Protein AF-A0A3D5L5N9-F1 (afdb_monomer_lite)

Sequence (390 aa):
MADEEMLSGPALQAQKVKDTEEERAFYRDQTAMYDISSMKTAFNGYDRKAVRDYVTKLLEQQTEQEKSAGKVIDELRSQIASLKRDKEESIAKYNKLLLAKLSTNDASGSDGSDADAARFRKESEELQKKVLMLSGQLSVAKTEKTRAQKQIDDLTEQLQELRAENERMATENIDSSTFSDAKQVFQQKIKELSDQIEKLNAQKQSVQDSMQKAEQERDDAQKELEVLRPKCESLKKDLDEANGKLEDIDAKNKEQVDALQQQVQDLTGENKKLREMTEYTEDIKKALVRSTAAEKEASAARSALEGKVRALGMKSDAMEKENEQLRISVGSLQSAIDESRIYNEKIEQELHNLYAAQLGEAAQPEEQQEEKAAETAEQAETEMNEAVGA

Secondary structure (DSSP, 8-state):
---------TTSSTTSS-S-HHHHHHHHHHHHHHHHHHHHHHHTTS-HHHHHHHHHHHHHHHHHHHHHHHHHHHHHHHHHHHHHHHHHHHHHHHHHHHHHHHHHHTTSSSSHHHHHHHHHHHHHHHHHHHHHHHHHHHHHHHHHHHHHHHHHHHHHHHHHHHHHHHHHHHHS----HHHHHHHHHHHHHHHHHHHHHHHHHHHHHHHHHHHHHHHHHHHHHHHHHHHHHHHHHHHHHHHHHHHHHHHHHHHHHHHHHHHHHHHHHHHHHHHHHHHHHHHHHHHHHHHHHHHHHHHHHHHHHHHHHHHHHHHHHHHHHHHHHHHHHHHHHHHHHHHHHHHHHHHHHHHHHHHHHHHHHHHSSS----------SS-SS---S---------

Radius of gyration: 79.28 Å; chains: 1; bounding box: 158×86×242 Å

Structure (mmCIF, N/CA/C/O backbone):
data_AF-A0A3D5L5N9-F1
#
_entry.id   AF-A0A3D5L5N9-F1
#
loop_
_atom_site.group_PDB
_atom_site.id
_atom_site.type_symbol
_atom_site.label_atom_id
_atom_site.label_alt_id
_atom_site.label_comp_id
_atom_site.label_asym_id
_atom_site.label_entity_id
_atom_site.label_seq_id
_atom_site.pdbx_PDB_ins_code
_atom_site.Cartn_x
_atom_site.Cartn_y
_atom_site.Cartn_z
_atom_site.occupancy
_atom_site.B_iso_or_equiv
_atom_site.auth_seq_id
_atom_site.auth_comp_id
_atom_site.auth_asym_id
_atom_site.auth_atom_id
_atom_site.pdbx_PDB_model_num
ATOM 1 N N . MET A 1 1 ? -35.870 28.210 -36.699 1.00 44.06 1 MET A N 1
ATOM 2 C CA . MET A 1 1 ? -34.464 28.336 -37.126 1.00 44.06 1 MET A CA 1
ATOM 3 C C . MET A 1 1 ? -33.646 27.713 -36.003 1.00 44.06 1 MET A C 1
ATOM 5 O O . MET A 1 1 ? -33.248 28.427 -35.102 1.00 44.06 1 MET A O 1
ATOM 9 N N . ALA A 1 2 ? -33.723 26.402 -35.779 1.00 38.84 2 ALA A N 1
ATOM 10 C CA . ALA A 1 2 ? -33.391 25.288 -36.675 1.00 38.84 2 ALA A CA 1
ATOM 11 C C . ALA A 1 2 ? -31.891 25.275 -37.011 1.00 38.84 2 ALA A C 1
ATOM 13 O O . ALA A 1 2 ? -31.436 26.124 -37.770 1.00 38.84 2 ALA A O 1
ATOM 14 N N . ASP A 1 3 ? -31.231 24.300 -36.384 1.00 41.53 3 ASP A N 1
ATOM 15 C CA . ASP A 1 3 ? -30.128 23.472 -36.871 1.00 41.53 3 ASP A CA 1
ATOM 16 C C . ASP A 1 3 ? -28.753 24.106 -37.109 1.00 41.53 3 ASP A C 1
ATOM 18 O O . ASP A 1 3 ? -28.474 24.613 -38.187 1.00 41.53 3 ASP A O 1
ATOM 22 N N . GLU A 1 4 ? -27.857 23.937 -36.128 1.00 43.91 4 GLU A N 1
ATOM 23 C CA . GLU A 1 4 ? -26.472 23.500 -36.383 1.00 43.91 4 GLU A CA 1
ATOM 24 C C . GLU A 1 4 ? -25.826 22.970 -35.086 1.00 43.91 4 GLU A C 1
ATOM 26 O O . GLU A 1 4 ? -24.857 23.496 -34.545 1.00 43.91 4 GLU A O 1
ATOM 31 N N . GLU A 1 5 ? -26.409 21.894 -34.555 1.00 51.44 5 GLU A N 1
ATOM 32 C CA . GLU A 1 5 ? -25.686 20.951 -33.706 1.00 51.44 5 GLU A CA 1
ATOM 33 C C . GLU A 1 5 ? -25.346 19.731 -34.577 1.00 51.44 5 GLU A C 1
ATOM 35 O O . GLU A 1 5 ? -26.191 19.258 -35.335 1.00 51.44 5 GLU A O 1
ATOM 40 N N . MET A 1 6 ? -24.129 19.207 -34.408 1.00 48.50 6 MET A N 1
ATOM 41 C CA . MET A 1 6 ? -23.634 17.909 -34.892 1.00 48.50 6 MET A CA 1
ATOM 42 C C . MET A 1 6 ? -23.038 17.842 -36.305 1.00 48.50 6 MET A C 1
ATOM 44 O O . MET A 1 6 ? -23.734 17.591 -37.280 1.00 48.50 6 MET A O 1
ATOM 48 N N . LEU A 1 7 ? -21.698 17.861 -36.363 1.00 42.53 7 LEU A N 1
ATOM 49 C CA . LEU A 1 7 ? -20.899 16.925 -37.171 1.00 42.53 7 LEU A CA 1
ATOM 50 C C . LEU A 1 7 ? -19.437 16.877 -36.668 1.00 42.53 7 LEU A C 1
ATOM 52 O O . LEU A 1 7 ? -18.651 17.780 -36.918 1.00 42.53 7 LEU A O 1
ATOM 56 N N . SER A 1 8 ? -19.124 15.793 -35.938 1.00 39.59 8 SER A N 1
ATOM 57 C CA . SER A 1 8 ? -17.871 14.997 -35.939 1.00 39.59 8 SER A CA 1
ATOM 58 C C . SER A 1 8 ? -16.518 15.737 -36.010 1.00 39.59 8 SER A C 1
ATOM 60 O O . SER A 1 8 ? -16.219 16.390 -36.997 1.00 39.59 8 SER A O 1
ATOM 62 N N . GLY A 1 9 ? -15.556 15.594 -35.097 1.00 37.38 9 GLY A N 1
ATOM 63 C CA . GLY A 1 9 ? -15.062 14.394 -34.415 1.00 37.38 9 GLY A CA 1
ATOM 64 C C . GLY A 1 9 ? -13.529 14.524 -34.195 1.00 37.38 9 GLY A C 1
ATOM 65 O O . GLY A 1 9 ? -12.939 15.515 -34.632 1.00 37.38 9 GLY A O 1
ATOM 66 N N . PRO A 1 10 ? -12.848 13.554 -33.551 1.00 43.03 10 PRO A N 1
ATOM 67 C CA . PRO A 1 10 ? -11.460 13.652 -33.045 1.00 43.03 10 PRO A CA 1
ATOM 68 C C . PRO A 1 10 ? -10.335 13.659 -34.106 1.00 43.03 10 PRO A C 1
ATOM 70 O O . PRO A 1 10 ? -9.226 13.196 -33.849 1.00 43.03 10 PRO A O 1
ATOM 73 N N . ALA A 1 11 ? -10.586 14.156 -35.318 1.00 43.94 11 ALA A N 1
ATOM 74 C CA . ALA A 1 11 ? -9.652 14.062 -36.443 1.00 43.94 11 ALA A CA 1
ATOM 75 C C . ALA A 1 11 ? -8.598 15.188 -36.485 1.00 43.94 11 ALA A C 1
ATOM 77 O O . ALA A 1 11 ? -7.550 15.026 -37.105 1.00 43.94 11 ALA A O 1
ATOM 78 N N . LEU A 1 12 ? -8.827 16.309 -35.791 1.00 44.00 12 LEU A N 1
ATOM 79 C CA . LEU A 1 12 ? -7.951 17.490 -35.860 1.00 44.00 12 LEU A CA 1
ATOM 80 C C . LEU A 1 12 ? -6.798 17.504 -34.840 1.00 44.00 12 LEU A C 1
ATOM 82 O O . LEU A 1 12 ? -5.857 18.277 -35.004 1.00 44.00 12 LEU A O 1
ATOM 86 N N . GLN A 1 13 ? -6.803 16.621 -33.836 1.00 42.97 13 GLN A N 1
ATOM 87 C CA . GLN A 1 13 ? -5.651 16.432 -32.934 1.00 42.97 13 GLN A CA 1
ATOM 88 C C . GLN A 1 13 ? -4.706 15.302 -33.378 1.00 42.97 13 GLN A C 1
ATOM 90 O O . GLN A 1 13 ? -3.547 15.288 -32.975 1.00 42.97 13 GLN A O 1
ATOM 95 N N . ALA A 1 14 ? -5.142 14.419 -34.282 1.00 44.75 14 ALA A N 1
ATOM 96 C CA . ALA A 1 14 ? -4.306 13.357 -34.852 1.00 44.75 14 ALA A CA 1
ATOM 97 C C . ALA A 1 14 ? -3.440 13.818 -36.044 1.00 44.75 14 ALA A C 1
ATOM 99 O O . ALA A 1 14 ? -2.575 13.076 -36.504 1.00 44.75 14 ALA A O 1
ATOM 100 N N . GLN A 1 15 ? -3.644 15.041 -36.548 1.00 42.44 15 GLN A N 1
ATOM 101 C CA . GLN A 1 15 ? -2.941 15.551 -37.732 1.00 42.44 15 GLN A CA 1
ATOM 102 C C . GLN A 1 15 ? -1.665 16.350 -37.406 1.00 42.44 15 GLN A C 1
ATOM 104 O O . GLN A 1 15 ? -0.919 16.687 -38.316 1.00 42.44 15 GLN A O 1
ATOM 109 N N . LYS A 1 16 ? -1.376 16.606 -36.120 1.00 46.00 16 LYS A N 1
ATOM 110 C CA . LYS A 1 16 ? -0.110 17.213 -35.650 1.00 46.00 16 LYS A CA 1
ATOM 111 C C . LYS A 1 16 ? 0.852 16.231 -34.968 1.00 46.00 16 LYS A C 1
ATOM 113 O O . LYS A 1 16 ? 1.927 16.633 -34.550 1.00 46.00 16 LYS A O 1
ATOM 118 N N . VAL A 1 17 ? 0.483 14.953 -34.858 1.00 48.56 17 VAL A N 1
ATOM 119 C CA . VAL A 1 17 ? 1.338 13.882 -34.292 1.00 48.56 17 VAL A CA 1
ATOM 120 C C . VAL A 1 17 ? 1.722 12.854 -35.370 1.00 48.56 17 VAL A C 1
ATOM 122 O O . VAL A 1 17 ? 2.219 11.773 -35.080 1.00 48.56 17 VAL A O 1
ATOM 125 N N . LYS A 1 18 ? 1.516 13.205 -36.645 1.00 46.59 18 LYS A N 1
ATOM 126 C CA . LYS A 1 18 ? 2.044 12.484 -37.810 1.00 46.59 18 LYS A CA 1
ATOM 127 C C . LYS A 1 18 ? 3.350 13.097 -38.332 1.00 46.59 18 LYS A C 1
ATOM 129 O O . LYS A 1 18 ? 3.673 12.912 -39.495 1.00 46.59 18 LYS A O 1
ATOM 134 N N . ASP A 1 19 ? 4.127 13.737 -37.458 1.00 53.72 19 ASP A N 1
ATOM 135 C CA . ASP A 1 19 ? 5.588 13.747 -37.604 1.00 53.72 19 ASP A CA 1
ATOM 136 C C . ASP A 1 19 ? 6.043 12.330 -37.254 1.00 53.72 19 ASP A C 1
ATOM 138 O O . ASP A 1 19 ? 6.420 12.008 -36.121 1.00 53.72 19 ASP A O 1
ATOM 142 N N . THR A 1 20 ? 5.816 11.439 -38.211 1.00 58.28 20 THR A N 1
ATOM 143 C CA . THR A 1 20 ? 6.005 10.005 -38.096 1.00 58.28 20 THR A CA 1
ATOM 144 C C . THR A 1 20 ? 7.432 9.721 -37.653 1.00 58.28 20 THR A C 1
ATOM 146 O O . THR A 1 20 ? 8.383 10.370 -38.085 1.00 58.28 20 THR A O 1
ATOM 149 N N . GLU A 1 21 ? 7.596 8.716 -36.797 1.00 57.34 21 GLU A N 1
ATOM 150 C CA . GLU A 1 21 ? 8.898 8.148 -36.421 1.00 57.34 21 GLU A CA 1
ATOM 151 C C . GLU A 1 21 ? 9.771 7.881 -37.672 1.00 57.34 21 GLU A C 1
ATOM 153 O O . GLU A 1 21 ? 10.989 7.985 -37.598 1.00 57.34 21 GLU A O 1
ATOM 158 N N . GLU A 1 22 ? 9.134 7.680 -38.834 1.00 57.06 22 GLU A N 1
ATOM 159 C CA . GLU A 1 22 ? 9.708 7.610 -40.183 1.00 57.06 22 GLU A CA 1
ATOM 160 C C . GLU A 1 22 ? 10.427 8.886 -40.658 1.00 57.06 22 GLU A C 1
ATOM 162 O O . GLU A 1 22 ? 11.503 8.775 -41.234 1.00 57.06 22 GLU A O 1
ATOM 167 N N . GLU A 1 23 ? 9.916 10.094 -40.396 1.00 60.69 23 GLU A N 1
ATOM 168 C CA . GLU A 1 23 ? 10.625 11.341 -40.739 1.00 60.69 23 GLU A CA 1
ATOM 169 C C . GLU A 1 23 ? 11.836 11.535 -39.828 1.00 60.69 23 GLU A C 1
ATOM 171 O O . GLU A 1 23 ? 12.919 11.900 -40.282 1.00 60.69 23 GLU A O 1
ATOM 176 N N . ARG A 1 24 ? 11.700 11.225 -38.534 1.00 64.69 24 ARG A N 1
ATOM 177 C CA . ARG A 1 24 ? 12.841 11.272 -37.607 1.00 64.69 24 ARG A CA 1
ATOM 178 C C . ARG A 1 24 ? 13.886 10.214 -37.947 1.00 64.69 24 ARG A C 1
ATOM 180 O O . ARG A 1 24 ? 15.073 10.497 -37.819 1.00 64.69 24 ARG A O 1
ATOM 187 N N . ALA A 1 25 ? 13.466 9.029 -38.385 1.00 60.12 25 ALA A N 1
ATOM 188 C CA . ALA A 1 25 ? 14.354 7.992 -38.894 1.00 60.12 25 ALA A CA 1
ATOM 189 C C . ALA A 1 25 ? 15.042 8.447 -40.188 1.00 60.12 25 ALA A C 1
ATOM 191 O O . ALA A 1 25 ? 16.259 8.342 -40.280 1.00 60.12 25 ALA A O 1
ATOM 192 N N . PHE A 1 26 ? 14.308 9.065 -41.119 1.00 68.31 26 PHE A N 1
ATOM 193 C CA . PHE A 1 26 ? 14.855 9.627 -42.355 1.00 68.31 26 PHE A CA 1
ATOM 194 C C . PHE A 1 26 ? 15.930 10.689 -42.083 1.00 68.31 26 PHE A C 1
ATOM 196 O O . PHE A 1 26 ? 17.012 10.633 -42.663 1.00 68.31 26 PHE A O 1
ATOM 203 N N . TYR A 1 27 ? 15.692 11.616 -41.148 1.00 63.78 27 TYR A N 1
ATOM 204 C CA . TYR A 1 27 ? 16.692 12.625 -40.786 1.00 63.78 27 TYR A CA 1
ATOM 205 C C . TYR A 1 27 ? 17.887 12.046 -40.011 1.00 63.78 27 TYR A C 1
ATOM 207 O O . TYR A 1 27 ? 19.001 12.547 -40.172 1.00 63.78 27 TYR A O 1
ATOM 215 N N . ARG A 1 28 ? 17.710 10.982 -39.210 1.00 65.69 28 ARG A N 1
ATOM 216 C CA . ARG A 1 28 ? 18.836 10.260 -38.581 1.00 65.69 28 ARG A CA 1
ATOM 217 C C . ARG A 1 28 ? 19.698 9.554 -39.624 1.00 65.69 28 ARG A C 1
ATOM 219 O O . ARG A 1 28 ? 20.914 9.720 -39.592 1.00 65.69 28 ARG A O 1
ATOM 226 N N . ASP A 1 29 ? 19.076 8.861 -40.573 1.00 56.34 29 ASP A N 1
ATOM 227 C CA . ASP A 1 29 ? 19.765 8.190 -41.680 1.00 56.34 29 ASP A CA 1
ATOM 228 C C . ASP A 1 29 ? 20.492 9.190 -42.580 1.00 56.34 29 ASP A C 1
ATOM 230 O O . ASP A 1 29 ? 21.642 8.975 -42.964 1.00 56.34 29 ASP A O 1
ATOM 234 N N . GLN A 1 30 ? 19.862 10.329 -42.874 1.00 58.94 30 GLN A N 1
ATOM 235 C CA . GLN A 1 30 ? 20.477 11.378 -43.677 1.00 58.94 30 GLN A CA 1
ATOM 236 C C . GLN A 1 30 ? 21.663 12.021 -42.944 1.00 58.94 30 GLN A C 1
ATOM 238 O O . GLN A 1 30 ? 22.712 12.229 -43.552 1.00 58.94 30 GLN A O 1
ATOM 243 N N . THR A 1 31 ? 21.545 12.268 -41.636 1.00 63.59 31 THR A N 1
ATOM 244 C CA . THR A 1 31 ? 22.651 12.790 -40.814 1.00 63.59 31 THR A CA 1
ATOM 245 C C . THR A 1 31 ? 23.804 11.784 -40.741 1.00 63.59 31 THR A C 1
ATOM 247 O O . THR A 1 31 ? 24.951 12.153 -40.985 1.00 63.59 31 THR A O 1
ATOM 250 N N . ALA A 1 32 ? 23.509 10.495 -40.541 1.00 55.28 32 ALA A N 1
ATOM 251 C CA . ALA A 1 32 ? 24.508 9.428 -40.556 1.00 55.28 32 ALA A CA 1
ATOM 252 C C . ALA A 1 32 ? 25.195 9.294 -41.928 1.00 55.28 32 ALA A C 1
ATOM 254 O O . ALA A 1 32 ? 26.409 9.104 -42.000 1.00 55.28 32 ALA A O 1
ATOM 255 N N . MET A 1 33 ? 24.461 9.454 -43.035 1.00 52.19 33 MET A N 1
ATOM 256 C CA . MET A 1 33 ? 25.046 9.462 -44.381 1.00 52.19 33 MET A CA 1
ATOM 257 C C . MET A 1 33 ? 25.952 10.669 -44.637 1.00 52.19 33 MET A C 1
ATOM 259 O O . MET A 1 33 ? 26.974 10.525 -45.321 1.00 52.19 33 MET A O 1
ATOM 263 N N . TYR A 1 34 ? 25.611 11.843 -44.098 1.00 54.00 34 TYR A N 1
ATOM 264 C CA . TYR A 1 34 ? 26.468 13.027 -44.167 1.00 54.00 34 TYR A CA 1
ATOM 265 C C . TYR A 1 34 ? 27.736 12.855 -43.327 1.00 54.00 34 TYR A C 1
ATOM 267 O O . TYR A 1 34 ? 28.815 13.192 -43.814 1.00 54.00 34 TYR A O 1
ATOM 275 N N . ASP A 1 35 ? 27.652 12.234 -42.150 1.00 56.69 35 ASP A N 1
ATOM 276 C CA . ASP A 1 35 ? 28.821 11.924 -41.319 1.00 56.69 35 ASP A CA 1
ATOM 277 C C . ASP A 1 35 ? 29.727 10.867 -41.968 1.00 56.69 35 ASP A C 1
ATOM 279 O O . ASP A 1 35 ? 30.948 11.032 -42.013 1.00 56.69 35 ASP A O 1
ATOM 283 N N . ILE A 1 36 ? 29.150 9.827 -42.579 1.00 55.19 36 ILE A N 1
ATOM 284 C CA . ILE A 1 36 ? 29.902 8.812 -43.333 1.00 55.19 36 ILE A CA 1
ATOM 285 C C . ILE A 1 36 ? 30.563 9.435 -44.569 1.00 55.19 36 ILE A C 1
ATOM 287 O O . ILE A 1 36 ? 31.722 9.139 -44.864 1.00 55.19 36 ILE A O 1
ATOM 291 N N . SER A 1 37 ? 29.869 10.318 -45.290 1.00 52.38 37 SER A N 1
ATOM 292 C CA . SER A 1 37 ? 30.425 11.007 -46.466 1.00 52.38 37 SER A CA 1
ATOM 293 C C . SER A 1 37 ? 31.506 12.023 -46.084 1.00 52.38 37 SER A C 1
ATOM 295 O O . SER A 1 37 ? 32.523 12.129 -46.774 1.00 52.38 37 SER A O 1
ATOM 297 N N . SER A 1 38 ? 31.337 12.711 -44.954 1.00 48.44 38 SER A N 1
ATOM 298 C CA . SER A 1 38 ? 32.326 13.602 -44.342 1.00 48.44 38 SER A CA 1
ATOM 299 C C . SER A 1 38 ? 33.590 12.835 -43.936 1.00 48.44 38 SER A C 1
ATOM 301 O O . SER A 1 38 ? 34.692 13.189 -44.361 1.00 48.44 38 SER A O 1
ATOM 303 N N . MET A 1 39 ? 33.444 11.698 -43.244 1.00 56.44 39 MET A N 1
ATOM 304 C CA . MET A 1 39 ? 34.565 10.817 -42.900 1.00 56.44 39 MET A CA 1
ATOM 305 C C . MET A 1 39 ? 35.259 10.262 -44.145 1.00 56.44 39 MET A C 1
ATOM 307 O O . MET A 1 39 ? 36.484 10.269 -44.226 1.00 56.44 39 MET A O 1
ATOM 311 N N . LYS A 1 40 ? 34.501 9.827 -45.156 1.00 55.09 40 LYS A N 1
ATOM 312 C CA . LYS A 1 40 ? 35.048 9.292 -46.412 1.00 55.09 40 LYS A CA 1
ATOM 313 C C . LYS A 1 40 ? 35.859 10.337 -47.184 1.00 55.09 40 LYS A C 1
ATOM 315 O O . LYS A 1 40 ? 36.862 9.999 -47.809 1.00 55.09 40 LYS A O 1
ATOM 320 N N . THR A 1 41 ? 35.455 11.604 -47.104 1.00 55.97 41 THR A N 1
ATOM 321 C CA . THR A 1 41 ? 36.179 12.730 -47.708 1.00 55.97 41 THR A CA 1
ATOM 322 C C . THR A 1 41 ? 37.433 13.076 -46.905 1.00 55.97 41 THR A C 1
ATOM 324 O O . THR A 1 41 ? 38.491 13.275 -47.499 1.00 55.97 41 THR A O 1
ATOM 327 N N . ALA A 1 42 ? 37.359 13.042 -45.570 1.00 55.31 42 ALA A N 1
ATOM 328 C CA . ALA A 1 42 ? 38.527 13.180 -44.704 1.00 55.31 42 ALA A CA 1
ATOM 329 C C . ALA A 1 42 ? 39.553 12.051 -44.935 1.00 55.31 42 ALA A C 1
ATOM 331 O O . ALA A 1 42 ? 40.748 12.316 -44.991 1.00 55.31 42 ALA A O 1
ATOM 332 N N . PHE A 1 43 ? 39.113 10.809 -45.167 1.00 53.66 43 PHE A N 1
ATOM 333 C CA . PHE A 1 43 ? 39.990 9.645 -45.359 1.00 53.66 43 PHE A CA 1
ATOM 334 C C . PHE A 1 43 ? 40.765 9.613 -46.685 1.00 53.66 43 PHE A C 1
ATOM 336 O O . PHE A 1 43 ? 41.788 8.933 -46.766 1.00 53.66 43 PHE A O 1
ATOM 343 N N . ASN A 1 44 ? 40.345 10.361 -47.710 1.00 58.47 44 ASN A N 1
ATOM 344 C CA . ASN A 1 44 ? 41.016 10.363 -49.016 1.00 58.47 44 ASN A CA 1
ATOM 345 C C . ASN A 1 44 ? 42.386 11.076 -49.021 1.00 58.47 44 ASN A C 1
ATOM 347 O O . ASN A 1 44 ? 43.122 10.934 -49.997 1.00 58.47 44 ASN A O 1
ATOM 351 N N . GLY A 1 45 ? 42.739 11.809 -47.956 1.00 57.25 45 GLY A N 1
ATOM 352 C CA . GLY A 1 45 ? 44.019 12.522 -47.828 1.00 57.25 45 GLY A CA 1
ATOM 353 C C . GLY A 1 45 ? 45.035 11.914 -46.852 1.00 57.25 45 GLY A C 1
ATOM 354 O O . GLY A 1 45 ? 46.182 12.355 -46.839 1.00 57.25 45 GLY A O 1
ATOM 355 N N . TYR A 1 46 ? 44.656 10.920 -46.041 1.00 57.78 46 TYR A N 1
ATOM 356 C CA . TYR A 1 46 ? 45.538 10.341 -45.017 1.00 57.78 46 TYR A CA 1
ATOM 357 C C . TYR A 1 46 ? 46.166 9.017 -45.466 1.00 57.78 46 TYR A C 1
ATOM 359 O O . TYR A 1 46 ? 45.585 8.252 -46.237 1.00 57.78 46 TYR A O 1
ATOM 367 N N . ASP A 1 47 ? 47.364 8.732 -44.949 1.00 65.06 47 ASP A N 1
ATOM 368 C CA . ASP A 1 47 ? 48.056 7.461 -45.155 1.00 65.06 47 ASP A CA 1
ATOM 369 C C . ASP A 1 47 ? 47.162 6.298 -44.687 1.00 65.06 47 ASP A C 1
ATOM 371 O O . ASP A 1 47 ? 46.870 6.142 -43.497 1.00 65.06 47 ASP A O 1
ATOM 375 N N . ARG A 1 48 ? 46.713 5.469 -45.640 1.00 66.62 48 ARG A N 1
ATOM 376 C CA . ARG A 1 48 ? 45.78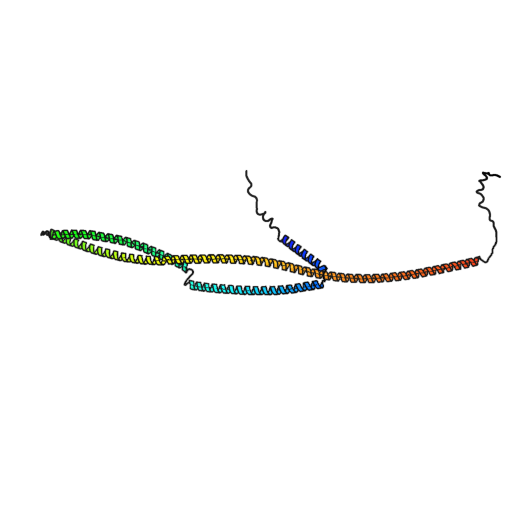2 4.352 -45.398 1.00 66.62 48 ARG A CA 1
ATOM 377 C C . ARG A 1 48 ? 46.287 3.384 -44.334 1.00 66.62 48 ARG A C 1
ATOM 379 O O . ARG A 1 48 ? 45.474 2.711 -43.700 1.00 66.62 48 ARG A O 1
ATOM 386 N N . LYS A 1 49 ? 47.606 3.292 -44.132 1.00 70.31 49 LYS A N 1
ATOM 387 C CA . LYS A 1 49 ? 48.186 2.461 -43.076 1.00 70.31 49 LYS A CA 1
ATOM 388 C C . LYS A 1 49 ? 47.890 3.040 -41.690 1.00 70.31 49 LYS A C 1
ATOM 390 O O . LYS A 1 49 ? 47.385 2.315 -40.842 1.00 70.31 49 LYS A O 1
ATOM 395 N N . ALA A 1 50 ? 48.083 4.345 -41.503 1.00 69.44 50 ALA A N 1
ATOM 396 C CA . ALA A 1 50 ? 47.770 5.037 -40.252 1.00 69.44 50 ALA A CA 1
ATOM 397 C C . ALA A 1 50 ? 46.269 4.980 -39.921 1.00 69.44 50 ALA A C 1
ATOM 399 O O . ALA A 1 50 ? 45.888 4.788 -38.770 1.00 69.44 50 ALA A O 1
ATOM 400 N N . VAL A 1 51 ? 45.417 5.074 -40.945 1.00 68.75 51 VAL A N 1
ATOM 401 C CA . VAL A 1 51 ? 43.961 4.909 -40.824 1.00 68.75 51 VAL A CA 1
ATOM 402 C C . VAL A 1 51 ? 43.596 3.504 -40.350 1.00 68.75 51 VAL A C 1
ATOM 404 O O . VAL A 1 51 ? 42.813 3.349 -39.415 1.00 68.75 51 VAL A O 1
ATOM 407 N N . ARG A 1 52 ? 44.172 2.472 -40.973 1.00 74.50 52 ARG A N 1
ATOM 408 C CA . ARG A 1 52 ? 43.924 1.077 -40.597 1.00 74.50 52 ARG A CA 1
ATOM 409 C C . ARG A 1 52 ? 44.405 0.789 -39.176 1.00 74.50 52 ARG A C 1
ATOM 411 O O . ARG A 1 52 ? 43.676 0.153 -38.419 1.00 74.50 52 ARG A O 1
ATOM 418 N N . ASP A 1 53 ? 45.583 1.281 -38.805 1.00 71.69 53 ASP A N 1
ATOM 419 C CA . ASP A 1 53 ? 46.145 1.104 -37.463 1.00 71.69 53 ASP A CA 1
ATOM 420 C C . ASP A 1 53 ? 45.285 1.823 -36.407 1.00 71.69 53 ASP A C 1
ATOM 422 O O . ASP A 1 53 ? 45.005 1.263 -35.348 1.00 71.69 53 ASP A O 1
ATOM 426 N N . TYR A 1 54 ? 44.771 3.020 -36.715 1.00 73.19 54 TYR A N 1
ATOM 427 C CA . TYR A 1 54 ? 43.851 3.755 -35.841 1.00 73.19 54 TYR A CA 1
ATOM 428 C C . TYR A 1 54 ? 42.502 3.041 -35.668 1.00 73.19 54 TYR A C 1
ATOM 430 O O . TYR A 1 54 ? 42.028 2.894 -34.543 1.00 73.19 54 TYR A O 1
ATOM 438 N N . VAL A 1 55 ? 41.911 2.533 -36.754 1.00 73.00 55 VAL A N 1
ATOM 439 C CA . VAL A 1 55 ? 40.663 1.747 -36.709 1.00 73.00 55 VAL A CA 1
ATOM 440 C C . VAL A 1 55 ? 40.856 0.439 -35.939 1.00 73.00 55 VAL A C 1
ATOM 442 O O . VAL A 1 55 ? 39.991 0.057 -35.157 1.00 73.00 55 VAL A O 1
ATOM 445 N N . THR A 1 56 ? 42.003 -0.225 -36.104 1.00 77.94 56 THR A N 1
ATOM 446 C CA . THR A 1 56 ? 42.342 -1.446 -35.352 1.00 77.94 56 THR A CA 1
ATOM 447 C C . THR A 1 56 ? 42.461 -1.151 -33.858 1.00 77.94 56 THR A C 1
ATOM 449 O O . THR A 1 56 ? 41.909 -1.880 -33.041 1.00 77.94 56 THR A O 1
ATOM 452 N N . LYS A 1 57 ? 43.094 -0.031 -33.493 1.00 84.06 57 LYS A N 1
ATOM 453 C CA . LYS A 1 57 ? 43.216 0.408 -32.099 1.00 84.06 57 LYS A CA 1
ATOM 454 C C . LYS A 1 57 ? 41.865 0.791 -31.478 1.00 84.06 57 LYS A C 1
ATOM 456 O O . LYS A 1 57 ? 41.622 0.489 -30.313 1.00 84.06 57 LYS A O 1
ATOM 461 N N . LEU A 1 58 ? 40.979 1.421 -32.253 1.00 75.25 58 LEU A N 1
ATOM 462 C CA . LEU A 1 58 ? 39.593 1.701 -31.858 1.00 75.25 58 LEU A CA 1
ATOM 463 C C . LEU A 1 58 ? 38.795 0.413 -31.632 1.00 75.25 58 LEU A C 1
ATOM 465 O O . LEU A 1 58 ? 38.069 0.320 -30.649 1.00 75.25 58 LEU A O 1
ATOM 469 N N . LEU A 1 59 ? 38.968 -0.591 -32.496 1.00 73.44 59 LEU A N 1
ATOM 470 C CA . LEU A 1 59 ? 38.364 -1.918 -32.336 1.00 73.44 59 LEU A CA 1
ATOM 471 C C . LEU A 1 59 ? 38.860 -2.619 -31.070 1.00 73.44 59 LEU A C 1
ATOM 473 O O . LEU A 1 59 ? 38.052 -3.146 -30.312 1.00 73.44 59 LEU A O 1
ATOM 477 N N . GLU A 1 60 ? 40.167 -2.602 -30.807 1.00 81.56 60 GLU A N 1
ATOM 478 C CA . GLU A 1 60 ? 40.730 -3.165 -29.577 1.00 81.56 60 GLU A CA 1
ATOM 479 C C . GLU A 1 60 ? 40.154 -2.467 -28.338 1.00 81.56 60 GLU A C 1
ATOM 481 O O . GLU A 1 60 ? 39.634 -3.144 -27.450 1.00 81.56 60 GLU A O 1
ATOM 486 N N . GLN A 1 61 ? 40.115 -1.129 -28.323 1.00 82.06 61 GLN A N 1
ATOM 487 C CA . GLN A 1 61 ? 39.484 -0.362 -27.242 1.00 82.06 61 GLN A CA 1
ATOM 488 C C . GLN A 1 61 ? 37.995 -0.684 -27.079 1.00 82.06 61 GLN A C 1
ATOM 490 O O . GLN A 1 61 ? 37.522 -0.826 -25.952 1.00 82.06 61 GLN A O 1
ATOM 495 N N . GLN A 1 62 ? 37.257 -0.836 -28.178 1.00 73.44 62 GLN A N 1
ATOM 496 C CA . GLN A 1 62 ? 35.839 -1.176 -28.138 1.00 73.44 62 GLN A CA 1
ATOM 497 C C . GLN A 1 62 ? 35.625 -2.592 -27.589 1.00 73.44 62 GLN A C 1
ATOM 499 O O . GLN A 1 62 ? 34.775 -2.788 -26.727 1.00 73.44 62 GLN A O 1
ATOM 504 N N . THR A 1 63 ? 36.442 -3.571 -27.991 1.00 79.69 63 THR A N 1
ATOM 505 C CA . THR A 1 63 ? 36.359 -4.933 -27.436 1.00 79.69 63 THR A CA 1
ATOM 506 C C . THR A 1 63 ? 36.749 -4.997 -25.958 1.00 79.69 63 THR A C 1
ATOM 508 O O . THR A 1 63 ? 36.195 -5.803 -25.210 1.00 79.69 63 THR A O 1
ATOM 511 N N . GLU A 1 64 ? 37.675 -4.152 -25.498 1.00 83.81 64 GLU A N 1
ATOM 512 C CA . GLU A 1 64 ? 37.980 -4.011 -24.071 1.00 83.81 64 GLU A CA 1
ATOM 513 C C . GLU A 1 64 ? 36.829 -3.358 -23.298 1.00 83.81 64 GLU A C 1
ATOM 515 O O . GLU A 1 64 ? 36.505 -3.820 -22.201 1.00 83.81 64 GLU A O 1
ATOM 520 N N . GLN A 1 65 ? 36.173 -2.344 -23.872 1.00 77.62 65 GLN A N 1
ATOM 521 C CA . GLN A 1 65 ? 34.975 -1.725 -23.298 1.00 77.62 65 GLN A CA 1
ATOM 522 C C . GLN A 1 65 ? 33.786 -2.691 -23.248 1.00 77.62 65 GLN A C 1
ATOM 524 O O . GLN A 1 65 ? 33.090 -2.749 -22.242 1.00 77.62 65 GLN A O 1
ATOM 529 N N . GLU A 1 66 ? 33.572 -3.507 -24.278 1.00 76.25 66 GLU A N 1
ATOM 530 C CA . GLU A 1 66 ? 32.529 -4.539 -24.279 1.00 76.25 66 GLU A CA 1
ATOM 531 C C . GLU A 1 66 ? 32.815 -5.626 -23.238 1.00 76.25 66 GLU A C 1
ATOM 533 O O . GLU A 1 66 ? 31.911 -6.062 -22.526 1.00 76.25 66 GLU A O 1
ATOM 538 N N . LYS A 1 67 ? 34.081 -6.036 -23.083 1.00 85.00 67 LYS A N 1
ATOM 539 C CA . LYS A 1 67 ? 34.486 -6.978 -22.028 1.00 85.00 67 LYS A CA 1
ATOM 540 C C . LYS A 1 67 ? 34.303 -6.388 -20.632 1.00 85.00 67 LYS A C 1
ATOM 542 O O . LYS A 1 67 ? 33.899 -7.116 -19.727 1.00 85.00 67 LYS A O 1
ATOM 547 N N . SER A 1 68 ? 34.615 -5.108 -20.425 1.00 84.69 68 SER A N 1
ATOM 548 C CA . SER A 1 68 ? 34.424 -4.455 -19.125 1.00 84.69 68 SER A CA 1
ATOM 549 C C . SER A 1 68 ? 32.940 -4.238 -18.818 1.00 84.69 68 SER A C 1
ATOM 551 O O . SER A 1 68 ? 32.505 -4.573 -17.719 1.00 84.69 68 SER A O 1
ATOM 553 N N . ALA A 1 69 ? 32.140 -3.812 -19.798 1.00 71.50 69 ALA A N 1
ATOM 554 C CA . ALA A 1 69 ? 30.687 -3.718 -19.685 1.00 71.50 69 ALA A CA 1
ATOM 555 C C . ALA A 1 69 ? 30.046 -5.090 -19.426 1.00 71.50 69 ALA A C 1
ATOM 557 O O . ALA A 1 69 ? 29.167 -5.201 -18.578 1.00 71.50 69 ALA A O 1
ATOM 558 N N . GLY A 1 70 ? 30.531 -6.150 -20.081 1.00 82.56 70 GLY A N 1
ATOM 559 C CA . GLY A 1 70 ? 30.109 -7.529 -19.827 1.00 82.56 70 GLY A CA 1
ATOM 560 C C . GLY A 1 70 ? 30.353 -7.955 -18.379 1.00 82.56 70 GLY A C 1
ATOM 561 O O . GLY A 1 70 ? 29.440 -8.463 -17.735 1.00 82.56 70 GLY A O 1
ATOM 562 N N . LYS A 1 71 ? 31.537 -7.653 -17.825 1.00 87.50 71 LYS A N 1
ATOM 563 C CA . LYS A 1 71 ? 31.836 -7.895 -16.402 1.00 87.50 71 LYS A CA 1
ATOM 564 C C . LYS A 1 71 ? 30.894 -7.128 -15.474 1.00 87.50 71 LYS A C 1
ATOM 566 O O . LYS A 1 71 ? 30.398 -7.712 -14.518 1.00 87.50 71 LYS A O 1
ATOM 571 N N . VAL A 1 72 ? 30.611 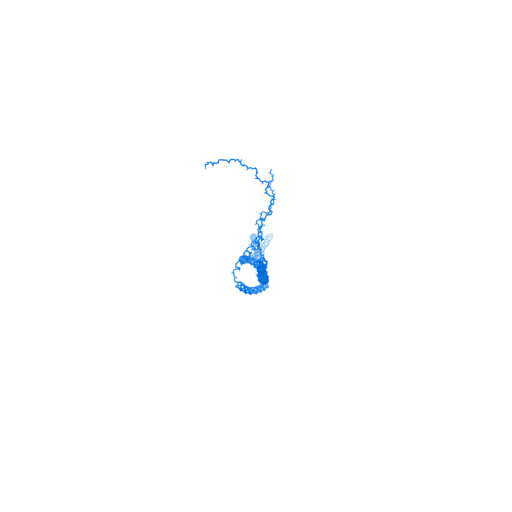-5.857 -15.770 1.00 82.19 72 VAL A N 1
ATOM 572 C CA . VAL A 1 72 ? 29.668 -5.042 -14.983 1.00 82.19 72 VAL A CA 1
ATOM 573 C C . VAL A 1 72 ? 28.250 -5.612 -15.062 1.00 82.19 72 VAL A C 1
ATOM 575 O O . VAL A 1 72 ? 27.569 -5.695 -14.047 1.00 82.19 72 VAL A O 1
ATOM 578 N N . ILE A 1 73 ? 27.804 -6.057 -16.239 1.00 77.44 73 ILE A N 1
ATOM 579 C CA . ILE A 1 73 ? 26.497 -6.703 -16.416 1.00 77.44 73 ILE A CA 1
ATOM 580 C C . ILE A 1 73 ? 26.421 -8.009 -15.621 1.00 77.44 73 ILE A C 1
ATOM 582 O O . ILE A 1 73 ? 25.407 -8.260 -14.972 1.00 77.44 73 ILE A O 1
ATOM 586 N N . ASP A 1 74 ? 27.466 -8.833 -15.647 1.00 86.88 74 ASP A N 1
ATOM 587 C CA . ASP A 1 74 ? 27.508 -10.084 -14.885 1.00 86.88 74 ASP A CA 1
ATOM 588 C C . ASP A 1 74 ? 27.537 -9.828 -13.371 1.00 86.88 74 ASP A C 1
ATOM 590 O O . ASP A 1 74 ? 26.862 -10.525 -12.611 1.00 86.88 74 ASP A O 1
ATOM 594 N N . GLU A 1 75 ? 28.230 -8.779 -12.928 1.00 88.19 75 GLU A N 1
ATOM 595 C CA . GLU A 1 75 ? 28.245 -8.347 -11.532 1.00 88.19 75 GLU A CA 1
ATOM 596 C C . GLU A 1 75 ? 26.881 -7.802 -11.087 1.00 88.19 75 GLU A C 1
ATOM 598 O O . GLU A 1 75 ? 26.370 -8.212 -10.046 1.00 88.19 75 GLU A O 1
ATOM 603 N N . LEU A 1 76 ? 26.217 -6.988 -11.914 1.00 79.38 76 LEU A N 1
ATOM 604 C CA . LEU A 1 76 ? 24.846 -6.528 -11.674 1.00 79.38 76 LEU A CA 1
ATOM 605 C C . LEU A 1 76 ? 23.850 -7.692 -11.663 1.00 79.38 76 LEU A C 1
ATOM 607 O O . LEU A 1 76 ? 22.960 -7.731 -10.818 1.00 79.38 76 LEU A O 1
ATOM 611 N N . ARG A 1 77 ? 23.998 -8.680 -12.552 1.00 86.31 77 ARG A N 1
ATOM 612 C CA . ARG A 1 77 ? 23.175 -9.902 -12.540 1.00 86.31 77 ARG A CA 1
ATOM 613 C C . ARG A 1 77 ? 23.388 -10.708 -11.263 1.00 86.31 77 ARG A C 1
ATOM 615 O O . ARG A 1 77 ? 22.411 -11.192 -10.695 1.00 86.31 77 ARG A O 1
ATOM 622 N N . SER A 1 78 ? 24.633 -10.824 -10.801 1.00 87.19 78 SER A N 1
ATOM 623 C CA . SER A 1 78 ? 24.973 -11.473 -9.532 1.00 87.19 78 SER A CA 1
ATOM 624 C C . SER A 1 78 ? 24.362 -10.728 -8.339 1.00 87.19 78 SER A C 1
ATOM 626 O O . SER A 1 78 ? 23.725 -11.354 -7.494 1.00 87.19 78 SER A O 1
ATOM 628 N N . GLN A 1 79 ? 24.446 -9.394 -8.317 1.00 86.12 79 GLN A N 1
ATOM 629 C CA . GLN A 1 79 ? 23.824 -8.550 -7.291 1.00 86.12 79 GLN A CA 1
ATOM 630 C C . GLN A 1 79 ? 22.293 -8.633 -7.314 1.00 86.12 79 GLN A C 1
ATOM 632 O O . GLN A 1 79 ? 21.659 -8.724 -6.268 1.00 86.12 79 GLN A O 1
ATOM 637 N N . ILE A 1 80 ? 21.667 -8.657 -8.492 1.00 80.75 80 ILE A N 1
ATOM 638 C CA . ILE A 1 80 ? 20.218 -8.867 -8.619 1.00 80.75 80 ILE A CA 1
ATOM 639 C C . ILE A 1 80 ? 19.840 -10.256 -8.097 1.00 80.75 80 ILE A C 1
ATOM 641 O O . ILE A 1 80 ? 18.833 -10.395 -7.405 1.00 80.75 80 ILE A O 1
ATOM 645 N N . ALA A 1 81 ? 20.638 -11.285 -8.393 1.00 85.25 81 ALA A N 1
ATOM 646 C CA . ALA A 1 81 ? 20.404 -12.633 -7.892 1.00 85.25 81 ALA A CA 1
ATOM 647 C C . ALA A 1 81 ? 20.562 -12.714 -6.365 1.00 85.25 81 ALA A C 1
ATOM 649 O O . ALA A 1 81 ? 19.727 -13.344 -5.714 1.00 85.25 81 ALA A O 1
ATOM 650 N N . SER A 1 82 ? 21.571 -12.055 -5.783 1.00 85.88 82 SER A N 1
ATOM 651 C CA . SER A 1 82 ? 21.747 -11.990 -4.329 1.00 85.88 82 SER A CA 1
ATOM 652 C C . SER A 1 82 ? 20.616 -11.208 -3.669 1.00 85.88 82 SER A C 1
ATOM 654 O O . SER A 1 82 ? 19.997 -11.724 -2.751 1.00 85.88 82 SER A O 1
ATOM 656 N N . LEU A 1 83 ? 20.241 -10.041 -4.199 1.00 85.44 83 LEU A N 1
ATOM 657 C CA . LEU A 1 83 ? 19.119 -9.243 -3.694 1.00 85.44 83 LEU A CA 1
ATOM 658 C C . LEU A 1 83 ? 17.783 -9.976 -3.812 1.00 85.44 83 LEU A C 1
ATOM 660 O O . LEU A 1 83 ? 16.930 -9.855 -2.935 1.00 85.44 83 LEU A O 1
ATOM 664 N N . LYS A 1 84 ? 17.579 -10.755 -4.878 1.00 87.25 84 LYS A N 1
ATOM 665 C CA . LYS A 1 84 ? 16.390 -11.598 -5.020 1.00 87.25 84 LYS A CA 1
ATOM 666 C C . LYS A 1 84 ? 16.374 -12.695 -3.956 1.00 87.25 84 LYS A C 1
ATOM 668 O O . LYS A 1 84 ? 15.324 -12.926 -3.364 1.00 87.25 84 LYS A O 1
ATOM 673 N N . ARG A 1 85 ? 17.527 -13.309 -3.674 1.00 87.62 85 ARG A N 1
ATOM 674 C CA . ARG A 1 85 ? 17.688 -14.299 -2.602 1.00 87.62 85 ARG A CA 1
ATOM 675 C C . ARG A 1 85 ? 17.453 -13.678 -1.226 1.00 87.62 85 ARG A C 1
ATOM 677 O O . ARG A 1 85 ? 16.679 -14.226 -0.456 1.00 87.62 85 ARG A O 1
ATOM 684 N N . ASP A 1 86 ? 18.014 -12.503 -0.960 1.00 86.62 86 ASP A N 1
ATOM 685 C CA . ASP A 1 86 ? 17.813 -11.752 0.283 1.00 86.62 86 ASP A CA 1
ATOM 686 C C . ASP A 1 86 ? 16.352 -11.323 0.446 1.00 86.62 86 ASP A C 1
ATOM 688 O O . ASP A 1 86 ? 15.800 -11.386 1.543 1.00 86.62 86 ASP A O 1
ATOM 692 N N . LYS A 1 87 ? 15.684 -10.934 -0.647 1.00 87.44 87 LYS A N 1
ATOM 693 C CA . LYS A 1 87 ? 14.246 -10.651 -0.666 1.00 87.44 87 LYS A CA 1
ATOM 694 C C . LYS A 1 87 ? 13.437 -11.907 -0.366 1.00 87.44 87 LYS A C 1
ATOM 696 O O . LYS A 1 87 ? 12.527 -11.839 0.449 1.00 87.44 87 LYS A O 1
ATOM 701 N N . GLU A 1 88 ? 13.745 -13.038 -0.992 1.00 85.75 88 GLU A N 1
ATOM 702 C CA . GLU A 1 88 ? 13.079 -14.319 -0.730 1.00 85.75 88 GLU A CA 1
ATOM 703 C C . GLU A 1 88 ? 13.317 -14.792 0.710 1.00 85.75 88 GLU A C 1
ATOM 705 O O . GLU A 1 88 ? 12.376 -15.226 1.368 1.00 85.75 88 GLU A O 1
ATOM 710 N N . GLU A 1 89 ? 14.526 -14.631 1.249 1.00 86.44 89 GLU A N 1
ATOM 711 C CA . GLU A 1 89 ? 14.848 -14.916 2.648 1.00 86.44 89 GLU A CA 1
ATOM 712 C C . GLU A 1 89 ? 14.162 -13.951 3.613 1.00 86.44 89 GLU A C 1
ATOM 714 O O . GLU A 1 89 ? 13.709 -14.371 4.675 1.00 86.44 89 GLU A O 1
ATOM 719 N N . SER A 1 90 ? 14.059 -12.670 3.265 1.00 81.62 90 SER A N 1
ATOM 720 C CA . SER A 1 90 ? 13.338 -11.665 4.046 1.00 81.62 90 SER A CA 1
ATOM 721 C C . SER A 1 90 ? 11.836 -11.931 4.023 1.00 81.62 90 SER A C 1
ATOM 723 O O . SER A 1 90 ? 11.209 -11.904 5.073 1.00 81.62 90 SER A O 1
ATOM 725 N N . ILE A 1 91 ? 11.265 -12.305 2.873 1.00 81.94 91 ILE A N 1
ATOM 726 C CA . ILE A 1 91 ? 9.874 -12.760 2.749 1.00 81.94 91 ILE A CA 1
ATOM 727 C C . ILE A 1 91 ? 9.674 -14.050 3.540 1.00 81.94 91 ILE A C 1
ATOM 729 O O . ILE A 1 91 ? 8.688 -14.170 4.250 1.00 81.94 91 ILE A O 1
ATOM 733 N N . ALA A 1 92 ? 10.600 -15.007 3.486 1.00 83.44 92 ALA A N 1
ATOM 734 C CA . ALA A 1 92 ? 10.507 -16.242 4.256 1.00 83.44 92 ALA A CA 1
ATOM 735 C C . ALA A 1 92 ? 10.620 -15.979 5.764 1.00 83.44 92 ALA A C 1
ATOM 737 O O . ALA A 1 92 ? 9.862 -16.556 6.539 1.00 83.44 92 ALA A O 1
ATOM 738 N N . LYS A 1 93 ? 11.514 -15.081 6.194 1.00 85.50 93 LYS A N 1
ATOM 739 C CA . LYS A 1 93 ? 11.625 -14.623 7.585 1.00 85.50 93 LYS A CA 1
ATOM 740 C C . LYS A 1 93 ? 10.377 -13.867 8.008 1.00 85.50 93 LYS A C 1
ATOM 742 O O . LYS A 1 93 ? 9.868 -14.165 9.076 1.00 85.50 93 LYS A O 1
ATOM 747 N N . TYR A 1 94 ? 9.861 -12.959 7.186 1.00 79.88 94 TYR A N 1
ATOM 748 C CA . TYR A 1 94 ? 8.635 -12.211 7.437 1.00 79.88 94 TYR A CA 1
ATOM 749 C C . TYR A 1 94 ? 7.447 -13.156 7.526 1.00 79.88 94 TYR A C 1
ATOM 751 O O . TYR A 1 94 ? 6.771 -13.139 8.535 1.00 79.88 94 TYR A O 1
ATOM 759 N N . ASN A 1 95 ? 7.261 -14.066 6.572 1.00 80.38 95 ASN A N 1
ATOM 760 C CA . ASN A 1 95 ? 6.213 -15.083 6.595 1.00 80.38 95 ASN A CA 1
ATOM 761 C C . ASN A 1 95 ? 6.365 -16.031 7.782 1.00 80.38 95 ASN A C 1
ATOM 763 O O . ASN A 1 95 ? 5.366 -16.396 8.380 1.00 80.38 95 ASN A O 1
ATOM 767 N N . LYS A 1 96 ? 7.588 -16.406 8.173 1.00 82.75 96 LYS A N 1
ATOM 768 C CA . LYS A 1 96 ? 7.839 -17.202 9.383 1.00 82.75 96 LYS A CA 1
ATOM 769 C C . LYS A 1 96 ? 7.544 -16.406 10.650 1.00 82.75 96 LYS A C 1
ATOM 771 O O . LYS A 1 96 ? 7.026 -16.974 11.598 1.00 82.75 96 LYS A O 1
ATOM 776 N N . LEU A 1 97 ? 7.842 -15.111 10.669 1.00 78.00 97 LEU A N 1
ATOM 777 C CA . LEU A 1 97 ? 7.537 -14.202 11.769 1.00 78.00 97 LEU A CA 1
ATOM 778 C C . LEU A 1 97 ? 6.049 -13.853 11.804 1.00 78.00 97 LEU A C 1
ATOM 780 O O . LEU A 1 97 ? 5.534 -13.594 12.875 1.00 78.00 97 LEU A O 1
ATOM 784 N N . LEU A 1 98 ? 5.362 -13.889 10.665 1.00 75.12 98 LEU A N 1
ATOM 785 C CA . LEU A 1 98 ? 3.933 -13.664 10.496 1.00 75.12 98 LEU A CA 1
ATOM 786 C C . LEU A 1 98 ? 3.159 -14.932 10.842 1.00 75.12 98 LEU A C 1
ATOM 788 O O . LEU A 1 98 ? 2.174 -14.836 11.541 1.00 75.12 98 LEU A O 1
ATOM 792 N N . LEU A 1 99 ? 3.655 -16.120 10.494 1.00 74.88 99 LEU A N 1
ATOM 793 C CA . LEU A 1 99 ? 3.167 -17.411 10.989 1.00 74.88 99 LEU A CA 1
ATOM 794 C C . LEU A 1 99 ? 3.454 -17.591 12.477 1.00 74.88 99 LEU A C 1
ATOM 796 O O . LEU A 1 99 ? 2.596 -18.084 13.191 1.00 74.88 99 LEU A O 1
ATOM 800 N N . ALA A 1 100 ? 4.623 -17.170 12.967 1.00 73.25 100 ALA A N 1
ATOM 801 C CA . ALA A 1 100 ? 4.912 -17.142 14.396 1.00 73.25 100 ALA A CA 1
ATOM 802 C C . ALA A 1 100 ? 4.013 -16.125 15.096 1.00 73.25 100 ALA A C 1
ATOM 804 O O . ALA A 1 100 ? 3.440 -16.468 16.115 1.00 73.25 100 ALA A O 1
ATOM 805 N N . LYS A 1 101 ? 3.814 -14.932 14.516 1.00 66.25 101 LYS A N 1
ATOM 806 C CA . LYS A 1 101 ? 2.878 -13.924 15.018 1.00 66.25 101 LYS A CA 1
ATOM 807 C C . LYS A 1 101 ? 1.436 -14.374 14.934 1.00 66.25 101 LYS A C 1
ATOM 809 O O . LYS A 1 101 ? 0.712 -14.016 15.828 1.00 66.25 101 LYS A O 1
ATOM 814 N N . LEU A 1 102 ? 1.014 -15.146 13.937 1.00 53.25 102 LEU A N 1
ATOM 815 C CA . LEU A 1 102 ? -0.330 -15.723 13.838 1.00 53.25 102 LEU A CA 1
ATOM 816 C C . LEU A 1 102 ? -0.494 -16.861 14.848 1.00 53.25 102 LEU A C 1
ATOM 818 O O . LEU A 1 102 ? -1.458 -16.872 15.594 1.00 53.25 102 LEU A O 1
ATOM 822 N N . SER A 1 103 ? 0.514 -17.723 14.986 1.00 53.72 103 SER A N 1
ATOM 823 C CA . SER A 1 103 ? 0.563 -18.772 16.008 1.00 53.72 103 SER A CA 1
ATOM 824 C C . SER A 1 103 ? 0.696 -18.219 17.435 1.00 53.72 103 SER A C 1
ATOM 826 O O . SER A 1 103 ? 0.344 -18.920 18.379 1.00 53.72 103 SER A O 1
ATOM 828 N N . THR A 1 104 ? 1.191 -16.989 17.616 1.00 46.97 104 THR A N 1
ATOM 829 C CA . THR A 1 104 ? 1.144 -16.242 18.884 1.00 46.97 104 THR A CA 1
ATOM 830 C C . THR A 1 104 ? -0.013 -15.239 18.945 1.00 46.97 104 THR A C 1
ATOM 832 O O . THR A 1 104 ? -0.301 -14.756 20.028 1.00 46.97 104 THR A O 1
ATOM 835 N N . ASN A 1 105 ? -0.707 -14.927 17.846 1.00 41.28 105 ASN A N 1
ATOM 836 C CA . ASN A 1 105 ? -1.890 -14.047 17.791 1.00 41.28 105 ASN A CA 1
ATOM 837 C C . ASN A 1 105 ? -3.185 -14.836 17.967 1.00 41.28 105 ASN A C 1
ATOM 839 O O . ASN A 1 105 ? -4.167 -14.238 18.387 1.00 41.28 105 ASN A O 1
ATOM 843 N N . ASP A 1 106 ? -3.158 -16.159 17.791 1.00 42.09 106 ASP A N 1
ATOM 844 C CA . ASP A 1 106 ? -4.106 -17.053 18.462 1.00 42.09 106 ASP A CA 1
ATOM 845 C C . ASP A 1 106 ? -3.970 -16.954 20.002 1.00 42.09 106 ASP A C 1
ATOM 847 O O . ASP A 1 106 ? -4.831 -17.442 20.732 1.00 42.09 106 ASP A O 1
ATOM 851 N N . ALA A 1 107 ? -2.925 -16.275 20.509 1.00 47.16 107 ALA A N 1
ATOM 852 C CA . ALA A 1 107 ? -2.778 -15.892 21.912 1.00 47.16 107 ALA A CA 1
ATOM 853 C C . ALA A 1 107 ? -2.813 -14.366 22.192 1.00 47.16 107 ALA A C 1
ATOM 855 O O . ALA A 1 107 ? -3.236 -14.002 23.285 1.00 47.16 107 ALA A O 1
ATOM 856 N N . SER A 1 108 ? -2.436 -13.457 21.277 1.00 48.31 108 SER A N 1
ATOM 857 C CA . SER A 1 108 ? -2.579 -11.995 21.474 1.00 48.31 108 SER A CA 1
ATOM 858 C C . SER A 1 108 ? -2.109 -11.145 20.278 1.00 48.31 108 SER A C 1
ATOM 860 O O . SER A 1 108 ? -0.908 -11.129 20.026 1.00 48.31 108 SER A O 1
ATOM 862 N N . GLY A 1 109 ? -2.975 -10.317 19.661 1.00 48.22 109 GLY A N 1
ATOM 863 C CA . GLY A 1 109 ? -2.512 -8.960 19.296 1.00 48.22 109 GLY A CA 1
ATOM 864 C C . GLY A 1 109 ? -2.859 -8.293 17.954 1.00 48.22 109 GLY A C 1
ATOM 865 O O . GLY A 1 109 ? -2.302 -7.231 17.710 1.00 48.22 109 GLY A O 1
ATOM 866 N N . SER A 1 110 ? -3.743 -8.807 17.090 1.00 43.84 110 SER A N 1
ATOM 867 C CA . SER A 1 110 ? -4.179 -8.027 15.898 1.00 43.84 110 SER A CA 1
ATOM 868 C C . SER A 1 110 ? -5.691 -7.954 15.715 1.00 43.84 110 SER A C 1
ATOM 870 O O . SER A 1 110 ? -6.182 -6.909 15.316 1.00 43.84 110 SER A O 1
ATOM 872 N N . ASP A 1 111 ? -6.423 -9.003 16.091 1.00 48.69 111 ASP A N 1
ATOM 873 C CA . ASP A 1 111 ? -7.854 -8.892 16.414 1.00 48.69 111 ASP A CA 1
ATOM 874 C C . ASP A 1 111 ? -8.064 -8.418 17.859 1.00 48.69 111 ASP A C 1
ATOM 876 O O . ASP A 1 111 ? -9.161 -8.031 18.234 1.00 48.69 11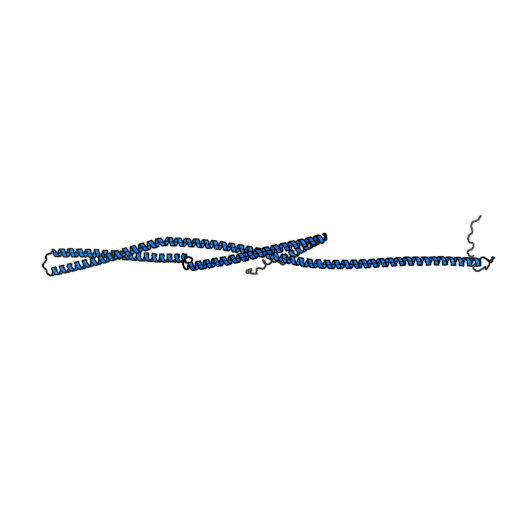1 ASP A O 1
ATOM 880 N N . GLY A 1 112 ? -7.010 -8.430 18.683 1.00 49.31 112 GLY A N 1
ATOM 881 C CA . GLY A 1 112 ? -7.084 -8.147 20.114 1.00 49.31 112 GLY A CA 1
ATOM 882 C C . GLY A 1 112 ? -7.525 -6.724 20.427 1.00 49.31 112 GLY A C 1
ATOM 883 O O . GLY A 1 112 ? -8.450 -6.560 21.191 1.00 49.31 112 GLY A O 1
ATOM 884 N N . SER A 1 113 ? -6.958 -5.678 19.822 1.00 52.84 113 SER A N 1
ATOM 885 C CA . SER A 1 113 ? -7.311 -4.303 20.217 1.00 52.84 113 SER A CA 1
ATOM 886 C C . SER A 1 113 ? -8.744 -3.920 19.848 1.00 52.84 113 SER A C 1
ATOM 888 O O . SER A 1 113 ? -9.413 -3.262 20.641 1.00 52.84 113 SER A O 1
ATOM 890 N N . ASP A 1 114 ? -9.232 -4.359 18.687 1.00 55.47 114 ASP A N 1
ATOM 891 C CA . ASP A 1 114 ? -10.593 -4.063 18.235 1.00 55.47 114 ASP A CA 1
ATOM 892 C C . ASP A 1 114 ? -11.617 -5.013 18.876 1.00 55.47 114 ASP A C 1
ATOM 894 O O . ASP A 1 114 ? -12.686 -4.575 19.300 1.00 55.47 114 ASP A O 1
ATOM 898 N N . ALA A 1 115 ? -11.274 -6.294 19.067 1.00 64.38 115 ALA A N 1
ATOM 899 C CA . ALA A 1 115 ? -12.106 -7.224 19.828 1.00 64.38 115 ALA A CA 1
ATOM 900 C C . ALA A 1 115 ? -12.126 -6.893 21.324 1.00 64.38 115 ALA A C 1
ATOM 902 O O . ALA A 1 115 ? -13.170 -7.048 21.948 1.00 64.38 115 ALA A O 1
ATOM 903 N N . ASP A 1 116 ? -11.031 -6.412 21.908 1.00 65.94 116 ASP A N 1
ATOM 904 C CA . ASP A 1 116 ? -10.954 -5.988 23.307 1.00 65.94 116 ASP A CA 1
ATOM 905 C C . ASP A 1 116 ? -11.659 -4.645 23.490 1.00 65.94 116 ASP A C 1
ATOM 907 O O . ASP A 1 116 ? -12.434 -4.498 24.428 1.00 65.94 116 ASP A O 1
ATOM 911 N N . ALA A 1 117 ? -11.519 -3.692 22.561 1.00 66.94 117 ALA A N 1
ATOM 912 C CA . ALA A 1 117 ? -12.334 -2.478 22.564 1.00 66.94 117 ALA A CA 1
ATOM 913 C C . ALA A 1 117 ? -13.829 -2.800 22.398 1.00 66.94 117 ALA A C 1
ATOM 915 O O . ALA A 1 117 ? -14.664 -2.215 23.090 1.00 66.94 117 ALA A O 1
ATOM 916 N N . ALA A 1 118 ? -14.189 -3.750 21.531 1.00 75.06 118 ALA A N 1
ATOM 917 C CA . ALA A 1 118 ? -15.564 -4.216 21.378 1.00 75.06 118 ALA A CA 1
ATOM 918 C C . ALA A 1 118 ? -16.068 -4.954 22.629 1.00 75.06 118 ALA A C 1
ATOM 920 O O . ALA A 1 118 ? -17.207 -4.741 23.046 1.00 75.06 118 ALA A O 1
ATOM 921 N N . ARG A 1 119 ? -15.225 -5.775 23.267 1.00 79.50 119 ARG A N 1
ATOM 922 C CA . ARG A 1 119 ? -15.526 -6.456 24.535 1.00 79.50 119 ARG A CA 1
ATOM 923 C C . ARG A 1 119 ? -15.738 -5.454 25.660 1.00 79.50 119 ARG A C 1
ATOM 925 O O . ARG A 1 119 ? -16.784 -5.514 26.291 1.00 79.50 119 ARG A O 1
ATOM 932 N N . PHE A 1 120 ? -14.837 -4.492 25.851 1.00 76.12 120 PHE A N 1
ATOM 933 C CA . PHE A 1 120 ? -14.978 -3.459 26.880 1.00 76.12 120 PHE A CA 1
ATOM 934 C C . PHE A 1 120 ? -16.173 -2.537 26.626 1.00 76.12 120 PHE A C 1
ATOM 936 O O . PHE A 1 120 ? -16.837 -2.126 27.574 1.00 76.12 120 PHE A O 1
ATOM 943 N N . ARG A 1 121 ? -16.508 -2.238 25.363 1.00 80.06 121 ARG A N 1
ATOM 944 C CA . ARG A 1 121 ? -17.753 -1.524 25.031 1.00 80.06 121 ARG A CA 1
ATOM 945 C C . ARG A 1 121 ? -18.981 -2.336 25.417 1.00 80.06 121 ARG A C 1
ATOM 947 O O . ARG A 1 121 ? -19.867 -1.800 26.072 1.00 80.06 121 ARG A O 1
ATOM 954 N N . LYS A 1 122 ? -19.016 -3.620 25.062 1.00 83.62 122 LYS A N 1
ATOM 955 C CA . LYS A 1 122 ? -20.126 -4.513 25.403 1.00 83.62 122 LYS A CA 1
ATOM 956 C C . LYS A 1 122 ? -20.275 -4.681 26.919 1.00 83.62 122 LYS A C 1
ATOM 958 O O . LYS A 1 122 ? -21.382 -4.587 27.434 1.00 83.62 122 LYS A O 1
ATOM 963 N N . GLU A 1 123 ? -19.169 -4.856 27.632 1.00 80.62 123 GLU A N 1
ATOM 964 C CA . GLU A 1 123 ? -19.125 -4.944 29.095 1.00 80.62 123 GLU A CA 1
ATOM 965 C C . GLU A 1 123 ? -19.586 -3.632 29.751 1.00 80.62 123 GLU A C 1
ATOM 967 O O . GLU A 1 123 ? -20.403 -3.643 30.667 1.00 80.62 123 GLU A O 1
ATOM 972 N N . SER A 1 124 ? -19.168 -2.482 29.215 1.00 77.25 124 SER A N 1
ATOM 973 C CA . SER A 1 124 ? -19.645 -1.163 29.648 1.00 77.25 124 SER A CA 1
ATOM 974 C C . SER A 1 124 ? -21.151 -0.975 29.407 1.00 77.25 124 SER A C 1
ATOM 976 O O . SER A 1 124 ? -21.866 -0.481 30.279 1.00 77.25 124 SER A O 1
ATOM 978 N N . GLU A 1 125 ? -21.683 -1.424 28.268 1.00 84.50 125 GLU A N 1
ATOM 979 C CA . GLU A 1 125 ? -23.126 -1.401 27.991 1.00 84.50 125 GLU A CA 1
ATOM 980 C C . GLU A 1 125 ? -23.919 -2.325 28.930 1.00 84.50 125 GLU A C 1
ATOM 982 O O . GLU A 1 125 ? -25.003 -1.964 29.399 1.00 84.50 125 GLU A O 1
ATOM 987 N N . GLU A 1 126 ? -23.397 -3.517 29.221 1.00 85.44 126 GLU A N 1
ATOM 988 C CA . GLU A 1 126 ? -24.003 -4.469 30.156 1.00 85.44 126 GLU A CA 1
ATOM 989 C C . GLU A 1 126 ? -24.013 -3.918 31.589 1.00 85.44 126 GLU A C 1
ATOM 991 O O . GLU A 1 126 ? -25.051 -3.959 32.259 1.00 85.44 126 GLU A O 1
ATOM 996 N N . LEU A 1 127 ? -22.911 -3.310 32.035 1.00 81.69 127 LEU A N 1
ATOM 997 C CA . LEU A 1 127 ? -22.821 -2.648 33.336 1.00 81.69 127 LEU A CA 1
ATOM 998 C C . LEU A 1 127 ? -23.735 -1.422 33.424 1.00 81.69 127 LEU A C 1
ATOM 1000 O O . LEU A 1 127 ? -24.423 -1.253 34.431 1.00 81.69 127 LEU A O 1
ATOM 1004 N N . GLN A 1 128 ? -23.836 -0.605 32.370 1.00 82.31 128 GLN A N 1
ATOM 1005 C CA . GLN A 1 128 ? -24.796 0.505 32.325 1.00 82.31 128 GLN A CA 1
ATOM 1006 C C . GLN A 1 128 ? -26.238 0.015 32.464 1.00 82.31 128 GLN A C 1
ATOM 1008 O O . GLN A 1 128 ? -27.008 0.583 33.243 1.00 82.31 128 GLN A O 1
ATOM 1013 N N . LYS A 1 129 ? -26.610 -1.065 31.765 1.00 87.25 129 LYS A N 1
ATOM 1014 C CA . LYS A 1 129 ? -27.935 -1.688 31.913 1.00 87.25 129 LYS A CA 1
ATOM 1015 C C . LYS A 1 129 ? -28.160 -2.192 33.337 1.00 87.25 129 LYS A C 1
ATOM 1017 O O . LYS A 1 129 ? -29.242 -1.979 33.884 1.00 87.25 129 LYS A O 1
ATOM 1022 N N . LYS A 1 130 ? -27.152 -2.821 33.951 1.00 82.62 130 LYS A N 1
ATOM 1023 C CA . LYS A 1 130 ? -27.221 -3.310 35.335 1.00 82.62 130 LYS A CA 1
ATOM 1024 C C . LYS A 1 130 ? -27.421 -2.166 36.332 1.00 82.62 130 LYS A C 1
ATOM 1026 O O . LYS A 1 130 ? -28.319 -2.250 37.165 1.00 82.62 130 LYS A O 1
ATOM 1031 N N . VAL A 1 131 ? -26.669 -1.070 36.206 1.00 81.88 131 VAL A N 1
ATOM 1032 C CA . VAL A 1 131 ? -26.841 0.144 37.027 1.00 81.88 131 VAL A CA 1
ATOM 1033 C C . VAL A 1 131 ? -28.251 0.715 36.871 1.00 81.88 131 VAL A C 1
ATOM 1035 O O . VAL A 1 131 ? -28.893 1.054 37.865 1.00 81.88 131 VAL A O 1
ATOM 1038 N N . LEU A 1 132 ? -28.769 0.778 35.640 1.00 84.94 132 LEU A N 1
ATOM 1039 C CA . LEU A 1 132 ? -30.108 1.299 35.366 1.00 84.94 132 LEU A CA 1
ATOM 1040 C C . LEU A 1 132 ? -31.205 0.419 35.993 1.00 84.94 132 LEU A C 1
ATOM 1042 O O . LEU A 1 132 ? -32.137 0.937 36.607 1.00 84.94 132 LEU A O 1
ATOM 1046 N N . MET A 1 133 ? -31.059 -0.907 35.906 1.00 85.50 133 MET A N 1
ATOM 1047 C CA . MET A 1 133 ? -31.966 -1.874 36.532 1.00 85.50 133 MET A CA 1
ATOM 1048 C C . MET A 1 133 ? -31.944 -1.771 38.063 1.00 85.50 133 MET A C 1
ATOM 1050 O O . MET A 1 133 ? -33.005 -1.662 38.677 1.00 85.50 133 MET A O 1
ATOM 1054 N N . LEU A 1 134 ? -30.756 -1.762 38.677 1.00 80.00 134 LEU A N 1
ATOM 1055 C CA . LEU A 1 134 ? -30.592 -1.652 40.132 1.00 80.00 134 LEU A CA 1
ATOM 1056 C C . LEU A 1 134 ? -31.135 -0.319 40.662 1.00 80.00 134 LEU A C 1
ATOM 1058 O O . LEU A 1 134 ? -31.790 -0.281 41.701 1.00 80.00 134 LEU A O 1
ATOM 1062 N N . SER A 1 135 ? -30.943 0.773 39.918 1.00 77.25 135 SER A N 1
ATOM 1063 C CA . SER A 1 135 ? -31.529 2.080 40.241 1.00 77.25 135 SER A CA 1
ATOM 1064 C C . SER A 1 135 ? -33.065 2.047 40.207 1.00 77.25 135 SER A C 1
ATOM 1066 O O . SER A 1 135 ? -33.726 2.587 41.098 1.00 77.25 135 SER A O 1
ATOM 1068 N N . GLY A 1 136 ? -33.645 1.340 39.230 1.00 81.38 136 GLY A N 1
ATOM 1069 C CA . GLY A 1 136 ? -35.084 1.077 39.167 1.00 81.38 136 GLY A CA 1
ATOM 1070 C C . GLY A 1 136 ? -35.590 0.256 40.358 1.00 81.38 136 GLY A C 1
ATOM 1071 O O . GLY A 1 136 ? -36.567 0.642 40.999 1.00 81.38 136 GLY A O 1
ATOM 1072 N N . GLN A 1 137 ? -34.898 -0.830 40.710 1.00 81.38 137 GLN A N 1
ATOM 1073 C CA . GLN A 1 137 ? -35.234 -1.657 41.878 1.00 81.38 137 GLN A CA 1
ATOM 1074 C C . GLN A 1 137 ? -35.169 -0.858 43.185 1.00 81.38 137 GLN A C 1
ATOM 1076 O O . GLN A 1 137 ? -36.073 -0.955 44.012 1.00 81.38 137 GLN A O 1
ATOM 1081 N N . LEU A 1 138 ? -34.157 -0.003 43.345 1.00 79.06 138 LEU A N 1
ATOM 1082 C CA . LEU A 1 138 ? -34.041 0.911 44.482 1.00 79.06 138 LEU A CA 1
ATOM 1083 C C . LEU A 1 138 ? -35.196 1.906 44.561 1.00 79.06 138 LEU A C 1
ATOM 1085 O O . LEU A 1 138 ? -35.658 2.223 45.656 1.00 79.06 138 LEU A O 1
ATOM 1089 N N . SER A 1 139 ? -35.667 2.407 43.418 1.00 83.25 139 SER A N 1
ATOM 1090 C CA . SER A 1 139 ? -36.831 3.292 43.366 1.00 83.25 139 SER A CA 1
ATOM 1091 C C . SER A 1 139 ? -38.090 2.575 43.862 1.00 83.25 139 SER A C 1
ATOM 1093 O O . SER A 1 139 ? -38.762 3.080 44.763 1.00 83.25 139 SER A O 1
ATOM 1095 N N . VAL A 1 140 ? -38.357 1.365 43.360 1.00 84.31 140 VAL A N 1
ATOM 1096 C CA . VAL A 1 140 ? -39.509 0.551 43.785 1.00 84.31 140 VAL A CA 1
ATOM 1097 C C . VAL A 1 140 ? -39.423 0.228 45.276 1.00 84.31 140 VAL A C 1
ATOM 1099 O O . VAL A 1 140 ? -40.348 0.542 46.024 1.00 84.31 140 VAL A O 1
ATOM 1102 N N . ALA A 1 141 ? -38.285 -0.277 45.746 1.00 77.38 141 ALA A N 1
ATOM 1103 C CA . ALA A 1 141 ? -38.100 -0.634 47.148 1.00 77.38 141 ALA A CA 1
ATOM 1104 C C . ALA A 1 141 ? -38.225 0.580 48.096 1.00 77.38 141 ALA A C 1
ATOM 1106 O O . ALA A 1 141 ? -38.806 0.465 49.178 1.00 77.38 141 ALA A O 1
ATOM 1107 N N . LYS A 1 142 ? -37.784 1.780 47.677 1.00 82.50 142 LYS A N 1
ATOM 1108 C CA . LYS A 1 142 ? -38.041 3.033 48.417 1.00 82.50 142 LYS A CA 1
ATOM 1109 C C . LYS A 1 142 ? -39.534 3.298 48.567 1.00 82.50 142 LYS A C 1
ATOM 1111 O O . LYS A 1 142 ? -39.983 3.602 49.673 1.00 82.50 142 LYS A O 1
ATOM 1116 N N . THR A 1 143 ? -40.303 3.167 47.486 1.00 86.38 143 THR A N 1
ATOM 1117 C CA . THR A 1 143 ? -41.758 3.373 47.543 1.00 86.38 143 THR A CA 1
ATOM 1118 C C . THR A 1 143 ? -42.448 2.340 48.436 1.00 86.38 143 THR A C 1
ATOM 1120 O O . THR A 1 143 ? -43.282 2.708 49.266 1.00 86.38 143 THR A O 1
ATOM 1123 N N . GLU A 1 144 ? -42.043 1.071 48.369 1.00 83.44 144 GLU A N 1
ATOM 1124 C CA . GLU A 1 144 ? -42.572 0.003 49.224 1.00 83.44 144 GLU A CA 1
ATOM 1125 C C . GLU A 1 144 ? -42.269 0.251 50.702 1.00 83.44 144 GLU A C 1
ATOM 1127 O O . GLU A 1 144 ? -43.178 0.192 51.530 1.00 83.44 144 GLU A O 1
ATOM 1132 N N . LYS A 1 145 ? -41.032 0.643 51.036 1.00 84.19 145 LYS A N 1
ATOM 1133 C CA . LYS A 1 145 ? -40.651 1.040 52.397 1.00 84.19 145 LYS A CA 1
ATOM 1134 C C . LYS A 1 145 ? -41.512 2.195 52.914 1.00 84.19 145 LYS A C 1
ATOM 1136 O O . LYS A 1 145 ? -41.969 2.144 54.055 1.00 84.19 145 LYS A O 1
ATOM 1141 N N . THR A 1 146 ? -41.755 3.228 52.100 1.00 85.25 146 THR A N 1
ATOM 1142 C CA . THR A 1 146 ? -42.616 4.355 52.508 1.00 85.25 146 THR A CA 1
ATOM 1143 C C . THR A 1 146 ? -44.074 3.939 52.705 1.00 85.25 146 THR A C 1
ATOM 1145 O O . THR A 1 146 ? -44.723 4.408 53.637 1.00 85.25 146 THR A O 1
ATOM 1148 N N . ARG A 1 147 ? -44.584 3.015 51.882 1.00 86.19 147 ARG A N 1
ATOM 1149 C CA . ARG A 1 147 ? -45.944 2.483 52.009 1.00 86.19 147 ARG A CA 1
ATOM 1150 C C . ARG A 1 147 ? -46.105 1.628 53.265 1.00 86.19 147 ARG A C 1
ATOM 1152 O O . ARG A 1 147 ? -47.078 1.817 53.988 1.00 86.19 147 ARG A O 1
ATOM 1159 N N . ALA A 1 148 ? -45.151 0.737 53.535 1.00 81.62 148 ALA A N 1
ATOM 1160 C CA . ALA A 1 148 ? -45.139 -0.088 54.740 1.00 81.62 148 ALA A CA 1
ATOM 1161 C C . ALA A 1 148 ? -45.042 0.777 56.005 1.00 81.62 148 ALA A C 1
ATOM 1163 O O . ALA A 1 148 ? -45.773 0.534 56.958 1.00 81.62 148 ALA A O 1
ATOM 1164 N N . GLN A 1 149 ? -44.206 1.827 55.992 1.00 86.19 149 GLN A N 1
ATOM 1165 C CA . GLN A 1 149 ? -44.126 2.780 57.101 1.00 86.19 149 GLN A CA 1
ATOM 1166 C C . GLN A 1 149 ? -45.477 3.442 57.375 1.00 86.19 149 GLN A C 1
ATOM 1168 O O . GLN A 1 149 ? -45.934 3.422 58.510 1.00 86.19 149 GLN A O 1
ATOM 1173 N N . LYS A 1 150 ? -46.144 3.954 56.335 1.00 89.44 150 LYS A N 1
ATOM 1174 C CA . LYS A 1 150 ? -47.461 4.579 56.489 1.00 89.44 150 LYS A CA 1
ATOM 1175 C C . LYS A 1 150 ? -48.500 3.608 57.065 1.00 89.44 150 LYS A C 1
ATOM 1177 O O . LYS A 1 150 ? -49.252 3.981 57.949 1.00 89.44 150 LYS A O 1
ATOM 1182 N N . GLN A 1 151 ? -48.508 2.351 56.610 1.00 86.81 151 GLN A N 1
ATOM 1183 C CA . GLN A 1 151 ? -49.402 1.325 57.163 1.00 86.81 151 GLN A CA 1
ATOM 1184 C C . GLN A 1 151 ? -49.111 1.014 58.635 1.00 86.81 151 GLN A C 1
ATOM 1186 O O . GLN A 1 151 ? -50.042 0.795 59.403 1.00 86.81 151 GLN A O 1
ATOM 1191 N N . ILE A 1 152 ? -47.835 0.982 59.031 1.00 86.12 152 ILE A N 1
ATOM 1192 C CA . ILE A 1 152 ? -47.444 0.818 60.436 1.00 86.12 152 ILE A CA 1
ATOM 1193 C C . ILE A 1 152 ? -47.954 1.997 61.265 1.00 86.12 152 ILE A C 1
ATOM 1195 O O . ILE A 1 152 ? -48.509 1.765 62.336 1.00 86.12 152 ILE A O 1
ATOM 1199 N N . ASP A 1 153 ? -47.792 3.228 60.775 1.00 88.56 153 ASP A N 1
ATOM 1200 C CA . ASP A 1 153 ? -48.240 4.439 61.469 1.00 88.56 153 ASP A CA 1
ATOM 1201 C C . ASP A 1 153 ? -49.772 4.427 61.656 1.00 88.56 153 ASP A C 1
ATOM 1203 O O . ASP A 1 153 ? -50.238 4.526 62.791 1.00 88.56 153 ASP A O 1
ATOM 1207 N N . ASP A 1 154 ? -50.538 4.163 60.585 1.00 90.31 154 ASP A N 1
ATOM 1208 C CA . ASP A 1 154 ? -52.009 4.076 60.612 1.00 90.31 154 ASP A CA 1
ATOM 1209 C C . ASP A 1 154 ? -52.507 2.983 61.590 1.00 90.31 154 ASP A C 1
ATOM 1211 O O . ASP A 1 154 ? -53.443 3.191 62.364 1.00 90.31 154 ASP A O 1
ATOM 1215 N N . LEU A 1 155 ? -51.885 1.793 61.585 1.00 87.44 155 LEU A N 1
ATOM 1216 C CA . LEU A 1 155 ? -52.255 0.702 62.500 1.00 87.44 155 LEU A CA 1
ATOM 1217 C C . LEU A 1 155 ? -51.850 1.000 63.947 1.00 87.44 155 LEU A C 1
ATOM 1219 O O . LEU A 1 155 ? -52.546 0.584 64.870 1.00 87.44 155 LEU A O 1
ATOM 1223 N N . THR A 1 156 ? -50.734 1.701 64.159 1.00 86.50 156 THR A N 1
ATOM 1224 C CA . THR A 1 156 ? -50.271 2.091 65.499 1.00 86.50 156 THR A CA 1
ATOM 1225 C C . THR A 1 156 ? -51.234 3.087 66.132 1.00 86.50 156 THR A C 1
ATOM 1227 O O . THR A 1 156 ? -51.544 2.949 67.315 1.00 86.50 156 THR A O 1
ATOM 1230 N N . GLU A 1 157 ? -51.747 4.038 65.350 1.00 91.00 157 GLU A N 1
ATOM 1231 C CA . GLU A 1 157 ? -52.780 4.983 65.782 1.00 91.00 157 GLU A CA 1
ATOM 1232 C C . GLU A 1 157 ? -54.065 4.246 66.197 1.00 91.00 157 GLU A C 1
ATOM 1234 O O . GLU A 1 157 ? -54.500 4.376 67.342 1.00 91.00 157 GLU A O 1
ATOM 1239 N N . GLN A 1 158 ? -54.587 3.349 65.349 1.00 87.62 158 GLN A N 1
ATOM 1240 C CA . GLN A 1 158 ? -55.755 2.514 65.687 1.00 87.62 158 GLN A CA 1
ATOM 1241 C C . GLN A 1 158 ? -55.543 1.680 66.961 1.00 87.62 158 GLN A C 1
ATOM 1243 O O . GLN A 1 158 ? -56.460 1.472 67.757 1.00 87.62 158 GLN A O 1
ATOM 1248 N N . LEU A 1 159 ? -54.325 1.174 67.169 1.00 87.00 159 LEU A N 1
ATOM 1249 C CA . LEU A 1 159 ? -53.979 0.380 68.344 1.00 87.00 159 LEU A CA 1
ATOM 1250 C C . LEU A 1 159 ? -53.940 1.241 69.615 1.00 87.00 159 LEU A C 1
ATOM 1252 O O . LEU A 1 159 ? -54.378 0.782 70.672 1.00 87.00 159 LEU A O 1
ATOM 1256 N N . GLN A 1 160 ? -53.455 2.483 69.526 1.00 87.94 160 GLN A N 1
ATOM 1257 C CA . GLN A 1 160 ? -53.501 3.446 70.629 1.00 87.94 160 GLN A CA 1
ATOM 1258 C C . GLN A 1 160 ? -54.943 3.813 70.997 1.00 87.94 160 GLN A C 1
ATOM 1260 O O . GLN A 1 160 ? -55.275 3.775 72.181 1.00 87.94 160 GLN A O 1
ATOM 1265 N N . GLU A 1 161 ? -55.808 4.074 70.012 1.00 89.31 161 GLU A N 1
ATOM 1266 C CA . GLU A 1 161 ? -57.236 4.345 70.238 1.00 89.31 161 GLU A CA 1
ATOM 1267 C C . GLU A 1 161 ? -57.932 3.172 70.943 1.00 89.31 161 GLU A C 1
ATOM 1269 O O . GLU A 1 161 ? -58.592 3.354 71.966 1.00 89.31 161 GLU A O 1
ATOM 1274 N N . LEU A 1 162 ? -57.726 1.942 70.456 1.00 86.12 162 LEU A N 1
ATOM 1275 C CA . LEU A 1 162 ? -58.312 0.743 71.062 1.00 86.12 162 LEU A CA 1
ATOM 1276 C C . LEU A 1 162 ? -57.775 0.459 72.467 1.00 86.12 162 LEU A C 1
ATOM 1278 O O . LEU A 1 162 ? -58.518 -0.038 73.313 1.00 86.12 162 LEU A O 1
ATOM 1282 N N . ARG A 1 163 ? -56.497 0.751 72.741 1.00 84.81 163 ARG A N 1
ATOM 1283 C CA . ARG A 1 163 ? -55.938 0.647 74.098 1.00 84.81 163 ARG A CA 1
ATOM 1284 C C . ARG A 1 163 ? -56.568 1.667 75.036 1.00 84.81 163 ARG A C 1
ATOM 1286 O O . ARG A 1 163 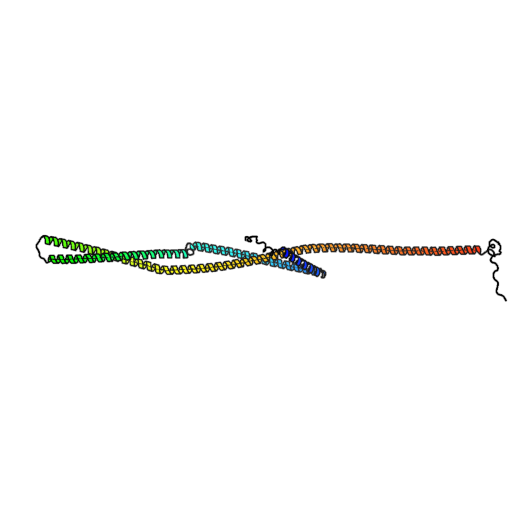? -56.966 1.275 76.127 1.00 84.81 163 ARG A O 1
ATOM 1293 N N . ALA A 1 164 ? -56.705 2.918 74.601 1.00 85.75 164 ALA A N 1
ATOM 1294 C CA . ALA A 1 164 ? -57.343 3.968 75.389 1.00 85.75 164 ALA A CA 1
ATOM 1295 C C . ALA A 1 164 ? -58.813 3.631 75.701 1.00 85.75 164 ALA A C 1
ATOM 1297 O O . ALA A 1 164 ? -59.249 3.779 76.841 1.00 85.75 164 ALA A O 1
ATOM 1298 N N . GLU A 1 165 ? -59.560 3.103 74.728 1.00 83.31 165 GLU A N 1
ATOM 1299 C CA . GLU A 1 165 ? -60.949 2.673 74.935 1.00 83.31 165 GLU A CA 1
ATOM 1300 C C . GLU A 1 165 ? -61.040 1.453 75.868 1.00 83.31 165 GLU A C 1
ATOM 1302 O O . GLU A 1 165 ? -61.885 1.402 76.760 1.00 83.31 165 GLU A O 1
ATOM 1307 N N . ASN A 1 166 ? -60.127 0.485 75.736 1.00 81.31 166 ASN A N 1
ATOM 1308 C CA . ASN A 1 166 ? -60.063 -0.673 76.632 1.00 81.31 166 ASN A CA 1
ATOM 1309 C C . ASN A 1 166 ? -59.683 -0.272 78.072 1.00 81.31 166 ASN A C 1
ATOM 1311 O O . ASN A 1 166 ? -60.216 -0.832 79.028 1.00 81.31 166 ASN A O 1
ATOM 1315 N N . GLU A 1 167 ? -58.801 0.716 78.247 1.00 83.00 167 GLU A N 1
ATOM 1316 C CA . GLU A 1 167 ? -58.477 1.309 79.552 1.00 83.00 167 GLU A CA 1
ATOM 1317 C C . GLU A 1 167 ? -59.675 2.057 80.145 1.00 83.00 167 GLU A C 1
ATOM 1319 O O . GLU A 1 167 ? -59.995 1.861 81.319 1.00 83.00 167 GLU A O 1
ATOM 1324 N N . ARG A 1 168 ? -60.395 2.839 79.332 1.00 82.25 168 ARG A N 1
ATOM 1325 C CA . ARG A 1 168 ? -61.633 3.509 79.746 1.00 82.25 168 ARG A CA 1
ATOM 1326 C C . ARG A 1 168 ? -62.669 2.496 80.227 1.00 82.25 168 ARG A C 1
ATOM 1328 O O . ARG A 1 168 ? -63.177 2.627 81.342 1.00 82.25 168 ARG A O 1
ATOM 1335 N N . MET A 1 169 ? -62.895 1.432 79.457 1.00 75.19 169 MET A N 1
ATOM 1336 C CA . MET A 1 169 ? -63.770 0.338 79.871 1.00 75.19 169 MET A CA 1
ATOM 1337 C C . MET A 1 169 ? -63.243 -0.387 81.120 1.00 75.19 169 MET A C 1
ATOM 1339 O O . MET A 1 169 ? -64.012 -0.758 81.994 1.00 75.19 169 MET A O 1
ATOM 1343 N N . ALA A 1 170 ? -61.932 -0.560 81.293 1.00 73.12 170 ALA A N 1
ATOM 1344 C CA . ALA A 1 170 ? -61.403 -1.153 82.522 1.00 73.12 170 ALA A CA 1
ATOM 1345 C C . ALA A 1 170 ? -61.684 -0.303 83.781 1.00 73.12 170 ALA A C 1
ATOM 1347 O O . ALA A 1 170 ? -61.753 -0.865 84.874 1.00 73.12 170 ALA A O 1
ATOM 1348 N N . THR A 1 171 ? -61.849 1.017 83.639 1.00 73.88 171 THR A N 1
ATOM 1349 C CA . THR A 1 171 ? -62.170 1.936 84.748 1.00 73.88 171 THR A CA 1
ATOM 1350 C C . THR A 1 171 ? -63.669 2.117 85.003 1.00 73.88 1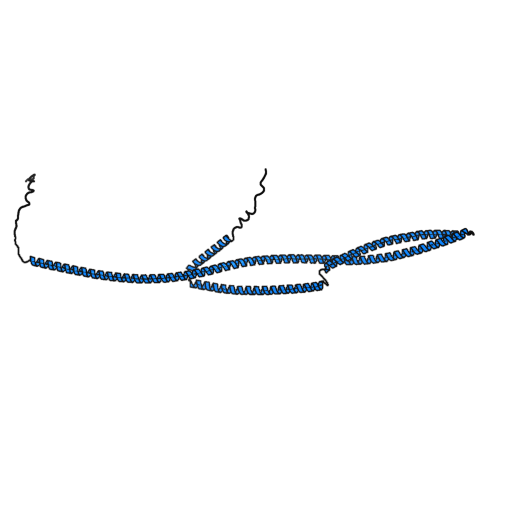71 THR A C 1
ATOM 1352 O O . THR A 1 171 ? -64.071 2.343 86.146 1.00 73.88 171 THR A O 1
ATOM 1355 N N . GLU A 1 172 ? -64.509 1.981 83.975 1.00 68.56 172 GLU A N 1
ATOM 1356 C CA . GLU A 1 172 ? -65.969 1.951 84.103 1.00 68.56 172 GLU A CA 1
ATOM 1357 C C . GLU A 1 172 ? -66.399 0.565 84.628 1.00 68.56 172 GLU A C 1
ATOM 1359 O O . GLU A 1 172 ? -66.648 -0.373 83.879 1.00 68.56 172 GLU A O 1
ATOM 1364 N N . ASN A 1 173 ? -66.425 0.413 85.954 1.00 54.44 173 ASN A N 1
ATOM 1365 C CA . ASN A 1 173 ? -66.653 -0.847 86.674 1.00 54.44 173 ASN A CA 1
ATOM 1366 C C . ASN A 1 173 ? -68.130 -1.315 86.581 1.00 54.44 173 ASN A C 1
ATOM 1368 O O . ASN A 1 173 ? -68.893 -1.217 87.543 1.00 54.44 173 ASN A O 1
ATOM 1372 N N . ILE A 1 174 ? -68.558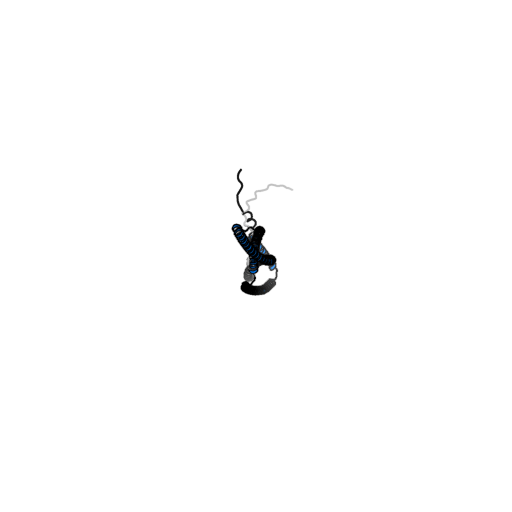 -1.755 85.394 1.00 57.66 174 ILE A N 1
ATOM 1373 C CA . ILE A 1 174 ? -69.925 -2.209 85.098 1.00 57.66 174 ILE A CA 1
ATOM 1374 C C . ILE A 1 174 ? -69.950 -3.744 85.049 1.00 57.66 174 ILE A C 1
ATOM 1376 O O . ILE A 1 174 ? -69.519 -4.353 84.069 1.00 57.66 174 ILE A O 1
ATOM 1380 N N . ASP A 1 175 ? -70.513 -4.375 86.082 1.00 56.12 175 ASP A N 1
ATOM 1381 C CA . ASP A 1 175 ? -70.744 -5.827 86.165 1.00 56.12 175 ASP A CA 1
ATOM 1382 C C . ASP A 1 175 ? -71.889 -6.273 85.226 1.00 56.12 175 ASP A C 1
ATOM 1384 O O . ASP A 1 175 ? -72.974 -6.662 85.661 1.00 56.12 175 ASP A O 1
ATOM 1388 N N . SER A 1 176 ? -71.674 -6.200 83.907 1.00 66.75 176 SER A N 1
ATOM 1389 C CA . SER A 1 176 ? -72.561 -6.807 82.902 1.00 66.75 176 SER A CA 1
ATOM 1390 C C . SER A 1 176 ? -71.798 -7.815 82.041 1.00 66.75 176 SER A C 1
ATOM 1392 O O . SER A 1 176 ? -70.670 -7.560 81.618 1.00 66.75 176 SER A O 1
ATOM 1394 N N . SER A 1 177 ? -72.412 -8.963 81.742 1.00 69.06 177 SER A N 1
ATOM 1395 C CA . SER A 1 177 ? -71.814 -9.995 80.877 1.00 69.06 177 SER A CA 1
ATOM 1396 C C . SER A 1 177 ? -71.447 -9.454 79.490 1.00 69.06 177 SER A C 1
ATOM 1398 O O . SER A 1 177 ? -70.392 -9.781 78.958 1.00 69.06 177 SER A O 1
ATOM 1400 N N . THR A 1 178 ? -72.253 -8.531 78.959 1.00 68.88 178 THR A N 1
ATOM 1401 C CA . THR A 1 178 ? -72.000 -7.812 77.701 1.00 68.88 178 THR A CA 1
ATOM 1402 C C . THR A 1 178 ? -70.703 -6.999 77.707 1.00 68.88 178 THR A C 1
ATOM 1404 O O . THR A 1 178 ? -70.064 -6.846 76.669 1.00 68.88 178 THR A O 1
ATOM 1407 N N . PHE A 1 179 ? -70.285 -6.493 78.868 1.00 72.94 179 PHE A N 1
ATOM 1408 C CA . PHE A 1 179 ? -69.068 -5.695 79.013 1.00 72.94 179 PHE A CA 1
ATOM 1409 C C . PHE A 1 179 ? -67.803 -6.562 79.042 1.00 72.94 179 PHE A C 1
ATOM 1411 O O . PHE A 1 179 ? -66.783 -6.212 78.445 1.00 72.94 179 PHE A O 1
ATOM 1418 N N . SER A 1 180 ? -67.890 -7.735 79.677 1.00 75.81 180 SER A N 1
ATOM 1419 C CA . SER A 1 180 ? -66.829 -8.749 79.651 1.00 75.81 180 SER A CA 1
ATOM 1420 C C . SER A 1 180 ? -66.541 -9.225 78.223 1.00 75.81 180 SER A C 1
ATOM 1422 O O . SER A 1 180 ? -65.379 -9.277 77.815 1.00 75.81 180 SER A O 1
ATOM 1424 N N . ASP A 1 181 ? -67.587 -9.503 77.442 1.00 80.44 181 ASP A N 1
ATOM 1425 C CA . ASP A 1 181 ? -67.449 -9.944 76.051 1.00 80.44 181 ASP A CA 1
ATOM 1426 C C . ASP A 1 181 ? -66.822 -8.848 75.171 1.00 80.44 181 ASP A C 1
ATOM 1428 O O . ASP A 1 181 ? -65.884 -9.113 74.416 1.00 80.44 181 ASP A O 1
ATOM 1432 N N . ALA A 1 182 ? -67.256 -7.589 75.321 1.00 79.44 182 ALA A N 1
ATOM 1433 C CA . ALA A 1 182 ? -66.679 -6.453 74.596 1.00 79.44 182 ALA A CA 1
ATOM 1434 C C . ALA A 1 182 ? -65.186 -6.249 74.919 1.00 79.44 182 ALA A C 1
ATOM 1436 O O . ALA A 1 182 ? -64.368 -6.043 74.019 1.00 79.44 182 ALA A O 1
ATOM 1437 N N . LYS A 1 183 ? -64.799 -6.385 76.193 1.00 79.81 183 LYS A N 1
ATOM 1438 C CA . LYS A 1 183 ? -63.397 -6.320 76.629 1.00 79.81 183 LYS A CA 1
ATOM 1439 C C . LYS A 1 183 ? -62.547 -7.423 75.996 1.00 79.81 183 LYS A C 1
ATOM 1441 O O . LYS A 1 183 ? -61.423 -7.162 75.563 1.00 79.81 183 LYS A O 1
ATOM 1446 N N . GLN A 1 184 ? -63.076 -8.641 75.905 1.00 83.94 184 GLN A N 1
ATOM 1447 C CA . GLN A 1 184 ? -62.378 -9.761 75.274 1.00 83.94 184 GLN A CA 1
ATOM 1448 C C . GLN A 1 184 ? -62.200 -9.543 73.762 1.00 83.94 184 GLN A C 1
ATOM 1450 O O . GLN A 1 184 ? -61.117 -9.806 73.231 1.00 83.94 184 GLN A O 1
ATOM 1455 N N . VAL A 1 185 ? -63.211 -8.987 73.085 1.00 86.75 185 VAL A N 1
ATOM 1456 C CA . VAL A 1 185 ? -63.131 -8.597 71.666 1.00 86.75 185 VAL A CA 1
ATOM 1457 C C . VAL A 1 185 ? -62.058 -7.525 71.446 1.00 86.75 185 VAL A C 1
ATOM 1459 O O . VAL A 1 185 ? -61.225 -7.671 70.550 1.00 86.75 185 VAL A O 1
ATOM 1462 N N . PHE A 1 186 ? -61.997 -6.486 72.286 1.00 82.44 186 PHE A N 1
ATOM 1463 C CA . PHE A 1 186 ? -60.951 -5.462 72.177 1.00 82.44 186 PHE A CA 1
ATOM 1464 C C . PHE A 1 186 ? -59.551 -6.012 72.448 1.00 82.44 186 PHE A C 1
ATOM 1466 O O . PHE A 1 186 ? -58.612 -5.673 71.730 1.00 82.44 186 PHE A O 1
ATOM 1473 N N . GLN A 1 187 ? -59.393 -6.899 73.431 1.00 85.38 187 GLN A N 1
ATOM 1474 C CA . GLN A 1 187 ? -58.111 -7.560 73.687 1.00 85.38 187 GLN A CA 1
ATOM 1475 C C . GLN A 1 187 ? -57.651 -8.407 72.495 1.00 85.38 187 GLN A C 1
ATOM 1477 O O . GLN A 1 187 ? -56.477 -8.346 72.124 1.00 85.38 187 GLN A O 1
ATOM 1482 N N . GLN A 1 188 ? -58.563 -9.153 71.862 1.00 90.25 188 GLN A N 1
ATOM 1483 C CA . GLN A 1 188 ? -58.256 -9.877 70.627 1.00 90.25 188 GLN A CA 1
ATOM 1484 C C . GLN A 1 188 ? -57.854 -8.917 69.504 1.00 90.25 188 GLN A C 1
ATOM 1486 O O . GLN A 1 188 ? -56.824 -9.138 68.871 1.00 90.25 188 GLN A O 1
ATOM 1491 N N . LYS A 1 189 ? -58.585 -7.811 69.308 1.00 89.56 189 LYS A N 1
ATOM 1492 C CA . LYS A 1 189 ? -58.269 -6.824 68.266 1.00 89.56 189 LYS A CA 1
ATOM 1493 C C . LYS A 1 189 ? -56.916 -6.141 68.479 1.00 89.56 189 LYS A C 1
ATOM 1495 O O . LYS A 1 189 ? -56.153 -5.996 67.529 1.00 89.56 189 LYS A O 1
ATOM 1500 N N . ILE A 1 190 ? -56.582 -5.777 69.718 1.00 88.38 190 ILE A N 1
ATOM 1501 C CA . ILE A 1 190 ? -55.272 -5.214 70.082 1.00 88.38 190 ILE A CA 1
ATOM 1502 C C . ILE A 1 190 ? -54.150 -6.206 69.766 1.00 88.38 190 ILE A C 1
ATOM 1504 O O . ILE A 1 190 ? -53.097 -5.798 69.269 1.00 88.38 190 ILE A O 1
ATOM 1508 N N . LYS A 1 191 ? -54.362 -7.499 70.041 1.00 91.31 191 LYS A N 1
ATOM 1509 C CA . LYS A 1 191 ? -53.393 -8.550 69.720 1.00 91.31 191 LYS A CA 1
ATOM 1510 C C . LYS A 1 191 ? -53.238 -8.720 68.209 1.00 91.31 191 LYS A C 1
ATOM 1512 O O . LYS A 1 191 ? -52.117 -8.692 67.723 1.00 91.31 191 LYS A O 1
ATOM 1517 N N . GLU A 1 192 ? -54.339 -8.795 67.462 1.00 91.81 192 GLU A N 1
ATOM 1518 C CA . GLU A 1 192 ? -54.309 -8.867 65.995 1.00 91.81 192 GLU A CA 1
ATOM 1519 C C . GLU A 1 192 ? -53.564 -7.684 65.364 1.00 91.81 192 GLU A C 1
ATOM 1521 O O . GLU A 1 192 ? -52.737 -7.885 64.477 1.00 91.81 192 GLU A O 1
ATOM 1526 N N . LEU A 1 193 ? -53.839 -6.456 65.817 1.00 88.69 193 LEU A N 1
ATOM 1527 C CA . LEU A 1 193 ? -53.162 -5.257 65.318 1.00 88.69 193 LEU A CA 1
ATOM 1528 C C . LEU A 1 193 ? -51.681 -5.239 65.713 1.00 88.69 193 LEU A C 1
ATOM 1530 O O . LEU A 1 193 ? -50.843 -4.859 64.899 1.00 88.69 193 LEU A O 1
ATOM 1534 N N . SER A 1 194 ? -51.342 -5.703 66.922 1.00 88.56 194 SER A N 1
ATOM 1535 C CA . SER A 1 194 ? -49.946 -5.831 67.365 1.00 88.56 194 SER A CA 1
ATOM 1536 C C . SER A 1 194 ? -49.181 -6.818 66.476 1.00 88.56 194 SER A C 1
ATOM 1538 O O . SER A 1 194 ? -48.114 -6.481 65.966 1.00 88.56 194 SER A O 1
ATOM 1540 N N . ASP A 1 195 ? -49.767 -7.989 66.208 1.00 92.38 195 ASP A N 1
ATOM 1541 C CA . ASP A 1 195 ? -49.186 -9.016 65.337 1.00 92.38 195 ASP A CA 1
ATOM 1542 C C . ASP A 1 195 ? -49.033 -8.506 63.886 1.00 92.38 195 ASP A C 1
ATOM 1544 O O . ASP A 1 195 ? -48.071 -8.846 63.191 1.00 92.38 195 ASP A O 1
ATOM 1548 N N . GLN A 1 196 ? -49.968 -7.678 63.396 1.00 89.75 196 GLN A N 1
ATOM 1549 C CA . GLN A 1 196 ? -49.874 -7.045 62.072 1.00 89.75 196 GLN A CA 1
ATOM 1550 C C . GLN A 1 196 ? -48.746 -6.008 61.996 1.00 89.75 196 GLN A C 1
ATOM 1552 O O . GLN A 1 196 ? -47.986 -6.013 61.024 1.00 89.75 196 GLN A O 1
ATOM 1557 N N . ILE A 1 197 ? -48.603 -5.156 63.014 1.00 88.38 197 ILE A N 1
ATOM 1558 C CA . ILE A 1 197 ? -47.513 -4.173 63.103 1.00 88.38 197 ILE A CA 1
ATOM 1559 C C . ILE A 1 197 ? -46.154 -4.880 63.155 1.00 88.38 197 ILE A C 1
ATOM 1561 O O . ILE A 1 197 ? -45.216 -4.452 62.481 1.00 88.38 197 ILE A O 1
ATOM 1565 N N . GLU A 1 198 ? -46.028 -5.978 63.905 1.00 92.50 198 GLU A N 1
ATOM 1566 C CA . GLU A 1 198 ? -44.787 -6.757 63.972 1.00 92.50 198 GLU A CA 1
ATOM 1567 C C . GLU A 1 198 ? -44.420 -7.357 62.603 1.00 92.50 198 GLU A C 1
ATOM 1569 O O . GLU A 1 198 ? -43.284 -7.213 62.142 1.00 92.50 198 GLU A O 1
ATOM 1574 N N . LYS A 1 199 ? -45.397 -7.932 61.884 1.00 91.81 199 LYS A N 1
ATOM 1575 C CA . LYS A 1 199 ? -45.194 -8.449 60.517 1.00 91.81 199 LYS A CA 1
ATOM 1576 C C . LYS A 1 199 ? -44.775 -7.362 59.529 1.00 91.81 199 LYS A C 1
ATOM 1578 O O . LYS A 1 199 ? -43.853 -7.585 58.744 1.00 91.81 199 LYS A O 1
ATOM 1583 N N . LEU A 1 200 ? -45.420 -6.196 59.556 1.00 86.88 200 LEU A N 1
ATOM 1584 C CA . LEU A 1 200 ? -45.059 -5.080 58.677 1.00 86.88 200 LEU A CA 1
ATOM 1585 C C . LEU A 1 200 ? -43.675 -4.515 59.010 1.00 86.88 200 LEU A C 1
ATOM 1587 O O . LEU A 1 200 ? -42.928 -4.171 58.096 1.00 86.88 200 LEU A O 1
ATOM 1591 N N . ASN A 1 201 ? -43.289 -4.469 60.288 1.00 86.19 201 ASN A N 1
ATOM 1592 C CA . ASN A 1 201 ? -41.936 -4.076 60.686 1.00 86.19 201 ASN A CA 1
ATOM 1593 C C . ASN A 1 201 ? -40.879 -5.067 60.180 1.00 86.19 201 ASN A C 1
ATOM 1595 O O . ASN A 1 201 ? -39.852 -4.638 59.652 1.00 86.19 201 ASN A O 1
ATOM 1599 N N . ALA A 1 202 ? -41.144 -6.374 60.259 1.00 90.62 202 ALA A N 1
ATOM 1600 C CA . ALA A 1 202 ? -40.262 -7.391 59.686 1.00 90.62 202 ALA A CA 1
ATOM 1601 C C . ALA A 1 202 ? -40.134 -7.245 58.156 1.00 90.62 202 ALA A C 1
ATOM 1603 O O . ALA A 1 202 ? -39.027 -7.300 57.618 1.00 90.62 202 ALA A O 1
ATOM 1604 N N . GLN A 1 203 ? -41.242 -6.984 57.449 1.00 89.38 203 GLN A N 1
ATOM 1605 C CA . GLN A 1 203 ? -41.222 -6.709 56.006 1.00 89.38 203 GLN A CA 1
ATOM 1606 C C . GLN A 1 203 ? -40.442 -5.433 55.671 1.00 89.38 203 GLN A C 1
ATOM 1608 O O . GLN A 1 203 ? -39.601 -5.448 54.775 1.00 89.38 203 GLN A O 1
ATOM 1613 N N . LYS A 1 204 ? -40.664 -4.342 56.412 1.00 85.94 204 LYS A N 1
ATOM 1614 C CA . LYS A 1 204 ? -39.928 -3.081 56.255 1.00 85.94 204 LYS A CA 1
ATOM 1615 C C . LYS A 1 204 ? -38.421 -3.289 56.429 1.00 85.94 204 LYS A C 1
ATOM 1617 O O . LYS A 1 204 ? -37.651 -2.750 55.635 1.00 85.94 204 LYS A O 1
ATOM 1622 N N . GLN A 1 205 ? -38.004 -4.067 57.431 1.00 90.94 205 GLN A N 1
ATOM 1623 C CA . GLN A 1 205 ? -36.593 -4.389 57.643 1.00 90.94 205 GLN A CA 1
ATOM 1624 C C . GLN A 1 205 ? -36.031 -5.213 56.478 1.00 90.94 205 GLN A C 1
ATOM 1626 O O . GLN A 1 205 ? -34.999 -4.851 55.924 1.00 90.94 205 GLN A O 1
ATOM 1631 N N . SER A 1 206 ? -36.753 -6.241 56.023 1.00 90.44 206 SER A N 1
ATOM 1632 C CA . SER A 1 206 ? -36.339 -7.049 54.869 1.00 90.44 206 SER A CA 1
ATOM 1633 C C . SER A 1 206 ? -36.188 -6.221 53.584 1.00 90.44 206 SER A C 1
ATOM 1635 O O . SER A 1 206 ? -35.239 -6.434 52.830 1.00 90.44 206 SER A O 1
ATOM 1637 N N . VAL A 1 207 ? -37.099 -5.275 53.323 1.00 88.94 207 VAL A N 1
ATOM 1638 C CA . VAL A 1 207 ? -37.003 -4.355 52.174 1.00 88.94 207 VAL A CA 1
ATOM 1639 C C . VAL A 1 207 ? -35.794 -3.434 52.328 1.00 88.94 207 VAL A C 1
ATOM 1641 O O . VAL A 1 207 ? -35.080 -3.185 51.359 1.00 88.94 207 VAL A O 1
ATOM 1644 N N . GLN A 1 208 ? -35.525 -2.953 53.541 1.00 89.75 208 GLN A N 1
ATOM 1645 C CA . GLN A 1 208 ? -34.373 -2.100 53.814 1.00 89.75 208 GLN A CA 1
ATOM 1646 C C . GLN A 1 208 ? -33.036 -2.824 53.599 1.00 89.75 208 GLN A C 1
ATOM 1648 O O . GLN A 1 208 ? -32.138 -2.245 52.988 1.00 89.75 208 GLN A O 1
ATOM 1653 N N . ASP A 1 209 ? -32.923 -4.081 54.021 1.00 89.94 209 ASP A N 1
ATOM 1654 C CA . ASP A 1 209 ? -31.720 -4.890 53.799 1.00 89.94 209 ASP A CA 1
ATOM 1655 C C . ASP A 1 209 ? -31.519 -5.170 52.297 1.00 89.94 209 ASP A C 1
ATOM 1657 O O . ASP A 1 209 ? -30.413 -5.037 51.765 1.00 89.94 209 ASP A O 1
ATOM 1661 N N . SER A 1 210 ? -32.606 -5.472 51.571 1.00 88.19 210 SER A N 1
ATOM 1662 C CA . SER A 1 210 ? -32.566 -5.635 50.111 1.00 88.19 210 SER A CA 1
ATOM 1663 C C . SER A 1 210 ? -32.149 -4.348 49.392 1.00 88.19 210 SER A C 1
ATOM 1665 O O . SER A 1 210 ? -31.406 -4.412 48.412 1.00 88.19 210 SER A O 1
ATOM 1667 N N . MET A 1 211 ? -32.605 -3.181 49.860 1.00 85.56 211 MET A N 1
ATOM 1668 C CA . MET A 1 211 ? -32.179 -1.889 49.318 1.00 85.56 211 MET A CA 1
ATOM 1669 C C . MET A 1 211 ? -30.685 -1.655 49.520 1.00 85.56 211 MET A C 1
ATOM 1671 O O . MET A 1 211 ? -30.015 -1.272 48.569 1.00 85.56 211 MET A O 1
ATOM 1675 N N . GLN A 1 212 ? -30.156 -1.903 50.722 1.00 90.19 212 GLN A N 1
ATOM 1676 C CA . GLN A 1 212 ? -28.727 -1.717 50.998 1.00 90.19 212 GLN A CA 1
ATOM 1677 C C . GLN A 1 212 ? -27.863 -2.597 50.092 1.00 90.19 212 GLN A C 1
ATOM 1679 O O . GLN A 1 212 ? -26.869 -2.129 49.539 1.00 90.19 212 GLN A O 1
ATOM 1684 N N . LYS A 1 213 ? -28.279 -3.850 49.871 1.00 90.88 213 LYS A N 1
ATOM 1685 C CA . LYS A 1 213 ? -27.579 -4.753 48.956 1.00 90.88 213 LYS A CA 1
ATOM 1686 C C . LYS A 1 213 ? -27.609 -4.248 47.507 1.00 90.88 213 LYS A C 1
ATOM 1688 O O . LYS A 1 213 ? -26.570 -4.229 46.855 1.00 90.88 213 LYS A O 1
ATOM 1693 N N . ALA A 1 214 ? -28.766 -3.795 47.019 1.00 82.75 214 ALA A N 1
ATOM 1694 C CA . ALA A 1 214 ? -28.894 -3.239 45.669 1.00 82.75 214 ALA A CA 1
ATOM 1695 C C . ALA A 1 214 ? -28.107 -1.923 45.487 1.00 82.75 214 ALA A C 1
ATOM 1697 O O . ALA A 1 214 ? -27.554 -1.681 44.415 1.00 82.75 214 ALA A O 1
ATOM 1698 N N . GLU A 1 215 ? -28.028 -1.084 46.526 1.00 87.06 215 GLU A N 1
ATOM 1699 C CA . GLU A 1 215 ? -27.180 0.119 46.560 1.00 87.06 215 GLU A CA 1
ATOM 1700 C C . GLU A 1 215 ? -25.700 -0.242 46.425 1.00 87.06 215 GLU A C 1
ATOM 1702 O O . GLU A 1 215 ? -25.005 0.343 45.596 1.00 87.06 215 GLU A O 1
ATOM 1707 N N . GLN A 1 216 ? -25.241 -1.250 47.164 1.00 90.94 216 GLN A N 1
ATOM 1708 C CA . GLN A 1 216 ? -23.854 -1.692 47.101 1.00 90.94 216 GLN A CA 1
ATOM 1709 C C . GLN A 1 216 ? -23.499 -2.311 45.741 1.00 90.94 216 GLN A C 1
ATOM 1711 O O . GLN A 1 216 ? -22.487 -1.947 45.148 1.00 90.94 216 GLN A O 1
ATOM 1716 N N . GLU A 1 217 ? -24.364 -3.166 45.186 1.00 88.19 217 GLU A N 1
ATOM 1717 C CA . GLU A 1 217 ? -24.164 -3.737 43.845 1.00 88.19 217 GLU A CA 1
ATOM 1718 C C . GLU A 1 217 ? -24.151 -2.664 42.742 1.00 88.19 217 GLU A C 1
ATOM 1720 O O . GLU A 1 217 ? -23.416 -2.793 41.758 1.00 88.19 217 GLU A O 1
ATOM 1725 N N . ARG A 1 218 ? -24.943 -1.593 42.896 1.00 86.94 218 ARG A N 1
ATOM 1726 C CA . ARG A 1 218 ? -24.930 -0.446 41.978 1.00 86.94 218 ARG A CA 1
ATOM 1727 C C . ARG A 1 218 ? -23.603 0.304 42.073 1.00 86.94 218 ARG A C 1
ATOM 1729 O O . ARG A 1 218 ? -23.037 0.645 41.038 1.00 86.94 218 ARG A O 1
ATOM 1736 N N . ASP A 1 219 ? -23.122 0.562 43.286 1.00 89.94 219 ASP A N 1
ATOM 1737 C CA . ASP A 1 219 ? -21.873 1.295 43.510 1.00 89.94 219 ASP A CA 1
ATOM 1738 C C . ASP A 1 219 ? -20.658 0.532 42.977 1.00 89.94 219 ASP A C 1
ATOM 1740 O O . ASP A 1 219 ? -19.766 1.135 42.378 1.00 89.94 219 ASP A O 1
ATOM 1744 N N . ASP A 1 220 ? -20.640 -0.792 43.125 1.00 88.75 220 ASP A N 1
ATOM 1745 C CA . ASP A 1 220 ? -19.578 -1.635 42.576 1.00 88.75 220 ASP A CA 1
ATOM 1746 C C . ASP A 1 220 ? -19.593 -1.632 41.037 1.00 88.75 220 ASP A C 1
ATOM 1748 O O . ASP A 1 220 ? -18.555 -1.396 40.415 1.00 88.75 220 ASP A O 1
ATOM 1752 N N . ALA A 1 221 ? -20.770 -1.768 40.409 1.00 83.00 221 ALA A N 1
ATOM 1753 C CA . ALA A 1 221 ? -20.904 -1.670 38.951 1.00 83.00 221 ALA A CA 1
ATOM 1754 C C . ALA A 1 221 ? -20.519 -0.277 38.414 1.00 83.00 221 ALA A C 1
ATOM 1756 O O . ALA A 1 221 ? -19.962 -0.147 37.323 1.00 83.00 221 ALA A O 1
ATOM 1757 N N . GLN A 1 222 ? -20.794 0.782 39.179 1.00 84.88 222 GLN A N 1
ATOM 1758 C CA . GLN A 1 222 ? -20.440 2.145 38.797 1.00 84.88 222 GLN A CA 1
ATOM 1759 C C . GLN A 1 222 ? -18.927 2.400 38.876 1.00 84.88 222 GLN A C 1
ATOM 1761 O O . GLN A 1 222 ? -18.375 3.031 37.974 1.00 84.88 222 GLN A O 1
ATOM 1766 N N . LYS A 1 223 ? -18.234 1.859 39.886 1.00 90.62 223 LYS A N 1
ATOM 1767 C CA . LYS A 1 223 ? -16.761 1.900 39.955 1.00 90.62 223 LYS A CA 1
ATOM 1768 C C . LYS A 1 223 ? -16.117 1.145 38.796 1.00 90.62 223 LYS A C 1
ATOM 1770 O O . LYS A 1 223 ? -15.127 1.604 38.233 1.00 90.62 223 LYS A O 1
ATOM 1775 N N . GLU A 1 224 ? -16.678 0.000 38.420 1.00 90.31 224 GLU A N 1
ATOM 1776 C CA . GLU A 1 224 ? -16.184 -0.782 37.286 1.00 90.31 224 GLU A CA 1
ATOM 1777 C C . GLU A 1 224 ? -16.315 -0.003 35.965 1.00 90.31 224 GLU A C 1
ATOM 1779 O O . GLU A 1 224 ? -15.363 0.071 35.184 1.00 90.31 224 GLU A O 1
ATOM 1784 N N . LEU A 1 225 ? -17.435 0.705 35.772 1.00 85.12 225 LEU A N 1
ATOM 1785 C CA . LEU A 1 225 ? -17.616 1.632 34.649 1.00 85.12 225 LEU A CA 1
ATOM 1786 C C . LEU A 1 225 ? -16.584 2.766 34.631 1.00 85.12 225 LEU A C 1
ATOM 1788 O O . LEU A 1 225 ? -16.072 3.101 33.561 1.00 85.12 225 LEU A O 1
ATOM 1792 N N . GLU A 1 226 ? -16.258 3.354 35.784 1.00 89.75 226 GLU A N 1
ATOM 1793 C CA . GLU A 1 226 ? -15.240 4.410 35.882 1.00 89.75 226 GLU A CA 1
ATOM 1794 C C . GLU A 1 226 ? -13.838 3.920 35.499 1.00 89.75 226 GLU A C 1
ATOM 1796 O O . GLU A 1 226 ? -13.063 4.689 34.933 1.00 89.75 226 GLU A O 1
ATOM 1801 N N . VAL A 1 227 ? -13.519 2.643 35.731 1.00 90.69 227 VAL A N 1
ATOM 1802 C CA . VAL A 1 227 ? -12.238 2.039 35.324 1.00 90.69 227 VAL A CA 1
ATOM 1803 C C . VAL A 1 227 ? -12.221 1.675 33.835 1.00 90.69 227 VAL A C 1
ATOM 1805 O O . VAL A 1 227 ? -11.189 1.822 33.174 1.00 90.69 227 VAL A O 1
ATOM 1808 N N . LEU A 1 228 ? -13.340 1.199 33.284 1.00 85.44 228 LEU A N 1
ATOM 1809 C CA . LEU A 1 228 ? -13.423 0.764 31.884 1.00 85.44 228 LEU A CA 1
ATOM 1810 C C . LEU A 1 228 ? -13.460 1.929 30.886 1.00 85.44 228 LEU A C 1
ATOM 1812 O O . LEU A 1 228 ? -12.920 1.811 29.783 1.00 85.44 228 LEU A O 1
ATOM 1816 N N . ARG A 1 229 ? -14.047 3.069 31.263 1.00 86.19 229 ARG A N 1
ATOM 1817 C CA . ARG A 1 229 ? -14.162 4.256 30.398 1.00 86.19 229 ARG A CA 1
ATOM 1818 C C . ARG A 1 229 ? -12.811 4.793 29.888 1.00 86.19 229 ARG A C 1
ATOM 1820 O O . ARG A 1 229 ? -12.649 4.863 28.669 1.00 86.19 229 ARG A O 1
ATOM 1827 N N . PRO A 1 230 ? -11.816 5.094 30.748 1.00 87.62 230 PRO A N 1
ATOM 1828 C CA . PRO A 1 230 ? -10.518 5.585 30.289 1.00 87.62 230 PRO A CA 1
ATOM 1829 C C . PRO A 1 230 ? -9.741 4.531 29.490 1.00 87.62 230 PRO A C 1
ATOM 1831 O O . PRO A 1 230 ? -9.015 4.882 28.563 1.00 87.62 230 PRO A O 1
ATOM 1834 N N . LYS A 1 231 ? -9.917 3.232 29.783 1.00 86.62 231 LYS A N 1
ATOM 1835 C CA . LYS A 1 231 ? -9.315 2.152 28.981 1.00 86.62 231 LYS A CA 1
ATOM 1836 C C . LYS A 1 231 ? -9.863 2.135 27.554 1.00 86.62 231 LYS A C 1
ATOM 1838 O O . LYS A 1 231 ? -9.084 2.032 26.611 1.00 86.62 231 LYS A O 1
ATOM 1843 N N . CYS A 1 232 ? -11.179 2.285 27.389 1.00 81.12 232 CYS A N 1
ATOM 1844 C CA . CYS A 1 232 ? -11.801 2.383 26.067 1.00 81.12 232 CYS A CA 1
ATOM 1845 C C . CYS A 1 232 ? -11.310 3.611 25.287 1.00 81.12 232 CYS A C 1
ATOM 1847 O O . CYS A 1 232 ? -11.078 3.520 24.083 1.00 81.12 232 CYS A O 1
ATOM 1849 N N . GLU A 1 233 ? -11.154 4.754 25.958 1.00 87.12 233 GLU A N 1
ATOM 1850 C CA . GLU A 1 233 ? -10.643 5.984 25.341 1.00 87.12 233 GLU A CA 1
ATOM 1851 C C . GLU A 1 233 ? -9.174 5.849 24.923 1.00 87.12 233 GLU A C 1
ATOM 1853 O O . GLU A 1 233 ? -8.824 6.234 23.808 1.00 87.12 233 GLU A O 1
ATOM 1858 N N . SER A 1 234 ? -8.336 5.239 25.768 1.00 86.19 234 SER A N 1
ATOM 1859 C CA . SER A 1 234 ? -6.935 4.945 25.442 1.00 86.19 234 SER A CA 1
ATOM 1860 C C . SER A 1 234 ? -6.822 4.026 24.230 1.00 86.19 234 SER A C 1
ATOM 1862 O O . SER A 1 234 ? -6.128 4.366 23.281 1.00 86.19 234 SER A O 1
ATOM 1864 N N . LEU A 1 235 ? -7.555 2.905 24.217 1.00 83.75 235 LEU A N 1
ATOM 1865 C CA . LEU A 1 235 ? -7.528 1.960 23.096 1.00 83.75 235 LEU A CA 1
ATOM 1866 C C . LEU A 1 235 ? -7.999 2.601 21.789 1.00 83.75 235 LEU A C 1
ATOM 1868 O O . LEU A 1 235 ? -7.452 2.310 20.730 1.00 83.75 235 LEU A O 1
ATOM 1872 N N . LYS A 1 236 ? -8.991 3.495 21.854 1.00 85.69 236 LYS A N 1
ATOM 1873 C CA . LYS A 1 236 ? -9.441 4.244 20.678 1.00 85.69 236 LYS A CA 1
ATOM 1874 C C . LYS A 1 236 ? -8.340 5.164 20.148 1.00 85.69 236 LYS A C 1
ATOM 1876 O O . LYS A 1 236 ? -8.113 5.198 18.946 1.00 85.69 236 LYS A O 1
ATOM 1881 N N . LYS A 1 237 ? -7.638 5.869 21.036 1.00 90.56 237 LYS A N 1
ATOM 1882 C CA . LYS A 1 237 ? -6.515 6.727 20.651 1.00 90.56 237 LYS A CA 1
ATOM 1883 C C . LYS A 1 237 ? -5.367 5.918 20.037 1.00 90.56 237 LYS A C 1
ATOM 1885 O O . LYS A 1 237 ? -4.838 6.316 19.005 1.00 90.56 237 LYS A O 1
ATOM 1890 N N . ASP A 1 238 ? -5.020 4.781 20.635 1.00 85.56 238 ASP A N 1
ATOM 1891 C CA . ASP A 1 238 ? -3.971 3.895 20.119 1.00 85.56 238 ASP A CA 1
ATOM 1892 C C . ASP A 1 238 ? -4.335 3.344 18.728 1.00 85.56 238 ASP A C 1
ATOM 1894 O O . ASP A 1 238 ? -3.473 3.250 17.852 1.00 85.56 238 ASP A O 1
ATOM 1898 N N . LEU A 1 239 ? -5.618 3.030 18.502 1.00 85.75 239 LEU A N 1
ATOM 1899 C CA . LEU A 1 239 ? -6.143 2.621 17.197 1.00 85.75 239 LEU A CA 1
ATOM 1900 C C . LEU A 1 239 ? -6.025 3.750 16.159 1.00 85.75 239 LEU A C 1
ATOM 1902 O O . LEU A 1 239 ? -5.547 3.511 15.051 1.00 85.75 239 LEU A O 1
ATOM 1906 N N . ASP A 1 240 ? -6.411 4.975 16.522 1.00 87.69 240 ASP A N 1
ATOM 1907 C CA . ASP A 1 240 ? -6.309 6.146 15.643 1.00 87.69 240 ASP A CA 1
ATOM 1908 C C . ASP A 1 240 ? -4.836 6.443 15.275 1.00 87.69 240 ASP A C 1
ATOM 1910 O O . ASP A 1 240 ? -4.519 6.691 14.110 1.00 87.69 240 ASP A O 1
ATOM 1914 N N . GLU A 1 241 ? -3.905 6.340 16.233 1.00 90.81 241 GLU A N 1
ATOM 1915 C CA . GLU A 1 241 ? -2.463 6.504 15.987 1.00 90.81 241 GLU A CA 1
ATOM 1916 C C . GLU A 1 241 ? -1.872 5.391 15.106 1.00 90.81 241 GLU A C 1
ATOM 1918 O O . GLU A 1 241 ? -0.999 5.653 14.271 1.00 90.81 241 GLU A O 1
ATOM 1923 N N . ALA A 1 242 ? -2.311 4.143 15.291 1.00 85.25 242 ALA A N 1
ATOM 1924 C CA . ALA A 1 242 ? -1.877 3.021 14.465 1.00 85.25 242 ALA A CA 1
ATOM 1925 C C . ALA A 1 242 ? -2.363 3.170 13.016 1.00 85.25 242 ALA A C 1
ATOM 1927 O O . ALA A 1 242 ? -1.575 2.959 12.092 1.00 85.25 242 ALA A O 1
ATOM 1928 N N . ASN A 1 243 ? -3.614 3.595 12.823 1.00 85.25 243 ASN A N 1
ATOM 1929 C CA . ASN A 1 243 ? -4.180 3.858 11.501 1.00 85.25 243 ASN A CA 1
ATOM 1930 C C . ASN A 1 243 ? -3.447 5.000 10.787 1.00 85.25 243 ASN A C 1
ATOM 1932 O O . ASN A 1 243 ? -3.069 4.835 9.630 1.00 85.25 243 ASN A O 1
ATOM 1936 N N . GLY A 1 244 ? -3.140 6.103 11.481 1.00 92.44 244 GLY A N 1
ATOM 1937 C CA . GLY A 1 244 ? -2.364 7.201 10.891 1.00 92.44 244 GLY A CA 1
ATOM 1938 C C . GLY A 1 244 ? -0.972 6.766 10.411 1.00 92.44 244 GLY A C 1
ATOM 1939 O O . GLY A 1 244 ? -0.560 7.087 9.300 1.00 92.44 244 GLY A O 1
ATOM 1940 N N . LYS A 1 245 ? -0.260 5.945 11.198 1.00 92.75 245 LYS A N 1
ATOM 1941 C CA . LYS A 1 245 ? 1.040 5.384 10.776 1.00 92.75 245 LYS A CA 1
ATOM 1942 C C . LYS A 1 245 ? 0.917 4.460 9.564 1.00 92.75 245 LYS A C 1
ATOM 1944 O O . LYS A 1 245 ? 1.856 4.371 8.774 1.00 92.75 245 LYS A O 1
ATOM 1949 N N . LEU A 1 246 ? -0.192 3.734 9.448 1.00 90.81 246 LEU A N 1
ATOM 1950 C CA . LEU A 1 246 ? -0.449 2.835 8.326 1.00 90.81 246 LEU A CA 1
ATOM 1951 C C . LEU A 1 246 ? -0.678 3.641 7.040 1.00 90.81 246 LEU A C 1
ATOM 1953 O O . LEU A 1 246 ? -0.046 3.344 6.029 1.00 90.81 246 LEU A O 1
ATOM 1957 N N . GLU A 1 247 ? -1.461 4.719 7.111 1.00 93.38 247 GLU A N 1
ATOM 1958 C CA . GLU A 1 247 ? -1.658 5.660 6.000 1.00 93.38 247 GLU A CA 1
ATOM 1959 C C . GLU A 1 247 ? -0.341 6.316 5.546 1.00 93.38 247 GLU A C 1
ATOM 1961 O O . GLU A 1 247 ? -0.059 6.359 4.347 1.00 93.38 247 GLU A O 1
ATOM 1966 N N . ASP A 1 248 ? 0.508 6.755 6.483 1.00 94.50 248 ASP A N 1
ATOM 1967 C CA . ASP A 1 248 ? 1.826 7.329 6.171 1.00 94.50 248 ASP A CA 1
ATOM 1968 C C . ASP A 1 248 ? 2.742 6.324 5.448 1.00 94.50 248 ASP A C 1
ATOM 1970 O O . ASP A 1 248 ? 3.456 6.667 4.497 1.00 94.50 248 ASP A O 1
ATOM 1974 N N . ILE A 1 249 ? 2.741 5.064 5.898 1.00 93.12 249 ILE A N 1
ATOM 1975 C CA . ILE A 1 249 ? 3.521 3.988 5.274 1.00 93.12 249 ILE A CA 1
ATOM 1976 C C . ILE A 1 249 ? 2.993 3.691 3.869 1.00 93.12 249 ILE A C 1
ATOM 1978 O O . ILE A 1 249 ? 3.796 3.544 2.945 1.00 93.12 249 ILE A O 1
ATOM 1982 N N . ASP A 1 250 ? 1.676 3.628 3.685 1.00 90.88 250 ASP A N 1
ATOM 1983 C CA . ASP A 1 250 ? 1.062 3.378 2.381 1.00 90.88 250 ASP A CA 1
ATOM 1984 C C . ASP A 1 250 ? 1.346 4.510 1.389 1.00 90.88 250 ASP A C 1
ATOM 1986 O O . ASP A 1 250 ? 1.705 4.242 0.238 1.00 90.88 250 ASP A O 1
ATOM 1990 N N . ALA A 1 251 ? 1.286 5.767 1.835 1.00 94.12 251 ALA A N 1
ATOM 1991 C CA . ALA A 1 251 ? 1.667 6.921 1.025 1.00 94.12 251 ALA A CA 1
ATOM 1992 C C . ALA A 1 251 ? 3.136 6.834 0.586 1.00 94.12 251 ALA A C 1
ATOM 1994 O O . ALA A 1 251 ? 3.442 6.937 -0.605 1.00 94.12 251 ALA A O 1
ATOM 1995 N N . LYS A 1 252 ? 4.046 6.547 1.524 1.00 94.19 252 LYS A N 1
ATOM 1996 C CA . LYS A 1 252 ? 5.477 6.405 1.232 1.00 94.19 252 LYS A CA 1
ATOM 1997 C C . LYS A 1 252 ? 5.774 5.234 0.292 1.00 94.19 252 LYS A C 1
ATOM 1999 O O . LYS A 1 252 ? 6.620 5.351 -0.593 1.00 94.19 252 LYS A O 1
ATOM 2004 N N . ASN A 1 253 ? 5.090 4.105 0.465 1.00 91.38 253 ASN A N 1
ATOM 2005 C CA . ASN A 1 253 ? 5.225 2.954 -0.425 1.00 91.38 253 ASN A CA 1
ATOM 2006 C C . ASN A 1 253 ? 4.742 3.291 -1.838 1.00 91.38 253 ASN A C 1
ATOM 2008 O O . ASN A 1 253 ? 5.395 2.911 -2.809 1.00 91.38 253 ASN A O 1
ATOM 2012 N N . LYS A 1 254 ? 3.634 4.027 -1.962 1.00 94.44 254 LYS A N 1
ATOM 2013 C CA . LYS A 1 254 ? 3.115 4.478 -3.255 1.00 94.44 254 LYS A CA 1
ATOM 2014 C C . LYS A 1 254 ? 4.105 5.398 -3.969 1.00 94.44 254 LYS A C 1
ATOM 2016 O O . LYS A 1 254 ? 4.436 5.136 -5.120 1.00 94.44 254 LYS A O 1
ATOM 2021 N N . GLU A 1 255 ? 4.663 6.385 -3.268 1.00 94.69 255 GLU A N 1
ATOM 2022 C CA . GLU A 1 255 ? 5.709 7.258 -3.820 1.00 94.69 255 GLU A CA 1
ATOM 2023 C C . GLU A 1 255 ? 6.944 6.471 -4.282 1.00 94.69 255 GLU A C 1
ATOM 2025 O O . GLU A 1 255 ? 7.487 6.731 -5.355 1.00 94.69 255 GLU A O 1
ATOM 2030 N N . GLN A 1 256 ? 7.387 5.475 -3.505 1.00 94.31 256 GLN A N 1
ATOM 2031 C CA . GLN A 1 256 ? 8.514 4.623 -3.897 1.00 94.31 256 GLN A CA 1
ATOM 2032 C C . GLN A 1 256 ? 8.209 3.776 -5.134 1.00 94.31 256 GLN A C 1
ATOM 2034 O O . GLN A 1 256 ? 9.081 3.608 -5.986 1.00 94.31 256 GLN A O 1
ATOM 2039 N N . VAL A 1 257 ? 6.992 3.240 -5.247 1.00 93.75 257 VAL A N 1
ATOM 2040 C CA . VAL A 1 257 ? 6.563 2.488 -6.431 1.00 93.75 257 VAL A CA 1
ATOM 2041 C C . VAL A 1 257 ? 6.548 3.390 -7.660 1.00 93.75 257 VAL A C 1
ATOM 2043 O O . VAL A 1 257 ? 7.100 2.994 -8.685 1.00 93.75 257 VAL A O 1
ATOM 2046 N N . ASP A 1 258 ? 5.997 4.597 -7.554 1.00 94.94 258 ASP A N 1
ATOM 2047 C CA . ASP A 1 258 ? 5.940 5.554 -8.662 1.00 94.94 258 ASP A CA 1
ATOM 2048 C C . ASP A 1 258 ? 7.356 5.976 -9.102 1.00 94.94 258 ASP A C 1
ATOM 2050 O O . ASP A 1 258 ? 7.672 5.974 -10.295 1.00 94.94 258 ASP A O 1
ATOM 2054 N N . ALA A 1 259 ? 8.260 6.233 -8.149 1.00 95.31 259 ALA A N 1
ATOM 2055 C CA . ALA A 1 259 ? 9.661 6.547 -8.436 1.00 95.31 259 ALA A CA 1
ATOM 2056 C C . ALA A 1 259 ? 10.394 5.388 -9.138 1.00 95.31 259 ALA A C 1
ATOM 2058 O O . ALA A 1 259 ? 11.109 5.599 -10.121 1.00 95.31 259 ALA A O 1
ATOM 2059 N N . LEU A 1 260 ? 10.197 4.150 -8.669 1.00 93.56 260 LEU A N 1
ATOM 2060 C CA . LEU A 1 260 ? 10.782 2.964 -9.299 1.00 93.56 260 LEU A CA 1
ATOM 2061 C C . LEU A 1 260 ? 10.203 2.717 -10.697 1.00 93.56 260 LEU A C 1
ATOM 2063 O O . LEU A 1 260 ? 10.941 2.331 -11.603 1.00 93.56 260 LEU A O 1
ATOM 2067 N N . GLN A 1 261 ? 8.907 2.957 -10.900 1.00 94.75 261 GLN A N 1
ATOM 2068 C CA . GLN A 1 261 ? 8.283 2.861 -12.219 1.00 94.75 261 GLN A CA 1
ATOM 2069 C C . GLN A 1 261 ? 8.882 3.872 -13.197 1.00 94.75 261 GLN A C 1
ATOM 2071 O O . GLN A 1 261 ? 9.196 3.493 -14.327 1.00 94.75 261 GLN A O 1
ATOM 2076 N N . GLN A 1 262 ? 9.107 5.115 -12.764 1.00 95.44 262 GLN A N 1
ATOM 2077 C CA . GLN A 1 262 ? 9.763 6.125 -13.593 1.00 95.44 262 GLN A CA 1
ATOM 2078 C C . GLN A 1 262 ? 11.186 5.696 -13.975 1.00 95.44 262 GLN A C 1
ATOM 2080 O O . GLN A 1 262 ? 11.546 5.724 -15.150 1.00 95.44 262 GLN A O 1
ATOM 2085 N N . GLN A 1 263 ? 11.970 5.196 -13.015 1.00 94.69 263 GLN A N 1
ATOM 2086 C CA . GLN A 1 263 ? 13.330 4.721 -13.280 1.00 94.69 263 GLN A CA 1
ATOM 2087 C C . GLN A 1 263 ? 13.357 3.552 -14.281 1.00 94.69 263 GLN A C 1
ATOM 2089 O O . GLN A 1 263 ? 14.229 3.487 -15.150 1.00 94.69 263 GLN A O 1
ATOM 2094 N N . VAL A 1 264 ? 12.394 2.628 -14.194 1.00 94.94 264 VAL A N 1
ATOM 2095 C CA . VAL A 1 264 ? 12.254 1.529 -15.162 1.00 94.94 264 VAL A CA 1
ATOM 2096 C C . VAL A 1 264 ? 11.907 2.057 -16.555 1.00 94.94 264 VAL A C 1
ATOM 2098 O O . VAL A 1 264 ? 12.454 1.550 -17.538 1.00 94.94 264 VAL A O 1
ATOM 2101 N N . GLN A 1 265 ? 11.040 3.067 -16.668 1.00 94.94 265 GLN A N 1
ATOM 2102 C CA . GLN A 1 265 ? 10.727 3.694 -17.957 1.00 94.94 265 GLN A CA 1
ATOM 2103 C C . GLN A 1 265 ? 11.963 4.353 -18.579 1.00 94.94 265 GLN A C 1
ATOM 2105 O O . GLN A 1 265 ? 12.247 4.113 -19.756 1.00 94.94 265 GLN A O 1
ATOM 2110 N N . ASP A 1 266 ? 12.739 5.094 -17.788 1.00 95.81 266 ASP A N 1
ATOM 2111 C CA . ASP A 1 266 ? 13.952 5.772 -18.254 1.00 95.81 266 ASP A CA 1
ATOM 2112 C C . ASP A 1 266 ? 14.996 4.762 -18.762 1.00 95.81 266 ASP A C 1
ATOM 2114 O O . ASP A 1 266 ? 15.466 4.864 -19.900 1.00 95.81 266 ASP A O 1
ATOM 2118 N N . LEU A 1 267 ? 15.278 3.715 -17.976 1.00 95.56 267 LEU A N 1
ATOM 2119 C CA . LEU A 1 267 ? 16.195 2.634 -18.363 1.00 95.56 267 LEU A CA 1
ATOM 2120 C C . LEU A 1 267 ? 15.699 1.845 -19.582 1.00 95.56 267 LEU A C 1
ATOM 2122 O O . LEU A 1 267 ? 16.498 1.358 -20.388 1.00 95.56 267 LEU A O 1
ATOM 2126 N N . THR A 1 268 ? 14.384 1.700 -19.744 1.00 95.38 268 THR A N 1
ATOM 2127 C CA . THR A 1 268 ? 13.795 1.060 -20.929 1.00 95.38 268 THR A CA 1
ATOM 2128 C C . THR A 1 268 ? 14.021 1.918 -22.175 1.00 95.38 268 THR A C 1
ATOM 2130 O O . THR A 1 268 ? 14.404 1.394 -23.225 1.00 95.38 268 THR A O 1
ATOM 2133 N N . GLY A 1 269 ? 13.849 3.237 -22.059 1.00 95.44 269 GLY A N 1
ATOM 2134 C CA . GLY A 1 269 ? 14.143 4.189 -23.129 1.00 95.44 269 GLY A CA 1
ATOM 2135 C C . GLY A 1 269 ? 15.624 4.204 -23.516 1.00 95.44 269 GLY A C 1
ATOM 2136 O O . GLY A 1 269 ? 15.954 4.196 -24.703 1.00 95.44 269 GLY A O 1
ATOM 2137 N N . GLU A 1 270 ? 16.525 4.163 -22.535 1.00 95.62 270 GLU A N 1
ATOM 2138 C CA . GLU A 1 270 ? 17.971 4.080 -22.767 1.00 95.62 270 GLU A CA 1
ATOM 2139 C C . GLU A 1 270 ? 18.366 2.771 -23.468 1.00 95.62 270 GLU A C 1
ATOM 2141 O O . GLU A 1 270 ? 19.093 2.793 -24.463 1.00 95.62 270 GLU A O 1
ATOM 2146 N N . ASN A 1 271 ? 17.799 1.635 -23.049 1.00 92.00 271 ASN A N 1
ATOM 2147 C CA . ASN A 1 271 ? 18.007 0.355 -23.728 1.00 92.00 271 ASN A CA 1
ATOM 2148 C C . ASN A 1 271 ? 17.525 0.365 -25.187 1.00 92.00 271 ASN A C 1
ATOM 2150 O O . ASN A 1 271 ? 18.176 -0.240 -26.040 1.00 92.00 271 ASN A O 1
ATOM 2154 N N . LYS A 1 272 ? 16.413 1.050 -25.506 1.00 95.69 272 LYS A N 1
ATOM 2155 C CA . LYS A 1 272 ? 15.962 1.212 -26.902 1.00 95.69 272 LYS A CA 1
ATOM 2156 C C . LYS A 1 272 ? 17.028 1.940 -27.729 1.00 95.69 272 LYS A C 1
ATOM 2158 O O . LYS A 1 272 ? 17.413 1.440 -28.782 1.00 95.69 272 LYS A O 1
ATOM 2163 N N . LYS A 1 273 ? 17.577 3.048 -27.216 1.00 94.50 273 LYS A N 1
ATOM 2164 C CA . LYS A 1 273 ? 18.649 3.809 -27.888 1.00 94.50 273 LYS A CA 1
ATOM 2165 C C . LYS A 1 273 ? 19.915 2.974 -28.098 1.00 94.50 273 LYS A C 1
ATOM 2167 O O . LYS A 1 273 ? 20.508 3.026 -29.171 1.00 94.50 273 LYS A O 1
ATOM 2172 N N . LEU A 1 274 ? 20.322 2.182 -27.105 1.00 93.81 274 LEU A N 1
ATOM 2173 C CA . LEU A 1 274 ? 21.490 1.302 -27.227 1.00 93.81 274 LEU A CA 1
ATOM 2174 C C . LEU A 1 274 ? 21.293 0.214 -28.293 1.00 93.81 274 LEU A C 1
ATOM 2176 O O . LEU A 1 274 ? 22.224 -0.093 -29.038 1.00 93.81 274 LEU A O 1
ATOM 2180 N N . ARG A 1 275 ? 20.080 -0.341 -28.409 1.00 93.44 275 ARG A N 1
ATOM 2181 C CA . ARG A 1 275 ? 19.746 -1.295 -29.478 1.00 93.44 275 ARG A CA 1
ATOM 2182 C C . ARG A 1 275 ? 19.823 -0.645 -30.856 1.00 93.44 275 ARG A C 1
ATOM 2184 O O . ARG A 1 275 ? 20.470 -1.211 -31.729 1.00 93.44 275 ARG A O 1
ATOM 2191 N N . GLU A 1 276 ? 19.253 0.550 -31.016 1.00 94.25 276 GLU A N 1
ATOM 2192 C CA . GLU A 1 276 ? 19.347 1.325 -32.263 1.00 94.25 276 GLU A CA 1
ATOM 2193 C C . GLU A 1 276 ? 20.819 1.583 -32.642 1.00 94.25 276 GLU A C 1
ATOM 2195 O O . GLU A 1 276 ? 21.232 1.306 -33.764 1.00 94.25 276 GLU A O 1
ATOM 2200 N N . MET A 1 277 ? 21.658 2.017 -31.693 1.00 92.81 277 MET A N 1
ATOM 2201 C CA . MET A 1 277 ? 23.099 2.220 -31.926 1.00 92.81 277 MET A CA 1
ATOM 2202 C C . MET A 1 277 ? 23.839 0.939 -32.334 1.00 92.81 277 MET A C 1
ATOM 2204 O O . MET A 1 277 ? 24.767 0.981 -33.147 1.00 92.81 277 MET A O 1
ATOM 2208 N N . THR A 1 278 ? 23.435 -0.205 -31.782 1.00 91.94 278 THR A N 1
ATOM 2209 C CA . THR A 1 278 ? 24.015 -1.507 -32.137 1.00 91.94 278 THR A CA 1
ATOM 2210 C C . THR A 1 278 ? 23.675 -1.878 -33.581 1.00 91.94 278 THR A C 1
ATOM 2212 O O . THR A 1 278 ? 24.543 -2.349 -34.315 1.00 91.94 278 THR A O 1
ATOM 2215 N N . GLU A 1 279 ? 22.442 -1.612 -34.013 1.00 93.31 279 GLU A N 1
ATOM 2216 C CA . GLU A 1 279 ? 21.992 -1.844 -35.388 1.00 93.31 279 GLU A CA 1
ATOM 2217 C C . GLU A 1 279 ? 22.760 -0.971 -36.393 1.00 93.31 279 GLU A C 1
ATOM 2219 O O . GLU A 1 279 ? 23.349 -1.506 -37.335 1.00 93.31 279 GLU A O 1
ATOM 2224 N N . TYR A 1 280 ? 22.896 0.335 -36.122 1.00 91.25 280 TYR A N 1
ATOM 2225 C CA . TYR A 1 280 ? 23.727 1.231 -36.942 1.00 91.25 280 TYR A CA 1
ATOM 2226 C C . TYR A 1 280 ? 25.178 0.740 -37.052 1.00 91.25 280 TYR A C 1
ATOM 2228 O O . TYR A 1 280 ? 25.786 0.790 -38.123 1.00 91.25 280 TYR A O 1
ATOM 2236 N N . THR A 1 281 ? 25.744 0.231 -35.955 1.00 91.19 281 THR A N 1
ATOM 2237 C CA . THR A 1 281 ? 27.119 -0.289 -35.939 1.00 91.19 281 THR A CA 1
ATOM 2238 C C . THR A 1 281 ? 27.272 -1.519 -36.840 1.00 91.19 281 THR A C 1
ATOM 2240 O O . THR A 1 281 ? 28.259 -1.631 -37.573 1.00 91.19 281 THR A O 1
ATOM 2243 N N . GLU A 1 282 ? 26.303 -2.436 -36.832 1.00 91.75 282 GLU A N 1
ATOM 2244 C CA . GLU A 1 282 ? 26.310 -3.608 -37.716 1.00 91.75 282 GLU A CA 1
ATOM 2245 C C . GLU A 1 282 ? 26.176 -3.231 -39.196 1.00 91.75 282 GLU A C 1
ATOM 2247 O O . GLU A 1 282 ? 26.847 -3.814 -40.054 1.00 91.75 282 GLU A O 1
ATOM 2252 N N . ASP A 1 283 ? 25.383 -2.216 -39.521 1.00 92.88 283 ASP A N 1
ATOM 2253 C CA . ASP A 1 283 ? 25.260 -1.753 -40.903 1.00 92.88 283 ASP A CA 1
ATOM 2254 C C . ASP A 1 283 ? 26.525 -1.052 -41.405 1.00 92.88 283 ASP A C 1
ATOM 2256 O O . ASP A 1 283 ? 26.962 -1.305 -42.536 1.00 92.88 283 ASP A O 1
ATOM 2260 N N . ILE A 1 284 ? 27.201 -0.283 -40.547 1.00 91.75 284 ILE A N 1
ATOM 2261 C CA . ILE A 1 284 ? 28.529 0.270 -40.845 1.00 91.75 284 ILE A CA 1
ATOM 2262 C C . ILE A 1 284 ? 29.541 -0.857 -41.093 1.00 91.75 284 ILE A C 1
ATOM 2264 O O . ILE A 1 284 ? 30.291 -0.797 -42.073 1.00 91.75 284 ILE A O 1
ATOM 2268 N N . LYS A 1 285 ? 29.545 -1.924 -40.278 1.00 91.94 285 LYS A N 1
ATOM 2269 C CA . LYS A 1 285 ? 30.418 -3.095 -40.497 1.00 91.94 285 LYS A CA 1
ATOM 2270 C C . LYS A 1 285 ? 30.166 -3.735 -41.863 1.00 91.94 285 LYS A C 1
ATOM 2272 O O . LYS A 1 285 ? 31.115 -3.965 -42.617 1.00 91.94 285 LYS A O 1
ATOM 2277 N N . LYS A 1 286 ? 28.903 -3.984 -42.226 1.00 92.69 286 LYS A N 1
ATOM 2278 C CA . LYS A 1 286 ? 28.546 -4.535 -43.547 1.00 92.69 286 LYS A CA 1
ATOM 2279 C C . LYS A 1 286 ? 29.004 -3.617 -44.682 1.00 92.69 286 LYS A C 1
ATOM 2281 O O . LYS A 1 286 ? 29.546 -4.100 -45.679 1.00 92.69 286 LYS A O 1
ATOM 2286 N N . ALA A 1 287 ? 28.813 -2.305 -44.544 1.00 91.62 287 ALA A N 1
ATOM 2287 C CA . ALA A 1 287 ? 29.249 -1.325 -45.535 1.00 91.62 287 ALA A CA 1
ATOM 2288 C C . ALA A 1 287 ? 30.779 -1.315 -45.697 1.00 91.62 287 ALA A C 1
ATOM 2290 O O . ALA A 1 287 ? 31.278 -1.283 -46.824 1.00 91.62 287 ALA A O 1
ATOM 2291 N N . LEU A 1 288 ? 31.527 -1.426 -44.596 1.00 92.31 288 LEU A N 1
ATOM 2292 C CA . LEU A 1 288 ? 32.988 -1.498 -44.608 1.00 92.31 288 LEU A CA 1
ATOM 2293 C C . LEU A 1 288 ? 33.495 -2.764 -45.315 1.00 92.31 288 LEU A C 1
ATOM 2295 O O . LEU A 1 288 ? 34.403 -2.688 -46.145 1.00 92.31 288 LEU A O 1
ATOM 2299 N N . VAL A 1 289 ? 32.879 -3.922 -45.061 1.00 94.81 289 VAL A N 1
ATOM 2300 C CA . VAL A 1 289 ? 33.208 -5.176 -45.766 1.00 94.81 289 VAL A CA 1
ATOM 2301 C C . VAL A 1 289 ? 32.958 -5.041 -47.273 1.00 94.81 289 VAL A C 1
ATOM 2303 O O . VAL A 1 289 ? 33.809 -5.417 -48.077 1.00 94.81 289 VAL A O 1
ATOM 2306 N N . ARG A 1 290 ? 31.833 -4.440 -47.683 1.00 93.12 290 ARG A N 1
ATOM 2307 C CA . ARG A 1 290 ? 31.547 -4.191 -49.109 1.00 93.12 290 ARG A CA 1
ATOM 2308 C C . ARG A 1 290 ? 32.558 -3.228 -49.734 1.00 93.12 290 ARG A C 1
ATOM 2310 O O . ARG A 1 290 ? 33.046 -3.482 -50.832 1.00 93.12 290 ARG A O 1
ATOM 2317 N N . SER A 1 291 ? 32.901 -2.148 -49.032 1.00 92.81 291 SER A N 1
ATOM 2318 C CA . SER A 1 291 ? 33.870 -1.155 -49.506 1.00 92.81 291 SER A CA 1
ATOM 2319 C C . SER A 1 291 ? 35.267 -1.752 -49.682 1.00 92.81 291 SER A C 1
ATOM 2321 O O . SER A 1 291 ? 35.922 -1.490 -50.687 1.00 92.81 291 SER A O 1
ATOM 2323 N N . THR A 1 292 ? 35.722 -2.577 -48.736 1.00 92.50 292 THR A N 1
ATOM 2324 C CA . THR A 1 292 ? 37.040 -3.229 -48.813 1.00 92.50 292 THR A CA 1
ATOM 2325 C C . THR A 1 292 ? 37.100 -4.276 -49.929 1.00 92.50 292 THR A C 1
ATOM 2327 O O . THR A 1 292 ? 38.111 -4.365 -50.627 1.00 92.50 292 THR A O 1
ATOM 2330 N N . ALA A 1 293 ? 36.014 -5.024 -50.163 1.00 91.38 293 ALA A N 1
ATOM 2331 C CA . ALA A 1 293 ? 35.907 -5.935 -51.304 1.00 91.38 293 ALA A CA 1
ATOM 2332 C C . ALA A 1 293 ? 35.988 -5.183 -52.646 1.00 91.38 293 ALA A C 1
ATOM 2334 O O . ALA A 1 293 ? 36.809 -5.534 -53.493 1.00 91.38 293 ALA A O 1
ATOM 2335 N N . ALA A 1 294 ? 35.223 -4.096 -52.798 1.00 91.25 294 ALA A N 1
ATOM 2336 C CA . ALA A 1 294 ? 35.249 -3.257 -53.997 1.00 91.25 294 ALA A CA 1
ATOM 2337 C C . ALA A 1 294 ? 36.632 -2.625 -54.245 1.00 91.25 294 ALA A C 1
ATOM 2339 O O . ALA A 1 294 ? 37.094 -2.542 -55.381 1.00 91.25 294 ALA A O 1
ATOM 2340 N N . GLU A 1 295 ? 37.337 -2.210 -53.189 1.00 91.00 295 GLU A N 1
ATOM 2341 C CA . GLU A 1 295 ? 38.694 -1.668 -53.300 1.00 91.00 295 GLU A CA 1
ATOM 2342 C C . GLU A 1 295 ? 39.702 -2.729 -53.773 1.00 91.00 295 GLU A C 1
ATOM 2344 O O . GLU A 1 295 ? 40.574 -2.438 -54.598 1.00 91.00 295 GLU A O 1
ATOM 2349 N N . LYS A 1 296 ? 39.562 -3.975 -53.303 1.00 93.44 296 LYS A N 1
ATOM 2350 C CA . LYS A 1 296 ? 40.385 -5.104 -53.755 1.00 93.44 296 LYS A CA 1
ATOM 2351 C C . LYS A 1 296 ? 40.150 -5.410 -55.236 1.00 93.44 296 LYS A C 1
ATOM 2353 O O . LYS A 1 296 ? 41.119 -5.598 -55.971 1.00 93.44 296 LYS A O 1
ATOM 2358 N N . GLU A 1 297 ? 38.895 -5.411 -55.680 1.00 93.19 297 GLU A N 1
ATOM 2359 C CA . GLU A 1 297 ? 38.536 -5.578 -57.094 1.00 93.19 297 GLU A CA 1
ATOM 2360 C C . GLU A 1 297 ? 39.084 -4.437 -57.959 1.00 93.19 297 GLU A C 1
ATOM 2362 O O . GLU A 1 297 ? 39.716 -4.686 -58.986 1.00 93.19 297 GLU A O 1
ATOM 2367 N N . ALA A 1 298 ? 38.932 -3.187 -57.515 1.00 91.38 298 ALA A N 1
ATOM 2368 C CA . ALA A 1 298 ? 39.465 -2.023 -58.217 1.00 91.38 298 ALA A CA 1
ATOM 2369 C C . ALA A 1 298 ? 41.000 -2.057 -58.317 1.00 91.38 298 ALA A C 1
ATOM 2371 O O . ALA A 1 298 ? 41.562 -1.715 -59.358 1.00 91.38 298 ALA A O 1
ATOM 2372 N N . SER A 1 299 ? 41.689 -2.494 -57.260 1.00 93.06 299 SER A N 1
ATOM 2373 C CA . SER A 1 299 ? 43.144 -2.679 -57.259 1.00 93.06 299 SER A CA 1
ATOM 2374 C C . SER A 1 299 ? 43.582 -3.761 -58.255 1.00 93.06 299 SER A C 1
ATOM 2376 O O . SER A 1 299 ? 44.488 -3.534 -59.061 1.00 93.06 299 SER A O 1
ATOM 2378 N N . ALA A 1 300 ? 42.888 -4.905 -58.279 1.00 93.12 300 ALA A N 1
ATOM 2379 C CA . ALA A 1 300 ? 43.144 -5.966 -59.252 1.00 93.12 300 ALA A CA 1
ATOM 2380 C C . ALA A 1 300 ? 42.914 -5.486 -60.698 1.00 93.12 300 ALA A C 1
ATOM 2382 O O . ALA A 1 300 ? 43.743 -5.737 -61.574 1.00 93.12 300 ALA A O 1
ATOM 2383 N N . ALA A 1 301 ? 41.837 -4.731 -60.940 1.00 93.88 301 ALA A N 1
ATOM 2384 C CA . ALA A 1 301 ? 41.545 -4.140 -62.244 1.00 93.88 301 ALA A CA 1
ATOM 2385 C C . ALA A 1 301 ? 42.627 -3.138 -62.687 1.00 93.88 301 ALA A C 1
ATOM 2387 O O . ALA A 1 301 ? 43.045 -3.165 -63.846 1.00 93.88 301 ALA A O 1
ATOM 2388 N N . ARG A 1 302 ? 43.131 -2.294 -61.774 1.00 93.12 302 ARG A N 1
ATOM 2389 C CA . ARG A 1 302 ? 44.250 -1.374 -62.052 1.00 93.12 302 ARG A CA 1
ATOM 2390 C C . ARG A 1 302 ? 45.520 -2.126 -62.433 1.00 93.12 302 ARG A C 1
ATOM 2392 O O . ARG A 1 302 ? 46.108 -1.812 -63.461 1.00 93.12 302 ARG A O 1
ATOM 2399 N N . SER A 1 303 ? 45.893 -3.157 -61.675 1.00 94.19 303 SER A N 1
ATOM 2400 C CA . SER A 1 303 ? 47.066 -3.983 -61.988 1.00 94.19 303 SER A CA 1
ATOM 2401 C C . SER A 1 303 ? 46.945 -4.657 -63.363 1.00 94.19 303 SER A C 1
ATOM 2403 O O . SER A 1 303 ? 47.896 -4.656 -64.147 1.00 94.19 303 SER A O 1
ATOM 2405 N N . ALA A 1 304 ? 45.754 -5.157 -63.710 1.00 93.75 304 ALA A N 1
ATOM 2406 C CA . ALA A 1 304 ? 45.491 -5.727 -65.030 1.00 93.75 304 ALA A CA 1
ATOM 2407 C C . ALA A 1 304 ? 45.605 -4.684 -66.160 1.00 93.75 304 ALA A C 1
ATOM 2409 O O . ALA A 1 304 ? 46.160 -4.980 -67.221 1.00 93.75 304 ALA A O 1
ATOM 2410 N N . LEU A 1 305 ? 45.102 -3.463 -65.946 1.00 94.25 305 LEU A N 1
ATOM 2411 C CA . LEU A 1 305 ? 45.232 -2.361 -66.903 1.00 94.25 305 LEU A CA 1
ATOM 2412 C C . LEU A 1 305 ? 46.688 -1.916 -67.072 1.00 94.25 305 LEU A C 1
ATOM 2414 O O . LEU A 1 305 ? 47.128 -1.749 -68.204 1.00 94.25 305 LEU A O 1
ATOM 2418 N N . GLU A 1 306 ? 47.457 -1.796 -65.990 1.00 93.50 306 GLU A N 1
ATOM 2419 C CA . GLU A 1 306 ? 48.894 -1.499 -66.057 1.00 93.50 306 GLU A CA 1
ATOM 2420 C C . GLU A 1 306 ? 49.654 -2.558 -66.863 1.00 93.50 306 GLU A C 1
ATOM 2422 O O . GLU A 1 306 ? 50.497 -2.216 -67.695 1.00 93.50 306 GLU A O 1
ATOM 2427 N N . GLY A 1 307 ? 49.320 -3.840 -66.675 1.00 94.06 307 GLY A N 1
ATOM 2428 C CA . GLY A 1 307 ? 49.859 -4.931 -67.487 1.00 94.06 307 GLY A CA 1
ATOM 2429 C C . GLY A 1 307 ? 49.558 -4.756 -68.979 1.00 94.06 307 GLY A C 1
ATOM 2430 O O . GLY A 1 307 ? 50.460 -4.881 -69.809 1.00 94.06 307 GLY A O 1
ATOM 2431 N N . LYS A 1 308 ? 48.315 -4.393 -69.330 1.00 94.81 308 LYS A N 1
ATOM 2432 C CA . LYS A 1 308 ? 47.923 -4.100 -70.721 1.00 94.81 308 LYS A CA 1
ATOM 2433 C C . LYS A 1 308 ? 48.656 -2.886 -71.292 1.00 94.81 308 LYS A C 1
ATOM 2435 O O . LYS A 1 308 ? 49.107 -2.953 -72.431 1.00 94.81 308 LYS A O 1
ATOM 2440 N N . VAL A 1 309 ? 48.797 -1.805 -70.523 1.00 94.94 309 VAL A N 1
ATOM 2441 C CA . VAL A 1 309 ? 49.517 -0.595 -70.953 1.00 94.94 309 VAL A CA 1
ATOM 2442 C C . VAL A 1 309 ? 50.979 -0.917 -71.253 1.00 94.94 309 VAL A C 1
ATOM 2444 O O . VAL A 1 309 ? 51.467 -0.532 -72.310 1.00 94.94 309 VAL A O 1
ATOM 2447 N N . ARG A 1 310 ? 51.663 -1.687 -70.393 1.00 94.56 310 ARG A N 1
ATOM 2448 C CA . ARG A 1 310 ? 53.046 -2.125 -70.661 1.00 94.56 310 ARG A CA 1
ATOM 2449 C C . ARG A 1 310 ? 53.143 -2.969 -71.929 1.00 94.56 310 ARG A C 1
ATOM 2451 O O . ARG A 1 310 ? 54.016 -2.717 -72.751 1.00 94.56 310 ARG A O 1
ATOM 2458 N N . ALA A 1 311 ? 52.241 -3.935 -72.110 1.00 93.25 311 ALA A N 1
ATOM 2459 C CA . ALA A 1 311 ? 52.230 -4.783 -73.301 1.00 93.25 311 ALA A CA 1
ATOM 2460 C C . ALA A 1 311 ? 51.998 -3.975 -74.591 1.00 93.25 311 ALA A C 1
ATOM 2462 O O . ALA A 1 311 ? 52.677 -4.199 -75.591 1.00 93.25 311 ALA A O 1
ATOM 2463 N N . LEU A 1 312 ? 51.069 -3.013 -74.563 1.00 94.06 312 LEU A N 1
ATOM 2464 C CA . LEU A 1 312 ? 50.832 -2.100 -75.683 1.00 94.06 312 LEU A CA 1
ATOM 2465 C C . LEU A 1 312 ? 52.030 -1.179 -75.938 1.00 94.06 312 LEU A C 1
ATOM 2467 O O . LEU A 1 312 ? 52.371 -0.977 -77.098 1.00 94.06 312 LEU A O 1
ATOM 2471 N N . GLY A 1 313 ? 52.695 -0.686 -74.889 1.00 94.31 313 GLY A N 1
ATOM 2472 C CA . GLY A 1 313 ? 53.933 0.091 -75.003 1.00 94.31 313 GLY A CA 1
ATOM 2473 C C . GLY A 1 313 ? 55.039 -0.692 -75.712 1.00 94.31 313 GLY A C 1
ATOM 2474 O O . GLY A 1 313 ? 55.545 -0.241 -76.729 1.00 94.31 313 GLY A O 1
ATOM 2475 N N . MET A 1 314 ? 55.314 -1.928 -75.276 1.00 93.06 314 MET A N 1
ATOM 2476 C CA . MET A 1 314 ? 56.301 -2.797 -75.940 1.00 93.06 314 MET A CA 1
ATOM 2477 C C . MET A 1 314 ? 55.948 -3.071 -77.408 1.00 93.06 314 MET A C 1
ATOM 2479 O O . MET A 1 314 ? 56.836 -3.138 -78.257 1.00 93.06 314 MET A O 1
ATOM 2483 N N . LYS A 1 315 ? 54.654 -3.231 -77.721 1.00 95.31 315 LYS A N 1
ATOM 2484 C CA . LYS A 1 315 ? 54.188 -3.395 -79.103 1.00 95.31 315 LYS A CA 1
ATOM 2485 C C . LYS A 1 315 ? 54.397 -2.117 -79.923 1.00 95.31 315 LYS A C 1
ATOM 2487 O O . LYS A 1 315 ? 54.791 -2.218 -81.080 1.00 95.31 315 LYS A O 1
ATOM 2492 N N . SER A 1 316 ? 54.142 -0.946 -79.340 1.00 94.69 316 SER A N 1
ATOM 2493 C CA . SER A 1 316 ? 54.399 0.354 -79.970 1.00 94.69 316 SER A CA 1
ATOM 2494 C C . SER A 1 316 ? 55.882 0.519 -80.292 1.00 94.69 316 SER A C 1
ATOM 2496 O O . SER A 1 316 ? 56.218 0.738 -81.450 1.00 94.69 316 SER A O 1
ATOM 2498 N N . ASP A 1 317 ? 56.766 0.288 -79.317 1.00 93.56 317 ASP A N 1
ATOM 2499 C CA . ASP A 1 317 ? 58.221 0.380 -79.496 1.00 93.56 317 ASP A CA 1
ATOM 2500 C C . ASP A 1 317 ? 58.730 -0.584 -80.581 1.00 93.56 317 ASP A C 1
ATOM 2502 O O . ASP A 1 317 ? 59.633 -0.260 -81.353 1.00 93.56 317 ASP A O 1
ATOM 2506 N N . ALA A 1 318 ? 58.163 -1.796 -80.650 1.00 92.88 318 ALA A N 1
ATOM 2507 C CA . ALA A 1 318 ? 58.492 -2.767 -81.690 1.00 92.88 318 ALA A CA 1
ATOM 2508 C C . ALA A 1 318 ? 58.074 -2.271 -83.084 1.00 92.88 318 ALA A C 1
ATOM 2510 O O . ALA A 1 318 ? 58.876 -2.339 -84.014 1.00 92.88 318 ALA A O 1
ATOM 2511 N N . MET A 1 319 ? 56.858 -1.728 -83.213 1.00 93.75 319 MET A N 1
ATOM 2512 C CA . MET A 1 319 ? 56.370 -1.142 -84.467 1.00 93.75 319 MET A CA 1
ATOM 2513 C C . MET A 1 319 ? 57.162 0.113 -84.867 1.00 93.75 319 MET A C 1
ATOM 2515 O O . MET A 1 319 ? 57.389 0.338 -86.051 1.00 93.75 319 MET A O 1
ATOM 2519 N N . GLU A 1 320 ? 57.620 0.928 -83.914 1.00 93.81 320 GLU A N 1
ATOM 2520 C CA . GLU A 1 320 ? 58.500 2.072 -84.191 1.00 93.81 320 GLU A CA 1
ATOM 2521 C C . GLU A 1 320 ? 59.859 1.626 -84.736 1.00 93.81 320 GLU A C 1
ATOM 2523 O O . GLU A 1 320 ? 60.323 2.167 -85.739 1.00 93.81 320 GLU A O 1
ATOM 2528 N N . LYS A 1 321 ? 60.473 0.598 -84.136 1.00 93.88 321 LYS A N 1
ATOM 2529 C CA . LYS A 1 321 ? 61.727 0.017 -84.643 1.00 93.88 321 LYS A CA 1
ATOM 2530 C C . LYS A 1 321 ? 61.569 -0.570 -86.042 1.00 93.88 321 LYS A C 1
ATOM 2532 O O . LYS A 1 321 ? 62.450 -0.376 -86.875 1.00 93.88 321 LYS A O 1
ATOM 2537 N N . GLU A 1 322 ? 60.468 -1.270 -86.301 1.00 94.62 322 GLU A N 1
ATOM 2538 C CA . GLU A 1 322 ? 60.149 -1.803 -87.629 1.00 94.62 322 GLU A CA 1
ATOM 2539 C C . GLU A 1 322 ? 59.975 -0.672 -88.654 1.00 94.62 322 GLU A C 1
ATOM 2541 O O . GLU A 1 322 ? 60.589 -0.705 -89.719 1.00 94.62 322 GLU A O 1
ATOM 2546 N N . ASN A 1 323 ? 59.228 0.383 -88.311 1.00 92.75 323 ASN A N 1
ATOM 2547 C CA . ASN A 1 323 ? 59.079 1.562 -89.166 1.00 92.75 323 ASN A CA 1
ATOM 2548 C C . ASN A 1 323 ? 60.417 2.255 -89.457 1.00 92.75 323 ASN A C 1
ATOM 2550 O O . ASN A 1 323 ? 60.645 2.697 -90.583 1.00 92.75 323 ASN A O 1
ATOM 2554 N N . GLU A 1 324 ? 61.312 2.346 -88.474 1.00 93.81 324 GLU A N 1
ATOM 2555 C CA . GLU A 1 324 ? 62.637 2.934 -88.673 1.00 93.81 324 GLU A CA 1
ATOM 2556 C C . GLU A 1 324 ? 63.513 2.069 -89.591 1.00 93.81 324 GLU A C 1
ATOM 2558 O O . GLU A 1 324 ? 64.157 2.585 -90.505 1.00 93.81 324 GLU A O 1
ATOM 2563 N N . GLN A 1 325 ? 63.477 0.741 -89.436 1.00 93.12 325 GLN A N 1
ATOM 2564 C CA . GLN A 1 325 ? 64.143 -0.181 -90.363 1.00 93.12 325 GLN A CA 1
ATOM 2565 C C . GLN A 1 325 ? 63.612 -0.037 -91.793 1.00 93.12 325 GLN A C 1
ATOM 2567 O O . GLN A 1 325 ? 64.399 0.010 -92.741 1.00 93.12 325 GLN A O 1
ATOM 2572 N N . LEU A 1 326 ? 62.291 0.079 -91.953 1.00 93.50 326 LEU A N 1
ATOM 2573 C CA . LEU A 1 326 ? 61.667 0.319 -93.252 1.00 93.50 326 LEU A CA 1
ATOM 2574 C C . LEU A 1 326 ? 62.125 1.652 -93.856 1.00 93.50 326 LEU A C 1
ATOM 2576 O O . LEU A 1 326 ? 62.462 1.685 -95.035 1.00 93.50 326 LEU A O 1
ATOM 2580 N N . ARG A 1 327 ? 62.219 2.734 -93.070 1.00 93.69 327 ARG A N 1
ATOM 2581 C CA . ARG A 1 327 ? 62.755 4.027 -93.541 1.00 93.69 327 ARG A CA 1
ATOM 2582 C C . ARG A 1 327 ? 64.198 3.922 -94.021 1.00 93.69 327 ARG A C 1
ATOM 2584 O O . ARG A 1 327 ? 64.507 4.434 -95.094 1.00 93.69 327 ARG A O 1
ATOM 2591 N N . ILE A 1 328 ? 65.059 3.236 -93.267 1.00 92.94 328 ILE A N 1
ATOM 2592 C CA . ILE A 1 328 ? 66.453 2.989 -93.666 1.00 92.94 328 ILE A CA 1
ATOM 2593 C C . ILE A 1 328 ? 66.495 2.204 -94.984 1.00 92.94 328 ILE A C 1
ATOM 2595 O O . ILE A 1 328 ? 67.231 2.577 -95.896 1.00 92.94 328 ILE A O 1
ATOM 2599 N N . SER A 1 329 ? 65.674 1.156 -95.115 1.00 92.31 329 SER A N 1
ATOM 2600 C CA . SER A 1 329 ? 65.588 0.354 -96.342 1.00 92.31 329 SER A CA 1
ATOM 2601 C C . SER A 1 329 ? 65.058 1.149 -97.538 1.00 92.31 329 SER A C 1
ATOM 2603 O O . SER A 1 329 ? 65.512 0.942 -98.658 1.00 92.31 329 SER A O 1
ATOM 2605 N N . VAL A 1 330 ? 64.093 2.048 -97.336 1.00 92.56 330 VAL A N 1
ATOM 2606 C CA . VAL A 1 330 ? 63.610 2.944 -98.397 1.00 92.56 330 VAL A CA 1
ATOM 2607 C C . VAL A 1 330 ? 64.714 3.919 -98.806 1.00 92.56 330 VAL A C 1
ATOM 2609 O O . VAL A 1 330 ? 64.922 4.129 -99.996 1.00 92.56 330 VAL A O 1
ATOM 2612 N N . GLY A 1 331 ? 65.464 4.465 -97.844 1.00 92.44 331 GLY A N 1
ATOM 2613 C CA . GLY A 1 331 ? 66.601 5.344 -98.119 1.00 92.44 331 GLY A CA 1
ATOM 2614 C C . GLY A 1 331 ? 67.710 4.663 -98.927 1.00 92.44 331 GLY A C 1
ATOM 2615 O O . GLY A 1 331 ? 68.223 5.255 -99.874 1.00 92.44 331 GLY A O 1
ATOM 2616 N N . SER A 1 332 ? 68.048 3.407 -98.613 1.00 91.25 332 SER A N 1
ATOM 2617 C CA . SER A 1 332 ? 69.046 2.651 -99.384 1.00 91.25 332 SER A CA 1
ATOM 2618 C C . SER A 1 332 ? 68.568 2.333 -100.802 1.00 91.25 332 SER A C 1
ATOM 2620 O O . SER A 1 332 ? 69.340 2.479 -101.748 1.00 91.25 332 SER A O 1
ATOM 2622 N N . LEU A 1 333 ? 67.292 1.966 -100.971 1.00 91.31 333 LEU A N 1
ATOM 2623 C CA . LEU A 1 333 ? 66.691 1.774 -102.293 1.00 91.31 333 LEU A CA 1
ATOM 2624 C C . LEU A 1 333 ? 66.681 3.072 -103.106 1.00 91.31 333 LEU A C 1
ATOM 2626 O O . LEU A 1 333 ? 67.002 3.038 -104.290 1.00 91.31 333 LEU A O 1
ATOM 2630 N N . GLN A 1 334 ? 66.370 4.213 -102.486 1.00 92.06 334 GLN A N 1
ATOM 2631 C CA . GLN A 1 334 ? 66.405 5.513 -103.155 1.00 92.06 334 GLN A CA 1
ATOM 2632 C C . GLN A 1 334 ? 67.825 5.871 -103.617 1.00 92.06 334 GLN A C 1
ATOM 2634 O O . GLN A 1 334 ? 68.003 6.271 -104.762 1.00 92.06 334 GLN A O 1
ATOM 2639 N N . SER A 1 335 ? 68.839 5.638 -102.776 1.00 90.00 335 SER A N 1
ATOM 2640 C CA . SER A 1 335 ? 70.247 5.822 -103.155 1.00 90.00 335 SER A CA 1
ATOM 2641 C C . SER A 1 335 ? 70.641 4.928 -104.335 1.00 90.00 335 SER A C 1
ATOM 2643 O O . SER A 1 335 ? 71.309 5.390 -105.254 1.00 90.00 335 SER A O 1
ATOM 2645 N N . ALA A 1 336 ? 70.195 3.667 -104.353 1.00 89.50 336 ALA A N 1
ATOM 2646 C CA . ALA A 1 336 ? 70.443 2.755 -105.470 1.00 89.50 336 ALA A CA 1
ATOM 2647 C C . ALA A 1 336 ? 69.741 3.208 -106.767 1.00 89.50 336 ALA A C 1
ATOM 2649 O O . ALA A 1 336 ? 70.301 3.068 -107.855 1.00 89.50 336 ALA A O 1
ATOM 2650 N N . ILE A 1 337 ? 68.533 3.777 -106.666 1.00 89.31 337 ILE A N 1
ATOM 2651 C CA . ILE A 1 337 ? 67.829 4.393 -107.801 1.00 89.31 337 ILE A CA 1
ATOM 2652 C C . ILE A 1 337 ? 68.617 5.596 -108.328 1.00 89.31 337 ILE A C 1
ATOM 2654 O O . ILE A 1 337 ? 68.811 5.702 -109.538 1.00 89.31 337 ILE A O 1
ATOM 2658 N N . ASP A 1 338 ? 69.096 6.474 -107.447 1.00 90.12 338 ASP A N 1
ATOM 2659 C CA . ASP A 1 338 ? 69.865 7.660 -107.833 1.00 90.12 338 ASP A CA 1
ATOM 2660 C C . ASP A 1 338 ? 71.216 7.276 -108.466 1.00 90.12 338 ASP A C 1
ATOM 2662 O O . ASP A 1 338 ? 71.595 7.833 -109.495 1.00 90.12 338 ASP A O 1
ATOM 2666 N N . GLU A 1 339 ? 71.913 6.268 -107.933 1.00 88.94 339 GLU A N 1
ATOM 2667 C CA . GLU A 1 339 ? 73.124 5.704 -108.546 1.00 88.94 339 GLU A CA 1
ATOM 2668 C C . GLU A 1 339 ? 72.844 5.120 -109.934 1.00 88.94 339 GLU A C 1
ATOM 2670 O O . GLU A 1 339 ? 73.576 5.405 -110.884 1.00 88.94 339 GLU A O 1
ATOM 2675 N N . SER A 1 340 ? 71.766 4.342 -110.076 1.00 87.19 340 SER A N 1
ATOM 2676 C CA . SER A 1 340 ? 71.348 3.808 -111.373 1.00 87.19 340 SER A CA 1
ATOM 2677 C C . SER A 1 340 ? 70.987 4.924 -112.351 1.00 87.19 340 SER A C 1
ATOM 2679 O O . SER A 1 340 ? 71.263 4.795 -113.542 1.00 87.19 340 SER A O 1
ATOM 2681 N N . ARG A 1 341 ? 70.386 6.018 -111.875 1.00 89.81 341 ARG A N 1
ATOM 2682 C CA . ARG A 1 341 ? 70.070 7.191 -112.690 1.00 89.81 341 ARG A CA 1
ATOM 2683 C C . ARG A 1 341 ? 71.338 7.891 -113.168 1.00 89.81 341 ARG A C 1
ATOM 2685 O O . ARG A 1 341 ? 71.455 8.133 -114.361 1.00 89.81 341 ARG A O 1
ATOM 2692 N N . ILE A 1 342 ? 72.302 8.144 -112.281 1.00 88.12 342 ILE A N 1
ATOM 2693 C CA . ILE A 1 342 ? 73.607 8.724 -112.644 1.00 88.12 342 ILE A CA 1
ATOM 2694 C C . ILE A 1 342 ? 74.340 7.820 -113.641 1.00 88.12 342 ILE A C 1
ATOM 2696 O O . ILE A 1 342 ? 74.964 8.299 -114.586 1.00 88.12 342 ILE A O 1
ATOM 2700 N N . TYR A 1 343 ? 74.286 6.504 -113.437 1.00 87.38 343 TYR A N 1
ATOM 2701 C CA . TYR A 1 343 ? 74.876 5.541 -114.360 1.00 87.38 343 TYR A CA 1
ATOM 2702 C C . TYR A 1 343 ? 74.204 5.587 -115.738 1.00 87.38 343 TYR A C 1
ATOM 2704 O O . TYR A 1 343 ? 74.902 5.633 -116.749 1.00 87.38 343 TYR A O 1
ATOM 2712 N N . ASN A 1 344 ? 72.871 5.662 -115.786 1.00 84.88 344 ASN A N 1
ATOM 2713 C CA . ASN A 1 344 ? 72.133 5.852 -117.034 1.00 84.88 344 ASN A CA 1
ATOM 2714 C C . ASN A 1 344 ? 72.492 7.184 -117.710 1.00 84.88 344 ASN A C 1
ATOM 2716 O O . ASN A 1 344 ? 72.767 7.183 -118.901 1.00 84.88 344 ASN A O 1
ATOM 2720 N N . GLU A 1 345 ? 72.583 8.289 -116.965 1.00 85.62 345 GLU A N 1
ATOM 2721 C CA . GLU A 1 345 ? 73.010 9.597 -117.491 1.00 85.62 345 GLU A CA 1
ATOM 2722 C C . GLU A 1 345 ? 74.436 9.538 -118.073 1.00 85.62 345 GLU A C 1
ATOM 2724 O O . GLU A 1 345 ? 74.705 10.123 -119.121 1.00 85.62 345 GLU A O 1
ATOM 2729 N N . LYS A 1 346 ? 75.357 8.788 -117.449 1.00 84.94 346 LYS A N 1
ATOM 2730 C CA . LYS A 1 346 ? 76.698 8.537 -118.008 1.00 84.94 346 LYS A CA 1
ATOM 2731 C C . LYS A 1 346 ? 76.647 7.731 -119.301 1.00 84.94 346 LYS A C 1
ATOM 2733 O O . LYS A 1 346 ? 77.331 8.097 -120.251 1.00 84.94 346 LYS A O 1
ATOM 2738 N N . ILE A 1 347 ? 75.848 6.665 -119.353 1.00 82.62 347 ILE A N 1
ATOM 2739 C CA . ILE A 1 347 ? 75.654 5.883 -120.583 1.00 82.62 347 ILE A CA 1
ATOM 2740 C C . ILE A 1 347 ? 75.063 6.765 -121.685 1.00 82.62 347 ILE A C 1
ATOM 2742 O O . ILE A 1 347 ? 75.527 6.711 -122.819 1.00 82.62 347 ILE A O 1
ATOM 2746 N N . GLU A 1 348 ? 74.069 7.594 -121.368 1.00 81.81 348 GLU A N 1
ATOM 2747 C CA . GLU A 1 348 ? 73.484 8.544 -122.314 1.00 81.81 348 GLU A CA 1
ATOM 2748 C C . GLU A 1 348 ? 74.537 9.528 -122.835 1.00 81.81 348 GLU A C 1
ATOM 2750 O O . GLU A 1 348 ? 74.607 9.752 -124.040 1.00 81.81 348 GLU A O 1
ATOM 2755 N N . GLN A 1 349 ? 75.409 10.059 -121.971 1.00 80.25 349 GLN A N 1
ATOM 2756 C CA . GLN A 1 349 ? 76.531 10.912 -122.381 1.00 80.25 349 GLN A CA 1
ATOM 2757 C C . GLN A 1 349 ? 77.550 10.171 -123.255 1.00 80.25 349 GLN A C 1
ATOM 2759 O O . GLN A 1 349 ? 78.005 10.718 -124.258 1.00 80.25 349 GLN A O 1
ATOM 2764 N N . GLU A 1 350 ? 77.912 8.933 -122.916 1.00 80.06 350 GLU A N 1
ATOM 2765 C CA . GLU A 1 350 ? 78.810 8.102 -123.726 1.00 80.06 350 GLU A CA 1
ATOM 2766 C C . GLU A 1 350 ? 78.203 7.784 -125.098 1.00 80.06 350 GLU A C 1
ATOM 2768 O O . GLU A 1 350 ? 78.892 7.903 -126.112 1.00 80.06 350 GLU A O 1
ATOM 2773 N N . LEU A 1 351 ? 76.906 7.467 -125.156 1.00 76.81 351 LEU A N 1
ATOM 2774 C CA . LEU A 1 351 ? 76.156 7.318 -126.403 1.00 76.81 351 LEU A CA 1
ATOM 2775 C C . LEU A 1 351 ? 76.162 8.616 -127.211 1.00 76.81 351 LEU A C 1
ATOM 2777 O O . LEU A 1 351 ? 76.398 8.575 -128.416 1.00 76.81 351 LEU A O 1
ATOM 2781 N N . HIS A 1 352 ? 75.952 9.762 -126.563 1.00 74.50 352 HIS A N 1
ATOM 2782 C CA . HIS A 1 352 ? 75.960 11.068 -127.217 1.00 74.50 352 HIS A CA 1
ATOM 2783 C C . HIS A 1 352 ? 77.347 11.428 -127.770 1.00 74.50 352 HIS A C 1
ATOM 2785 O O . HIS A 1 352 ? 77.446 11.979 -128.867 1.00 74.50 352 HIS A O 1
ATOM 2791 N N . ASN A 1 353 ? 78.414 11.073 -127.049 1.00 73.44 353 ASN A N 1
ATOM 2792 C CA . ASN A 1 353 ? 79.803 11.244 -127.475 1.00 73.44 353 ASN A CA 1
ATOM 2793 C C . ASN A 1 353 ? 80.171 10.299 -128.629 1.00 73.44 353 ASN A C 1
ATOM 2795 O O . ASN A 1 353 ? 80.859 10.719 -129.555 1.00 73.44 353 ASN A O 1
ATOM 2799 N N . LEU A 1 354 ? 79.688 9.053 -128.619 1.00 71.75 354 LEU A N 1
ATOM 2800 C CA . LEU A 1 354 ? 79.838 8.116 -129.739 1.00 71.75 354 LEU A CA 1
ATOM 2801 C C . LEU A 1 354 ? 79.084 8.598 -130.985 1.00 71.75 354 LEU A C 1
ATOM 2803 O O . LEU A 1 354 ? 79.637 8.556 -132.083 1.00 71.75 354 LEU A O 1
ATOM 2807 N N . TYR A 1 355 ? 77.863 9.115 -130.818 1.00 65.69 355 TYR A N 1
ATOM 2808 C CA . TYR A 1 355 ? 77.096 9.734 -131.903 1.00 65.69 355 TYR A CA 1
ATOM 2809 C C . TYR A 1 355 ? 77.815 10.968 -132.467 1.00 65.69 355 TYR A C 1
ATOM 2811 O O . TYR A 1 355 ? 77.915 11.127 -133.681 1.00 65.69 355 TYR A O 1
ATOM 2819 N N . ALA A 1 356 ? 78.373 11.819 -131.600 1.00 60.72 356 ALA A N 1
ATOM 2820 C CA . ALA A 1 356 ? 79.152 12.988 -132.007 1.00 60.72 356 ALA A CA 1
ATOM 2821 C C . ALA A 1 356 ? 80.465 12.604 -132.716 1.00 60.72 356 ALA A C 1
ATOM 2823 O O . ALA A 1 356 ? 80.833 13.236 -133.705 1.00 60.72 356 ALA A O 1
ATOM 2824 N N . ALA A 1 357 ? 81.144 11.544 -132.270 1.00 59.84 357 ALA A N 1
ATOM 2825 C CA . ALA A 1 357 ? 82.349 11.024 -132.914 1.00 59.84 357 ALA A CA 1
ATOM 2826 C C . ALA A 1 357 ? 82.060 10.410 -134.296 1.00 59.84 357 ALA A C 1
ATOM 2828 O O . ALA A 1 357 ? 82.865 10.566 -135.209 1.00 59.84 357 ALA A O 1
ATOM 2829 N N . GLN A 1 358 ? 80.897 9.776 -134.491 1.00 57.69 358 GLN A N 1
ATOM 2830 C CA . GLN A 1 358 ? 80.476 9.266 -135.804 1.00 57.69 358 GLN A CA 1
ATOM 2831 C C . GLN A 1 358 ? 80.106 10.369 -136.809 1.00 57.69 358 GLN A C 1
ATOM 2833 O O . GLN A 1 358 ? 80.199 10.146 -138.013 1.00 57.69 358 GLN A O 1
ATOM 2838 N N . LEU A 1 359 ? 79.709 11.554 -136.337 1.00 52.22 359 LEU A N 1
ATOM 2839 C CA . LEU A 1 359 ? 79.310 12.695 -137.175 1.00 52.22 359 LEU A CA 1
ATOM 2840 C C . LEU A 1 359 ? 80.442 13.708 -137.440 1.00 52.22 359 LEU A C 1
ATOM 2842 O O . LEU A 1 359 ? 80.270 14.605 -138.260 1.00 52.22 359 LEU A O 1
ATOM 2846 N N . GLY A 1 360 ? 81.597 13.577 -136.779 1.00 46.16 360 GLY A N 1
ATOM 2847 C CA . GLY A 1 360 ? 82.690 14.558 -136.835 1.00 46.16 360 GLY A CA 1
ATOM 2848 C C . GLY A 1 360 ? 83.795 14.305 -137.869 1.00 46.16 360 GLY A C 1
ATOM 2849 O O . GLY A 1 360 ? 84.665 15.159 -138.017 1.00 46.16 360 GLY A O 1
ATOM 2850 N N . GLU A 1 361 ? 83.791 13.174 -138.585 1.00 41.53 361 GLU A N 1
ATOM 2851 C CA . GLU A 1 361 ? 84.917 12.757 -139.446 1.00 41.53 361 GLU A CA 1
ATOM 2852 C C . GLU A 1 361 ? 84.605 12.669 -140.956 1.00 41.53 361 GLU A C 1
ATOM 2854 O O . GLU A 1 361 ? 85.402 12.120 -141.717 1.00 41.53 361 GLU A O 1
ATOM 2859 N N . ALA A 1 362 ? 83.500 13.255 -141.442 1.00 36.09 362 ALA A N 1
ATOM 2860 C CA . ALA A 1 362 ? 83.252 13.349 -142.886 1.00 36.09 362 ALA A CA 1
ATOM 2861 C C . ALA A 1 362 ? 82.417 14.577 -143.315 1.00 36.09 362 ALA A C 1
ATOM 2863 O O . ALA A 1 362 ? 81.193 14.554 -143.289 1.00 36.09 362 ALA A O 1
ATOM 2864 N N . ALA A 1 363 ? 83.138 15.582 -143.827 1.00 34.25 363 ALA A N 1
ATOM 2865 C CA . ALA A 1 363 ? 82.780 16.429 -144.975 1.00 34.25 363 ALA A CA 1
ATOM 2866 C C . ALA A 1 363 ? 81.694 17.534 -144.837 1.00 34.25 363 ALA A C 1
ATOM 2868 O O . ALA A 1 363 ? 80.494 17.290 -144.810 1.00 34.25 363 ALA A O 1
ATOM 2869 N N . GLN A 1 364 ? 82.153 18.790 -144.928 1.00 36.09 364 GLN A N 1
ATOM 2870 C CA . GLN A 1 364 ? 81.531 19.846 -145.760 1.00 36.09 364 GLN A CA 1
ATOM 2871 C C . GLN A 1 364 ? 81.673 19.489 -147.272 1.00 36.09 364 GLN A C 1
ATOM 2873 O O . GLN A 1 364 ? 82.516 18.627 -147.545 1.00 36.09 364 GLN A O 1
ATOM 2878 N N . PRO A 1 365 ? 81.000 20.137 -148.268 1.00 48.78 365 PRO A N 1
ATOM 2879 C CA . PRO A 1 365 ? 80.382 21.480 -148.241 1.00 48.78 365 PRO A CA 1
ATOM 2880 C C . PRO A 1 365 ? 79.045 21.691 -149.025 1.00 48.78 365 PRO A C 1
ATOM 2882 O O . PRO A 1 365 ? 78.610 20.855 -149.806 1.00 48.78 365 PRO A O 1
ATOM 2885 N N . GLU A 1 366 ? 78.470 22.881 -148.791 1.00 37.31 366 GLU A N 1
ATOM 2886 C CA . GLU A 1 366 ? 77.841 23.847 -149.727 1.00 37.31 366 GLU A CA 1
ATOM 2887 C C . GLU A 1 366 ? 76.548 23.597 -150.549 1.00 37.31 366 GLU A C 1
ATOM 2889 O O . GLU A 1 366 ? 76.369 22.614 -151.254 1.00 37.31 366 GLU A O 1
ATOM 2894 N N . GLU A 1 367 ? 75.746 24.677 -150.515 1.00 38.03 367 GLU A N 1
ATOM 2895 C CA . GLU A 1 367 ? 74.872 25.258 -151.554 1.00 38.03 367 GLU A CA 1
ATOM 2896 C C . GLU A 1 367 ? 73.409 24.797 -151.735 1.00 38.03 367 GLU A C 1
ATOM 2898 O O . GLU A 1 367 ? 73.081 23.793 -152.348 1.00 38.03 367 GLU A O 1
ATOM 2903 N N . GLN A 1 368 ? 72.517 25.652 -151.212 1.00 35.31 368 GLN A N 1
ATOM 2904 C CA . GLN A 1 368 ? 71.529 26.445 -151.963 1.00 35.31 368 GLN A CA 1
ATOM 2905 C C . GLN A 1 368 ? 70.671 25.781 -153.071 1.00 35.31 368 GLN A C 1
ATOM 2907 O O . GLN A 1 368 ? 71.169 25.331 -154.092 1.00 35.31 368 GLN A O 1
ATOM 2912 N N . GLN A 1 369 ? 69.355 26.011 -152.919 1.00 36.69 369 GLN A N 1
ATOM 2913 C CA . GLN A 1 369 ? 68.324 26.230 -153.958 1.00 36.69 369 GLN A CA 1
ATOM 2914 C C . GLN A 1 369 ? 67.483 25.043 -154.473 1.00 36.69 369 GLN A C 1
ATOM 2916 O O . GLN A 1 369 ? 67.638 24.572 -155.592 1.00 36.69 369 GLN A O 1
ATOM 2921 N N . GLU A 1 370 ? 66.431 24.732 -153.709 1.00 41.44 370 GLU A N 1
ATOM 2922 C CA . GLU A 1 370 ? 65.027 24.860 -154.159 1.00 41.44 370 GLU A CA 1
ATOM 2923 C C . GLU A 1 370 ? 64.421 25.959 -153.256 1.00 41.44 370 GLU A C 1
ATOM 2925 O O . GLU A 1 370 ? 64.279 25.764 -152.054 1.00 41.44 370 GLU A O 1
ATOM 2930 N N . GLU A 1 371 ? 64.330 27.242 -153.613 1.00 37.66 371 GLU A N 1
ATOM 2931 C CA . GLU A 1 371 ? 63.518 27.897 -154.649 1.00 37.66 371 GLU A CA 1
ATOM 2932 C C . GLU A 1 371 ? 62.028 27.490 -154.687 1.00 37.66 371 GLU A C 1
ATOM 2934 O O . GLU A 1 371 ? 61.670 26.386 -155.076 1.00 37.66 371 GLU A O 1
ATOM 2939 N N . LYS A 1 372 ? 61.174 28.494 -154.422 1.00 43.44 372 LYS A N 1
ATOM 2940 C CA . LYS A 1 372 ? 59.856 28.725 -155.050 1.00 43.44 372 LYS A CA 1
ATOM 2941 C C . LYS A 1 372 ? 58.658 27.871 -154.609 1.00 43.44 372 LYS A C 1
ATOM 2943 O O . LYS A 1 372 ? 58.182 27.022 -155.353 1.00 43.44 372 LYS A O 1
ATOM 2948 N N . ALA A 1 373 ? 58.036 28.267 -153.490 1.00 40.25 373 ALA A N 1
ATOM 2949 C CA . ALA A 1 373 ? 56.573 28.166 -153.312 1.00 40.25 373 ALA A CA 1
ATOM 2950 C C . ALA A 1 373 ? 55.954 29.147 -152.281 1.00 40.25 373 ALA A C 1
ATOM 2952 O O . ALA A 1 373 ? 54.866 28.881 -151.777 1.00 40.25 373 ALA A O 1
ATOM 2953 N N . ALA A 1 374 ? 56.595 30.276 -151.943 1.00 40.75 374 ALA A N 1
ATOM 2954 C CA . ALA A 1 374 ? 55.992 31.268 -151.034 1.00 40.75 374 ALA A CA 1
ATOM 2955 C C . ALA A 1 374 ? 56.336 32.730 -151.385 1.00 40.75 374 ALA A C 1
ATOM 2957 O O . ALA A 1 374 ? 56.530 33.562 -150.508 1.00 40.75 374 ALA A O 1
ATOM 2958 N N . GLU A 1 375 ? 56.366 33.037 -152.683 1.00 37.66 375 GLU A N 1
ATOM 2959 C CA . GLU A 1 375 ? 56.159 34.389 -153.220 1.00 37.66 375 GLU A CA 1
ATOM 2960 C C . GLU A 1 375 ? 54.943 34.333 -154.157 1.00 37.66 375 GLU A C 1
ATOM 2962 O O . GLU A 1 375 ? 55.072 34.058 -155.347 1.00 37.66 375 GLU A O 1
ATOM 2967 N N . THR A 1 376 ? 53.731 34.481 -153.613 1.00 41.16 376 THR A N 1
ATOM 2968 C CA . THR A 1 376 ? 52.521 34.940 -154.346 1.00 41.16 376 THR A CA 1
ATOM 2969 C C . THR A 1 376 ? 51.389 35.300 -153.373 1.00 41.16 376 THR A C 1
ATOM 2971 O O . THR A 1 376 ? 50.257 34.849 -153.484 1.00 41.16 376 THR A O 1
ATOM 2974 N N . ALA A 1 377 ? 51.735 36.105 -152.374 1.00 38.19 377 ALA A N 1
ATOM 2975 C CA . ALA A 1 377 ? 50.878 36.986 -151.577 1.00 38.19 377 ALA A CA 1
ATOM 2976 C C . ALA A 1 377 ? 51.879 37.627 -150.610 1.00 38.19 377 ALA A C 1
ATOM 2978 O O . ALA A 1 377 ? 52.337 36.976 -149.687 1.00 38.19 377 ALA A O 1
ATOM 2979 N N . GLU A 1 378 ? 52.449 38.797 -150.865 1.00 40.31 378 GLU A N 1
ATOM 2980 C CA . GLU A 1 378 ? 51.732 40.056 -150.698 1.00 40.31 378 GLU A CA 1
ATOM 2981 C C . GLU A 1 378 ? 52.677 41.199 -151.130 1.00 40.31 378 GLU A C 1
ATOM 2983 O O . GLU A 1 378 ? 53.201 41.958 -150.325 1.00 40.31 378 GLU A O 1
ATOM 2988 N N . GLN A 1 379 ? 52.946 41.297 -152.436 1.00 37.56 379 GLN A N 1
ATOM 2989 C CA . GLN A 1 379 ? 53.221 42.581 -153.088 1.00 37.56 379 GLN A CA 1
ATOM 2990 C C . GLN A 1 379 ? 51.932 43.011 -153.789 1.00 37.56 379 GLN A C 1
ATOM 2992 O O . GLN A 1 379 ? 51.760 42.842 -154.993 1.00 37.56 379 GLN A O 1
ATOM 2997 N N . ALA A 1 380 ? 50.990 43.495 -152.987 1.00 38.84 380 ALA A N 1
ATOM 2998 C CA . ALA A 1 380 ? 49.825 44.249 -153.433 1.00 38.84 380 ALA A CA 1
ATOM 2999 C C . ALA A 1 380 ? 49.379 45.181 -152.300 1.00 38.84 380 ALA A C 1
ATOM 3001 O O . ALA A 1 380 ? 48.267 45.080 -151.810 1.00 38.84 380 ALA A O 1
ATOM 3002 N N . GLU A 1 381 ? 50.302 46.030 -151.865 1.00 43.28 381 GLU A N 1
ATOM 3003 C CA . GLU A 1 381 ? 50.085 47.359 -151.271 1.00 43.28 381 GLU A CA 1
ATOM 3004 C C . GLU A 1 381 ? 51.494 47.957 -151.138 1.00 43.28 381 GLU A C 1
ATOM 3006 O O . GLU A 1 381 ? 52.093 48.044 -150.075 1.00 43.28 381 GLU A O 1
ATOM 3011 N N . THR A 1 382 ? 52.216 48.069 -152.257 1.00 39.12 382 THR A N 1
ATOM 3012 C CA . THR A 1 382 ? 52.058 49.171 -153.222 1.00 39.12 382 THR A CA 1
ATOM 3013 C C . THR A 1 382 ? 52.112 50.491 -152.478 1.00 39.12 382 THR A C 1
ATOM 3015 O O . THR A 1 382 ? 51.178 50.853 -151.771 1.00 39.12 382 THR A O 1
ATOM 3018 N N . GLU A 1 383 ? 53.235 51.180 -152.663 1.00 39.53 383 GLU A N 1
ATOM 3019 C CA . GLU A 1 383 ? 53.237 52.581 -153.074 1.00 39.53 383 GLU A CA 1
ATOM 3020 C C . GLU A 1 383 ? 51.918 53.301 -152.792 1.00 39.53 383 GLU A C 1
ATOM 3022 O O . GLU A 1 383 ? 51.077 53.497 -153.667 1.00 39.53 383 GLU A O 1
ATOM 3027 N N . MET A 1 384 ? 51.749 53.730 -151.550 1.00 40.88 384 MET A N 1
ATOM 3028 C CA . MET A 1 384 ? 50.985 54.930 -151.317 1.00 40.88 384 MET A CA 1
ATOM 3029 C C . MET A 1 384 ? 51.622 55.703 -150.175 1.00 40.88 384 MET A C 1
ATOM 3031 O O . MET A 1 384 ? 51.525 55.347 -149.004 1.00 40.88 384 MET A O 1
ATOM 3035 N N . ASN A 1 385 ? 52.241 56.798 -150.599 1.00 42.41 385 ASN A N 1
ATOM 3036 C CA . ASN A 1 385 ? 52.761 57.919 -149.835 1.00 42.41 385 ASN A CA 1
ATOM 3037 C C . ASN A 1 385 ? 54.228 57.760 -149.440 1.00 42.41 385 ASN A C 1
ATOM 3039 O O . ASN A 1 385 ? 54.576 57.167 -148.426 1.00 42.41 385 ASN A O 1
ATOM 3043 N N . GLU A 1 386 ? 55.151 58.178 -150.307 1.00 36.09 386 GLU A N 1
ATOM 3044 C CA . GLU A 1 386 ? 55.385 59.590 -150.678 1.00 36.09 386 GLU A CA 1
ATOM 3045 C C . GLU A 1 386 ? 55.502 60.527 -149.476 1.00 36.09 386 GLU A C 1
ATOM 3047 O O . GLU A 1 386 ? 54.698 60.510 -148.547 1.00 36.09 386 GLU A O 1
ATOM 3052 N N . ALA A 1 387 ? 56.453 61.447 -149.641 1.00 38.84 387 ALA A N 1
ATOM 3053 C CA . ALA A 1 387 ? 56.778 62.581 -148.792 1.00 38.84 387 ALA A CA 1
ATOM 3054 C C . ALA A 1 387 ? 57.563 62.167 -147.537 1.00 38.84 387 ALA A C 1
ATOM 3056 O O . ALA A 1 387 ? 57.056 61.528 -146.629 1.00 38.84 387 ALA A O 1
ATOM 3057 N N . VAL A 1 388 ? 58.835 62.519 -147.391 1.00 46.81 388 VAL A N 1
ATOM 3058 C CA . VAL A 1 388 ? 59.488 63.802 -147.688 1.00 46.81 388 VAL A CA 1
ATOM 3059 C C . VAL A 1 388 ? 60.976 63.464 -147.896 1.00 46.81 388 VAL A C 1
ATOM 3061 O O . VAL A 1 388 ? 61.541 62.742 -147.087 1.00 46.81 388 VAL A O 1
ATOM 3064 N N . GLY A 1 389 ? 61.678 63.845 -148.960 1.00 36.88 389 GLY A N 1
ATOM 3065 C CA . GLY A 1 389 ? 61.581 65.082 -149.723 1.00 36.88 389 GLY A CA 1
ATOM 3066 C C . GLY A 1 389 ? 62.708 66.024 -149.292 1.00 36.88 389 GLY A C 1
ATOM 3067 O O . GLY A 1 389 ? 62.447 66.892 -148.467 1.00 36.88 389 GLY A O 1
ATOM 3068 N N . ALA A 1 390 ? 63.923 65.811 -149.818 1.00 38.22 390 ALA A N 1
ATOM 3069 C CA . ALA A 1 390 ? 65.018 66.775 -150.059 1.00 38.22 390 ALA A CA 1
ATOM 3070 C C . ALA A 1 390 ? 66.375 66.059 -150.097 1.00 38.22 390 ALA A C 1
ATOM 3072 O O . ALA A 1 390 ? 66.707 65.379 -149.100 1.00 38.22 390 ALA A O 1
#

pLDDT: mean 76.72, std 18.16, range [34.25, 95.81]

Foldseek 3Di:
DDDDDDDDDDPVVVVVPPPPVVVVVVVVVVVVVVVVVVVVVVVVPDDVVVVVVVVVVVVVVVVVVVVVVVVVVVVVVVVVVVVVVVVVVVVVVVVVVVVVCVVCVVVDDDVHLVVVLVVLVVLLVVLVVLLVVLVVLLVVLVVLLVVLVVVLVVLVVVLVVLVVVLVVLVPVPDPDPVSVVVNVVSVVVNVVSVVVSVVSVVVSVVSVVVSVVSVVSSVVSVVVSVVSVVVSVVSVVVVVVVVVVVVVVVVVVVVVVVVVVVVVVVVVVVVVVVVVVVVVVVVVVVVVVVVVVVVVVVVVVVVVVVVVVVVVVVVVVVVVVVVVVVVVVVVVVVVVVVVVVVVVVVVVVVVVVVVVVVVPPDDDDDDDDDDDDPPDPDPPDDDDDDDDDD